Protein AF-A0A9P1GKX5-F1 (afdb_monomer)

Radius of gyration: 41.15 Å; Cα contacts (8 Å, |Δi|>4): 455; chains: 1; bounding box: 92×108×105 Å

Mean predicted aligned error: 22.77 Å

pLDDT: mean 74.12, std 19.4, range [24.59, 93.12]

Sequence (530 aa):
MPPTDFCISKERLRVFRACLKATTTTPEVLPEGDDRWKDGWRIVVELLDQAEGMAHSQGQLDCAKCIERCNRMLEKVMSEEMAVLPDVCRLWTRNTDWDGHWPRFVERVGAYHLRQVEEAIPALEQLRLRWQEETENSLPEASWLYQAECQLESMREALVACGMADRRVCRLCGLEHASAAGRMHGRSFFCTGCWSAKAMLQRNLGDRTELKDFSPAETHSFFRAIAKEKEKQGGRIQWVTVRATLVRSLTDRRISTFRATCTQKELPLSVWVNQGWDKTLVEACPNRFSDELGTQVYAVPVRELSWGEEYAKIEEQVLRHEREGQKSKGGKKKKDNVANAEASSDGELDLPAAEGSVSDKKGKPEVDRKKLLAKNVALADKAAKALGPLQGTATGVSKLLEKVEKSGCEIPEGIKQSKDDCMGKLETWATAARECINVHESTRELWKDAGGDLLPLTALPFEGNDVKLLLKQATEVQSALRSLLPKKEAKAKAAPKANAAAKASPKKRAARSHDSEGGDKRRKTGKSPP

Foldseek 3Di:
DPWLKDKDFLVLLVLLLVLLLVLQPDPDPDPVPDLVSLVLVVLLLVLLVLLLLVCVVVVVPVLSSLSQVLSQSSCVSSPDDSVPDDRMDMGGGDPDPSVPVNVVCLVPDAQPSLVSLVVNLVSLVSSLVSCCVVDVCSPPNSVSSVSSSVSSVVVNVVCVVVLRHAWFQAQQQRDIDRQVQWDDDPPGTHGPQLVVLVVLCCLQQNPNQPCVVDDSVLRNVLSVQSVVVCVVVPNDDDSVSSLVSSLVSVLVVCVVPDDDDFFWDKDALVVCVVVVHDSVLQVPADWDQDPVVRGIIGGDGDDDDDSVVSSVVSSVVSVVSRVVSVVVVVVVVVPVPPPDDDDDDDDDDDDDDDDDDDDDDPPPDPVVLVVLVVQLVVQLVLLVVLQVLLVVLLVLLVVLVVQLVVQVFDDDPVLVVLSVVLNVCSVLQNVLSVQSNVVCVVCVVLSPDPPHDDDHGDHGPDDPVRSVVSSVSSVVSSVSSVVRHPDDPDDDDDDDDDDDDDDDDDDDDDDDDDDDDDDDDDDDDDDDDD

Structure (mmCIF, N/CA/C/O backbone):
data_AF-A0A9P1GKX5-F1
#
_entry.id   AF-A0A9P1GKX5-F1
#
loop_
_atom_site.group_PDB
_atom_site.id
_atom_site.type_symbol
_atom_site.label_atom_id
_atom_site.label_alt_id
_atom_site.label_comp_id
_atom_site.label_asym_id
_atom_site.label_entity_id
_atom_site.label_seq_id
_atom_site.pdbx_PDB_ins_code
_atom_site.Cartn_x
_atom_site.Cartn_y
_atom_site.Cartn_z
_atom_site.occupancy
_atom_site.B_iso_or_equiv
_atom_site.auth_seq_id
_atom_site.auth_comp_id
_atom_site.auth_asym_id
_atom_site.auth_atom_id
_atom_site.pdbx_PDB_model_num
ATOM 1 N N . MET A 1 1 ? -0.787 -16.873 -35.453 1.00 54.38 1 MET A N 1
ATOM 2 C CA . MET A 1 1 ? -0.275 -15.838 -36.386 1.00 54.38 1 MET A CA 1
ATOM 3 C C . MET A 1 1 ? 0.058 -16.467 -37.738 1.00 54.38 1 MET A C 1
ATOM 5 O O . MET A 1 1 ? 0.324 -17.663 -37.753 1.00 54.38 1 MET A O 1
ATOM 9 N N . PRO A 1 2 ? 0.042 -15.720 -38.863 1.00 51.09 2 PRO A N 1
ATOM 10 C CA . PRO A 1 2 ? 0.666 -16.189 -40.104 1.00 51.09 2 PRO A CA 1
ATOM 11 C C . PRO A 1 2 ? 2.185 -16.385 -39.905 1.00 51.09 2 PRO A C 1
ATOM 13 O O . PRO A 1 2 ? 2.744 -15.705 -39.044 1.00 51.09 2 PRO A O 1
ATOM 16 N N . PRO A 1 3 ? 2.856 -17.257 -40.685 1.00 58.44 3 PRO A N 1
ATOM 17 C CA . PRO A 1 3 ? 4.290 -17.507 -40.547 1.00 58.44 3 PRO A CA 1
ATOM 18 C C . PRO A 1 3 ? 5.089 -16.215 -40.748 1.00 58.44 3 PRO A C 1
ATOM 20 O O . PRO A 1 3 ? 4.973 -15.552 -41.779 1.00 58.44 3 PRO A O 1
ATOM 23 N N . THR A 1 4 ? 5.895 -15.852 -39.760 1.00 66.06 4 THR A N 1
ATOM 24 C CA . THR A 1 4 ? 6.772 -14.666 -39.740 1.00 66.06 4 THR A CA 1
ATOM 25 C C . THR A 1 4 ? 8.155 -14.918 -40.354 1.00 66.06 4 THR A C 1
ATOM 27 O O . THR A 1 4 ? 8.995 -14.013 -40.314 1.00 66.06 4 THR A O 1
ATOM 30 N N . ASP A 1 5 ? 8.371 -16.116 -40.917 1.00 82.25 5 ASP A N 1
ATOM 31 C CA . ASP A 1 5 ? 9.634 -16.583 -41.487 1.00 82.25 5 ASP A CA 1
ATOM 32 C C . ASP A 1 5 ? 10.249 -15.531 -42.408 1.00 82.25 5 ASP A C 1
ATOM 34 O O . ASP A 1 5 ? 9.566 -14.904 -43.225 1.00 82.25 5 ASP A O 1
ATOM 38 N N . PHE A 1 6 ? 11.561 -15.361 -42.303 1.00 87.69 6 PHE A N 1
ATOM 39 C CA . PHE A 1 6 ? 12.288 -14.434 -43.155 1.00 87.69 6 PHE A CA 1
ATOM 40 C C . PHE A 1 6 ? 13.682 -14.957 -43.477 1.00 87.69 6 PHE A C 1
ATOM 42 O O . PHE A 1 6 ? 14.236 -15.814 -42.783 1.00 87.69 6 PHE A O 1
ATOM 49 N N . CYS A 1 7 ? 14.234 -14.442 -44.569 1.00 88.88 7 CYS A N 1
ATOM 50 C CA . CYS A 1 7 ? 15.590 -14.731 -44.997 1.00 88.88 7 CYS A CA 1
ATOM 51 C C . CYS A 1 7 ? 16.470 -13.512 -44.739 1.00 88.88 7 CYS A C 1
ATOM 53 O O . CYS A 1 7 ? 16.057 -12.382 -44.993 1.00 88.88 7 CYS A O 1
ATOM 55 N N . ILE A 1 8 ? 17.691 -13.751 -44.276 1.00 89.75 8 ILE A N 1
ATOM 56 C CA . ILE A 1 8 ? 18.707 -12.721 -44.070 1.00 89.75 8 ILE A CA 1
ATOM 57 C C . ILE A 1 8 ? 20.058 -13.245 -44.554 1.00 89.75 8 ILE A C 1
ATOM 59 O O . ILE A 1 8 ? 20.353 -14.436 -44.428 1.00 89.75 8 ILE A O 1
ATOM 63 N N . SER A 1 9 ? 20.869 -12.381 -45.164 1.00 90.94 9 SER A N 1
ATOM 64 C CA . SER A 1 9 ? 22.181 -12.798 -45.656 1.00 90.94 9 SER A CA 1
ATOM 65 C C . SER A 1 9 ? 23.163 -13.018 -44.506 1.00 90.94 9 SER A C 1
ATOM 67 O O . SER A 1 9 ? 23.103 -12.352 -43.468 1.00 90.94 9 SER A O 1
ATOM 69 N N . LYS A 1 10 ? 24.114 -13.931 -44.715 1.00 90.12 10 LYS A N 1
ATOM 70 C CA . LYS A 1 10 ? 25.233 -14.176 -43.796 1.00 90.12 10 LYS A CA 1
ATOM 71 C C . LYS A 1 10 ? 25.990 -12.893 -43.467 1.00 90.12 10 LYS A C 1
ATOM 73 O O . LYS A 1 10 ? 26.354 -12.676 -42.316 1.00 90.12 10 LYS A O 1
ATOM 78 N N . GLU A 1 11 ? 26.189 -12.038 -44.467 1.00 89.25 11 GLU A N 1
ATOM 79 C CA . GLU A 1 11 ? 26.903 -10.773 -44.306 1.00 89.25 11 GLU A CA 1
ATOM 80 C C . GLU A 1 11 ? 26.143 -9.792 -43.408 1.00 89.25 11 GLU A C 1
ATOM 82 O O . GLU A 1 11 ? 26.718 -9.250 -42.469 1.00 89.25 11 GLU A O 1
ATOM 87 N N . ARG A 1 12 ? 24.821 -9.663 -43.583 1.00 89.88 12 ARG A N 1
ATOM 88 C CA . ARG A 1 12 ? 23.983 -8.857 -42.679 1.00 89.88 12 ARG A CA 1
ATOM 89 C C . ARG A 1 12 ? 24.032 -9.384 -41.244 1.00 89.88 12 ARG A C 1
ATOM 91 O O . ARG A 1 12 ? 24.154 -8.596 -40.313 1.00 89.88 12 ARG A O 1
ATOM 98 N N . LEU A 1 13 ? 24.009 -10.706 -41.046 1.00 90.06 13 LEU A N 1
ATOM 99 C CA . LEU A 1 13 ? 24.162 -11.299 -39.711 1.00 90.06 13 LEU A CA 1
ATOM 100 C C . LEU A 1 13 ? 25.554 -11.048 -39.103 1.00 90.06 13 LEU A C 1
ATOM 102 O O . LEU A 1 13 ? 25.662 -10.915 -37.884 1.00 90.06 13 LEU A O 1
ATOM 106 N N . ARG A 1 14 ? 26.620 -10.963 -39.916 1.00 89.56 14 ARG A N 1
ATOM 107 C CA . ARG A 1 14 ? 27.973 -10.612 -39.440 1.00 89.56 14 ARG A CA 1
ATOM 108 C C . ARG A 1 14 ? 28.042 -9.170 -38.968 1.00 89.56 14 ARG A C 1
ATOM 110 O O . ARG A 1 14 ? 28.526 -8.940 -37.862 1.00 89.56 14 ARG A O 1
ATOM 117 N N . VAL A 1 15 ? 27.513 -8.240 -39.760 1.00 90.38 15 VAL A N 1
ATOM 118 C CA . VAL A 1 15 ? 27.408 -6.828 -39.373 1.00 90.38 15 VAL A CA 1
ATOM 119 C C . VAL A 1 15 ? 26.591 -6.708 -38.085 1.00 90.38 15 VAL A C 1
ATOM 121 O O . VAL A 1 15 ? 27.040 -6.092 -37.125 1.00 90.38 15 VAL A O 1
ATOM 124 N N . PHE A 1 16 ? 25.464 -7.420 -37.987 1.00 90.81 16 PHE A N 1
ATOM 125 C CA . PHE A 1 16 ? 24.614 -7.396 -36.795 1.00 90.81 16 PHE A CA 1
ATOM 126 C C . PHE A 1 16 ? 25.360 -7.917 -35.559 1.00 90.81 16 PHE A C 1
ATOM 128 O O . PHE A 1 16 ? 25.293 -7.319 -34.487 1.00 90.81 16 PHE A O 1
ATOM 135 N N . ARG A 1 17 ? 26.149 -8.992 -35.713 1.00 90.31 17 ARG A N 1
ATOM 136 C CA . ARG A 1 17 ? 27.029 -9.519 -34.656 1.00 90.31 17 ARG A CA 1
ATOM 137 C C . ARG A 1 17 ? 28.081 -8.517 -34.212 1.00 90.31 17 ARG A C 1
ATOM 139 O O . ARG A 1 17 ? 28.367 -8.442 -33.018 1.00 90.31 17 ARG A O 1
ATOM 146 N N . ALA A 1 18 ? 28.676 -7.788 -35.151 1.00 88.62 18 ALA A N 1
ATOM 147 C CA . ALA A 1 18 ? 29.659 -6.760 -34.844 1.00 88.62 18 ALA A CA 1
ATOM 148 C C . ALA A 1 18 ? 29.015 -5.628 -34.030 1.00 88.62 18 ALA A C 1
ATOM 150 O O . ALA A 1 18 ? 29.532 -5.286 -32.967 1.00 88.62 18 ALA A O 1
ATOM 151 N N . CYS A 1 19 ? 27.838 -5.146 -34.446 1.00 89.62 19 CYS A N 1
ATOM 152 C CA . CYS A 1 19 ? 27.079 -4.150 -33.691 1.00 89.62 19 CYS A CA 1
ATOM 153 C C . CYS A 1 19 ? 26.744 -4.646 -32.271 1.00 89.62 19 CYS A C 1
ATOM 155 O O . CYS A 1 19 ? 26.972 -3.920 -31.309 1.00 89.62 19 CYS A O 1
ATOM 157 N N . LEU A 1 20 ? 26.290 -5.898 -32.109 1.00 89.19 20 LEU A N 1
ATOM 158 C CA . LEU A 1 20 ? 25.973 -6.482 -30.794 1.00 89.19 20 LEU A CA 1
ATOM 159 C C . LEU A 1 20 ? 27.164 -6.511 -29.836 1.00 89.19 20 LEU A C 1
ATOM 161 O O . LEU A 1 20 ? 27.031 -6.111 -28.677 1.00 89.19 20 LEU A O 1
ATOM 165 N N . LYS A 1 21 ? 28.320 -6.981 -30.316 1.00 87.12 21 LYS A N 1
ATOM 166 C CA . LYS A 1 21 ? 29.562 -7.022 -29.530 1.00 87.12 21 LYS A CA 1
ATOM 167 C C . LYS A 1 21 ? 30.018 -5.628 -29.120 1.00 87.12 21 LYS A C 1
ATOM 169 O O . LYS A 1 21 ? 30.550 -5.440 -28.034 1.00 87.12 21 LYS A O 1
ATOM 174 N N . ALA A 1 22 ? 29.821 -4.652 -29.996 1.00 84.56 22 ALA A N 1
ATOM 175 C CA . ALA A 1 22 ? 30.283 -3.297 -29.766 1.00 84.56 22 ALA A CA 1
ATOM 176 C C . ALA A 1 22 ? 29.371 -2.521 -28.788 1.00 84.56 22 ALA A C 1
ATOM 178 O O . ALA A 1 22 ? 29.818 -1.549 -28.178 1.00 84.56 22 ALA A O 1
ATOM 179 N N . THR A 1 23 ? 28.120 -2.963 -28.615 1.00 83.44 23 THR A N 1
ATOM 180 C CA . THR A 1 23 ? 27.111 -2.358 -27.730 1.00 83.44 23 THR A CA 1
ATOM 181 C C . THR A 1 23 ? 27.094 -2.936 -26.306 1.00 83.44 23 THR A C 1
ATOM 183 O O . THR A 1 23 ? 26.476 -2.356 -25.417 1.00 83.44 23 THR A O 1
ATOM 186 N N . THR A 1 24 ? 27.761 -4.062 -26.032 1.00 69.69 24 THR A N 1
ATOM 187 C CA . THR A 1 24 ? 27.725 -4.646 -24.681 1.00 69.69 24 THR A CA 1
ATOM 188 C C . THR A 1 24 ? 28.386 -3.775 -23.613 1.00 69.69 24 THR A C 1
ATOM 190 O O . THR A 1 24 ? 29.495 -3.281 -23.781 1.00 69.69 24 THR A O 1
ATOM 193 N N . THR A 1 25 ? 27.695 -3.647 -22.478 1.00 53.19 25 THR A N 1
ATOM 194 C CA . THR A 1 25 ? 27.964 -2.763 -21.329 1.00 53.19 25 THR A CA 1
ATOM 195 C C . THR A 1 25 ? 29.202 -3.102 -20.492 1.00 53.19 25 THR A C 1
ATOM 197 O O . THR A 1 25 ? 29.456 -2.433 -19.491 1.00 53.19 25 THR A O 1
ATOM 200 N N . THR A 1 26 ? 30.003 -4.100 -20.869 1.00 51.06 26 THR A N 1
ATOM 201 C CA . THR A 1 26 ? 31.318 -4.327 -20.257 1.00 51.06 26 THR A CA 1
ATOM 202 C C . THR A 1 26 ? 32.362 -3.449 -20.953 1.00 51.06 26 THR A C 1
ATOM 204 O O . THR A 1 26 ? 32.649 -3.692 -22.122 1.00 51.06 26 THR A O 1
ATOM 207 N N . PRO A 1 27 ? 32.966 -2.458 -20.266 1.00 41.91 27 PRO A N 1
ATOM 208 C CA . PRO A 1 27 ? 33.927 -1.515 -20.854 1.00 41.91 27 PRO A CA 1
ATOM 209 C C . PRO A 1 27 ? 35.289 -2.136 -21.217 1.00 41.91 27 PRO A C 1
ATOM 211 O O . PRO A 1 27 ? 36.213 -1.421 -21.597 1.00 41.91 27 PRO A O 1
ATOM 214 N N . GLU A 1 28 ? 35.439 -3.454 -21.093 1.00 49.25 28 GLU A N 1
ATOM 215 C CA . GLU A 1 28 ? 36.655 -4.162 -21.471 1.00 49.25 28 GLU A CA 1
ATOM 216 C C . GLU A 1 28 ? 36.560 -4.596 -22.933 1.00 49.25 28 GLU A C 1
ATOM 218 O O . GLU A 1 28 ? 35.600 -5.250 -23.339 1.00 49.25 28 GLU A O 1
ATOM 223 N N . VAL A 1 29 ? 37.584 -4.255 -23.720 1.00 51.97 29 VAL A N 1
ATOM 224 C CA . VAL A 1 29 ? 37.825 -4.875 -25.026 1.00 51.97 29 VAL A CA 1
ATOM 225 C C . VAL A 1 29 ? 38.002 -6.370 -24.776 1.00 51.97 29 VAL A C 1
ATOM 227 O O . VAL A 1 29 ? 39.051 -6.816 -24.312 1.00 51.97 29 VAL A O 1
ATOM 230 N N . LEU A 1 30 ? 36.937 -7.133 -25.003 1.00 55.19 30 LEU A N 1
ATOM 231 C CA . LEU A 1 30 ? 36.937 -8.569 -24.784 1.00 55.19 30 LEU A CA 1
ATOM 232 C C . LEU A 1 30 ? 37.886 -9.237 -25.800 1.00 55.19 30 LEU A C 1
ATOM 234 O O . LEU A 1 30 ? 37.808 -8.915 -26.990 1.00 55.19 30 LEU A O 1
ATOM 238 N N . PRO A 1 31 ? 38.774 -10.155 -25.370 1.00 55.88 31 PRO A N 1
ATOM 239 C CA . PRO A 1 31 ? 39.612 -10.929 -26.281 1.00 55.88 31 PRO A CA 1
ATOM 240 C C . PRO A 1 31 ? 38.775 -11.662 -27.339 1.00 55.88 31 PRO A C 1
ATOM 242 O O . PRO A 1 31 ? 37.639 -12.070 -27.076 1.00 55.88 31 PRO A O 1
ATOM 245 N N . GLU A 1 32 ? 39.334 -11.876 -28.534 1.00 56.09 32 GLU A N 1
ATOM 246 C CA . GLU A 1 32 ? 38.689 -12.721 -29.544 1.00 56.09 32 GLU A CA 1
ATOM 247 C C . GLU A 1 32 ? 38.406 -14.118 -28.963 1.00 56.09 32 GLU A C 1
ATOM 249 O O . GLU A 1 32 ? 39.319 -14.830 -28.556 1.00 56.09 32 GLU A O 1
ATOM 254 N N . GLY A 1 33 ? 37.124 -14.495 -28.904 1.00 62.31 33 GLY A N 1
ATOM 255 C CA . GLY A 1 33 ? 36.662 -15.773 -28.345 1.00 62.31 33 GLY A CA 1
ATOM 256 C C . GLY A 1 33 ? 35.969 -15.676 -26.982 1.00 62.31 33 GLY A C 1
ATOM 257 O O . GLY A 1 33 ? 35.421 -16.673 -26.521 1.00 62.31 33 GLY A O 1
ATOM 258 N N . ASP A 1 34 ? 35.936 -14.500 -26.353 1.00 66.81 34 ASP A N 1
ATOM 259 C CA . ASP A 1 34 ? 35.182 -14.295 -25.116 1.00 66.81 34 ASP A CA 1
ATOM 260 C C . ASP A 1 34 ? 33.686 -14.082 -25.411 1.00 66.81 34 ASP A C 1
ATOM 262 O O . ASP A 1 34 ? 33.294 -13.200 -26.179 1.00 66.81 34 ASP A O 1
ATOM 266 N N . ASP A 1 35 ? 32.847 -14.922 -24.808 1.00 74.56 35 ASP A N 1
ATOM 267 C CA . ASP A 1 35 ? 31.401 -14.973 -25.019 1.00 74.56 35 ASP A CA 1
ATOM 268 C C . ASP A 1 35 ? 30.597 -14.254 -23.921 1.00 74.56 35 ASP A C 1
ATOM 270 O O . ASP A 1 35 ? 29.367 -14.257 -23.978 1.00 74.56 35 ASP A O 1
ATOM 274 N N . ARG A 1 36 ? 31.251 -13.569 -22.967 1.00 76.38 36 ARG A N 1
ATOM 275 C CA . ARG A 1 36 ? 30.578 -12.811 -21.887 1.00 76.38 36 ARG A CA 1
ATOM 276 C C . ARG A 1 36 ? 29.601 -11.746 -22.394 1.00 76.38 36 ARG A C 1
ATOM 278 O O . ARG A 1 36 ? 28.615 -11.442 -21.726 1.00 76.38 36 ARG A O 1
ATOM 285 N N . TRP A 1 37 ? 29.814 -11.217 -23.601 1.00 80.94 37 TRP A N 1
ATOM 286 C CA . TRP A 1 37 ? 28.869 -10.297 -24.242 1.00 80.94 37 TRP A CA 1
ATOM 287 C C . TRP A 1 37 ? 27.488 -10.947 -24.479 1.00 80.94 37 TRP A C 1
ATOM 289 O O . TRP A 1 37 ? 26.466 -10.266 -24.429 1.00 80.94 37 TRP A O 1
ATOM 299 N N . LYS A 1 38 ? 27.421 -12.272 -24.675 1.00 86.12 38 LYS A N 1
ATOM 300 C CA . LYS A 1 38 ? 26.157 -13.000 -24.873 1.00 86.12 38 LYS A CA 1
ATOM 301 C C . LYS A 1 38 ? 25.294 -13.031 -23.613 1.00 86.12 38 LYS A C 1
ATOM 303 O O . LYS A 1 38 ? 24.076 -13.106 -23.735 1.00 86.12 38 LYS A O 1
ATOM 308 N N . ASP A 1 39 ? 25.884 -12.964 -22.420 1.00 83.00 39 ASP A N 1
ATOM 309 C CA . ASP A 1 39 ? 25.129 -13.044 -21.162 1.00 83.00 39 ASP A CA 1
ATOM 310 C C . ASP A 1 39 ? 24.231 -11.818 -20.964 1.00 83.00 39 ASP A C 1
ATOM 312 O O . ASP A 1 39 ? 23.067 -11.959 -20.589 1.00 83.00 39 ASP A O 1
ATOM 316 N N . GLY A 1 40 ? 24.729 -10.625 -21.309 1.00 80.88 40 GLY A N 1
ATOM 317 C CA . GLY A 1 40 ? 23.924 -9.400 -21.304 1.00 80.88 40 GLY A CA 1
ATOM 318 C C . GLY A 1 40 ? 22.774 -9.459 -22.312 1.00 80.88 40 GLY A C 1
ATOM 319 O O . GLY A 1 40 ? 21.635 -9.134 -21.984 1.00 80.88 40 GLY A O 1
ATOM 320 N N . TRP A 1 41 ? 23.041 -9.955 -23.523 1.00 89.56 41 TRP A N 1
ATOM 321 C CA . TRP A 1 41 ? 22.022 -10.080 -24.569 1.00 89.56 41 TRP A CA 1
ATOM 322 C C . TRP A 1 41 ? 21.021 -11.215 -24.327 1.00 89.56 41 TRP A C 1
ATOM 324 O O . TRP A 1 41 ? 19.888 -11.118 -24.791 1.00 89.56 41 TRP A O 1
ATOM 334 N N . ARG A 1 42 ? 21.371 -12.252 -23.555 1.00 88.31 42 ARG A N 1
ATOM 335 C CA . ARG A 1 42 ? 20.426 -13.301 -23.140 1.00 88.31 42 ARG A CA 1
ATOM 336 C C . ARG A 1 42 ? 19.287 -12.725 -22.300 1.00 88.31 42 ARG A C 1
ATOM 338 O O . ARG A 1 42 ? 18.136 -13.081 -22.523 1.00 88.31 42 ARG A O 1
ATOM 345 N N . ILE A 1 43 ? 19.601 -11.782 -21.409 1.00 86.00 43 ILE A N 1
ATOM 346 C CA . ILE A 1 43 ? 18.594 -11.048 -20.629 1.00 86.00 43 ILE A CA 1
ATOM 347 C C . ILE A 1 43 ? 17.691 -10.245 -21.571 1.00 86.00 43 ILE A C 1
ATOM 349 O O . ILE A 1 43 ? 16.473 -10.288 -21.436 1.00 86.00 43 ILE A O 1
ATOM 353 N N . VAL A 1 44 ? 18.263 -9.555 -22.563 1.00 89.12 44 VAL A N 1
ATOM 354 C CA . VAL A 1 44 ? 17.476 -8.805 -23.556 1.00 89.12 44 VAL A CA 1
ATOM 355 C C . VAL A 1 44 ? 16.539 -9.732 -24.339 1.00 89.12 44 VAL A C 1
ATOM 357 O O . VAL A 1 44 ? 15.373 -9.396 -24.506 1.00 89.12 44 VAL A O 1
ATOM 360 N N . VAL A 1 45 ? 17.002 -10.913 -24.758 1.00 90.00 45 VAL A N 1
ATOM 361 C CA . VAL A 1 45 ? 16.170 -11.914 -25.454 1.00 90.00 45 VAL A CA 1
ATOM 362 C C . VAL A 1 45 ? 14.987 -12.374 -24.601 1.00 90.00 45 VAL A C 1
ATOM 364 O O . VAL A 1 45 ? 13.861 -12.431 -25.096 1.00 90.00 45 VAL A O 1
ATOM 367 N N . GLU A 1 46 ? 15.210 -12.645 -23.314 1.00 87.44 46 GLU A N 1
ATOM 368 C CA . GLU A 1 46 ? 14.138 -13.016 -22.381 1.00 87.44 46 GLU A CA 1
ATOM 369 C C . GLU A 1 46 ? 13.117 -11.882 -22.195 1.00 87.44 46 GLU A C 1
ATOM 371 O O . GLU A 1 46 ? 11.911 -12.131 -22.144 1.00 87.44 46 GLU A O 1
ATOM 376 N N . LEU A 1 47 ? 13.578 -10.629 -22.124 1.00 88.25 47 LEU A N 1
ATOM 377 C CA . LEU A 1 47 ? 12.702 -9.457 -22.033 1.00 88.25 47 LEU A CA 1
ATOM 378 C C . LEU A 1 47 ? 11.915 -9.221 -23.329 1.00 88.25 47 LEU A C 1
ATOM 380 O O . LEU A 1 47 ? 10.762 -8.797 -23.272 1.00 88.25 47 LEU A O 1
ATOM 384 N N . LEU A 1 48 ? 12.504 -9.506 -24.491 1.00 90.12 48 LEU A N 1
ATOM 385 C CA . LEU A 1 48 ? 11.812 -9.410 -25.775 1.00 90.12 48 LEU A CA 1
ATOM 386 C C . LEU A 1 48 ? 10.752 -10.500 -25.941 1.00 90.12 48 LEU A C 1
ATOM 388 O O . LEU A 1 48 ? 9.667 -10.184 -26.417 1.00 90.12 48 LEU A O 1
ATOM 392 N N . ASP A 1 49 ? 10.993 -11.727 -25.472 1.00 87.44 49 ASP A N 1
ATOM 393 C CA . ASP A 1 49 ? 9.954 -12.769 -25.410 1.00 87.44 49 ASP A CA 1
ATOM 394 C C . ASP A 1 49 ? 8.759 -12.293 -24.553 1.00 87.44 49 ASP A C 1
ATOM 396 O O . ASP A 1 49 ? 7.591 -12.487 -24.894 1.00 87.44 49 ASP A O 1
ATOM 400 N N . GLN A 1 50 ? 9.025 -11.599 -23.446 1.00 86.31 50 GLN A N 1
ATOM 401 C CA . GLN A 1 50 ? 7.975 -11.039 -22.588 1.00 86.31 50 GLN A CA 1
ATOM 402 C C . GLN A 1 50 ? 7.225 -9.886 -23.270 1.00 86.31 50 GLN A C 1
ATOM 404 O O . GLN A 1 50 ? 5.992 -9.841 -23.229 1.00 86.31 50 GLN A O 1
ATOM 409 N N . ALA A 1 51 ? 7.952 -8.983 -23.931 1.00 88.44 51 ALA A N 1
ATOM 410 C CA . ALA A 1 51 ? 7.381 -7.878 -24.694 1.00 88.44 51 ALA A CA 1
ATOM 411 C C . ALA A 1 51 ? 6.542 -8.368 -25.890 1.00 88.44 51 ALA A C 1
ATOM 413 O O . ALA A 1 51 ? 5.497 -7.788 -26.187 1.00 88.44 51 ALA A O 1
ATOM 414 N N . GLU A 1 52 ? 6.943 -9.470 -26.531 1.00 88.19 52 GLU A N 1
ATOM 415 C CA . GLU A 1 52 ? 6.168 -10.154 -27.570 1.00 88.19 52 GLU A CA 1
ATOM 416 C C . GLU A 1 52 ? 4.823 -10.640 -27.017 1.00 88.19 52 GLU A C 1
ATOM 418 O O . GLU A 1 52 ? 3.768 -10.310 -27.568 1.00 88.19 52 GLU A O 1
ATOM 423 N N . GLY A 1 53 ? 4.841 -11.344 -25.880 1.00 85.12 53 GLY A N 1
ATOM 424 C CA . GLY A 1 53 ? 3.625 -11.789 -25.198 1.00 85.12 53 GLY A CA 1
ATOM 425 C C . GLY A 1 53 ? 2.712 -10.630 -24.778 1.00 85.12 53 GLY A C 1
ATOM 426 O O . GLY A 1 53 ? 1.486 -10.724 -24.902 1.00 85.12 53 GLY A O 1
ATOM 427 N N . MET A 1 54 ? 3.290 -9.510 -24.332 1.00 85.44 54 MET A N 1
ATOM 428 C CA . MET A 1 54 ? 2.543 -8.290 -24.021 1.00 85.44 54 MET A CA 1
ATOM 429 C C . MET A 1 54 ? 1.847 -7.729 -25.263 1.00 85.44 54 MET A C 1
ATOM 431 O O . MET A 1 54 ? 0.629 -7.530 -25.233 1.00 85.44 54 MET A O 1
ATOM 435 N N . ALA A 1 55 ? 2.582 -7.525 -26.358 1.00 86.75 55 ALA A N 1
ATOM 436 C CA . ALA A 1 55 ? 2.036 -7.01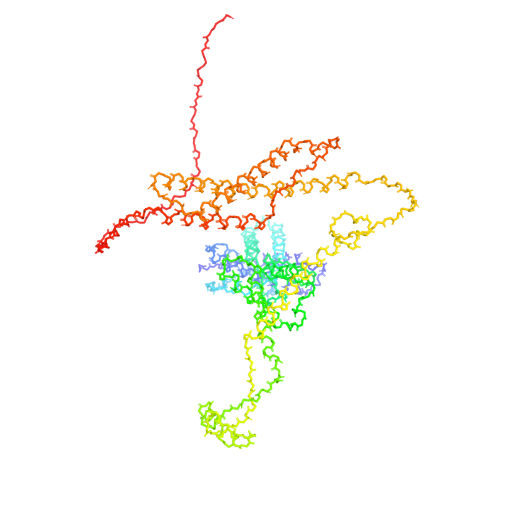7 -27.614 1.00 86.75 55 ALA A CA 1
ATOM 437 C C . ALA A 1 55 ? 0.932 -7.940 -28.164 1.00 86.75 55 ALA A C 1
ATOM 439 O O . ALA A 1 55 ? -0.118 -7.458 -28.598 1.00 86.75 55 ALA A O 1
ATOM 440 N N . HIS A 1 56 ? 1.106 -9.263 -28.056 1.00 85.75 56 HIS A N 1
ATOM 441 C CA . HIS A 1 56 ? 0.076 -10.241 -28.413 1.00 85.75 56 HIS A CA 1
ATOM 442 C C . HIS A 1 56 ? -1.198 -10.060 -27.574 1.00 85.75 56 HIS A C 1
ATOM 444 O O . HIS A 1 56 ? -2.295 -9.962 -28.125 1.00 85.75 56 HIS A O 1
ATOM 450 N N . SER A 1 57 ? -1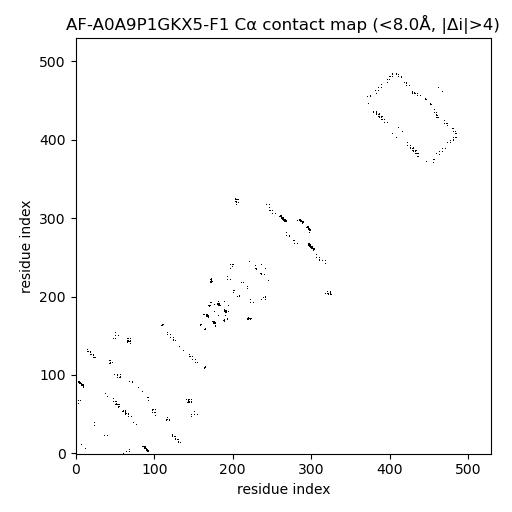.065 -9.930 -26.249 1.00 83.19 57 SER A N 1
ATOM 451 C CA . SER A 1 57 ? -2.208 -9.730 -25.342 1.00 83.19 57 SER A CA 1
ATOM 452 C C .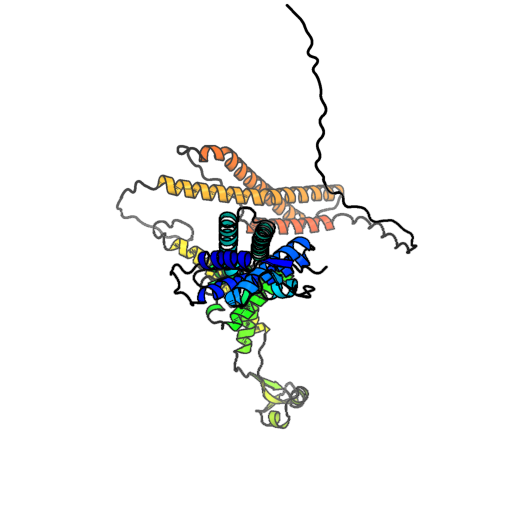 SER A 1 57 ? -2.970 -8.420 -25.588 1.00 83.19 57 SER A C 1
ATOM 454 O O . SER A 1 57 ? -4.168 -8.338 -25.320 1.00 83.19 57 SER A O 1
ATOM 456 N N . GLN A 1 58 ? -2.289 -7.406 -26.126 1.00 85.69 58 GLN A N 1
ATOM 457 C CA . GLN A 1 58 ? -2.869 -6.112 -26.489 1.00 85.69 58 GLN A CA 1
ATOM 458 C C . GLN A 1 58 ? -3.468 -6.100 -27.908 1.00 85.69 58 GLN A C 1
ATOM 460 O O . GLN A 1 58 ? -3.988 -5.074 -28.345 1.00 85.69 58 GLN A O 1
ATOM 465 N N . GLY A 1 59 ? -3.395 -7.213 -28.646 1.00 86.88 59 GLY A N 1
ATOM 466 C CA . GLY A 1 59 ? -3.846 -7.301 -30.037 1.00 86.88 59 GLY A CA 1
ATOM 467 C C . GLY A 1 59 ? -2.923 -6.597 -31.040 1.00 86.88 59 GLY A C 1
ATOM 468 O O . GLY A 1 59 ? -3.291 -6.430 -32.202 1.00 86.88 59 GLY A O 1
ATOM 469 N N . GLN A 1 60 ? -1.716 -6.200 -30.628 1.00 89.50 60 GLN A N 1
ATOM 470 C CA . GLN A 1 60 ? -0.720 -5.525 -31.464 1.00 89.50 60 GLN A CA 1
ATOM 471 C C . GLN A 1 60 ? 0.116 -6.551 -32.238 1.00 89.50 60 GLN A C 1
ATOM 473 O O . GLN A 1 60 ? 1.327 -6.687 -32.053 1.00 89.50 60 GLN A O 1
ATOM 478 N N . LEU A 1 61 ? -0.555 -7.305 -33.110 1.00 87.25 61 LEU A N 1
ATOM 479 C CA . LEU A 1 61 ? 0.036 -8.456 -33.793 1.00 87.25 61 LEU A CA 1
ATOM 480 C C . LEU A 1 61 ? 1.246 -8.082 -34.654 1.00 87.25 61 LEU A C 1
ATOM 482 O O . LEU A 1 61 ? 2.213 -8.830 -34.682 1.00 87.25 61 LEU A O 1
ATOM 486 N N . ASP A 1 62 ? 1.239 -6.936 -35.332 1.00 86.94 62 ASP A N 1
ATOM 487 C CA . ASP A 1 62 ? 2.376 -6.537 -36.170 1.00 86.94 62 ASP A CA 1
ATOM 488 C C . ASP A 1 62 ? 3.602 -6.121 -35.345 1.00 86.94 62 ASP A C 1
ATOM 490 O O . ASP A 1 62 ? 4.728 -6.432 -35.733 1.00 86.94 62 ASP A O 1
ATOM 494 N N . CYS A 1 63 ? 3.400 -5.523 -34.166 1.00 88.25 63 CYS A N 1
ATOM 495 C CA . CYS A 1 63 ? 4.485 -5.244 -33.223 1.00 88.25 63 CYS A CA 1
ATOM 496 C C . CYS A 1 63 ? 5.102 -6.545 -32.701 1.00 88.25 63 CYS A C 1
ATOM 498 O O . CYS A 1 63 ? 6.320 -6.699 -32.743 1.00 88.25 63 CYS A O 1
ATOM 500 N N . ALA A 1 64 ? 4.270 -7.507 -32.287 1.00 88.25 64 ALA A N 1
ATOM 501 C CA . ALA A 1 64 ? 4.734 -8.818 -31.836 1.00 88.25 64 ALA A CA 1
ATOM 502 C C . ALA A 1 64 ? 5.549 -9.547 -32.925 1.00 88.25 64 ALA A C 1
ATOM 504 O O . ALA A 1 64 ? 6.619 -10.070 -32.633 1.00 88.25 64 ALA A O 1
ATOM 505 N N . LYS A 1 65 ? 5.137 -9.476 -34.200 1.00 88.31 65 LYS A N 1
ATOM 506 C CA . LYS A 1 65 ? 5.929 -10.020 -35.323 1.00 88.31 65 LYS A CA 1
ATOM 507 C C . LYS A 1 65 ? 7.302 -9.356 -35.461 1.00 88.31 65 LYS A C 1
ATOM 509 O O . LYS A 1 65 ? 8.285 -10.032 -35.753 1.00 88.31 65 LYS A O 1
ATOM 514 N N . CYS A 1 66 ? 7.380 -8.034 -35.313 1.00 89.94 66 CYS A N 1
ATOM 515 C CA . CYS A 1 66 ? 8.649 -7.306 -35.376 1.00 89.94 66 CYS A CA 1
ATOM 516 C C . CYS A 1 66 ? 9.579 -7.696 -34.219 1.00 89.94 66 CYS A C 1
ATOM 518 O O . CYS A 1 66 ? 10.763 -7.937 -34.450 1.00 89.94 66 CYS A O 1
ATOM 520 N N . ILE A 1 67 ? 9.034 -7.816 -33.005 1.00 89.94 67 ILE A N 1
ATOM 521 C CA . ILE A 1 67 ? 9.779 -8.264 -31.822 1.00 89.94 67 ILE A CA 1
ATOM 522 C C . ILE A 1 67 ? 10.303 -9.685 -32.026 1.00 89.94 67 ILE A C 1
ATOM 524 O O . ILE A 1 67 ? 11.492 -9.924 -31.826 1.00 89.94 67 ILE A O 1
ATOM 528 N N . GLU A 1 68 ? 9.460 -10.602 -32.504 1.00 89.12 68 GLU A N 1
ATOM 529 C CA . GLU A 1 68 ? 9.860 -11.984 -32.766 1.00 89.12 68 GLU A CA 1
ATOM 530 C C . GLU A 1 68 ? 11.025 -12.038 -33.768 1.00 89.12 68 GLU A C 1
ATOM 532 O O . GLU A 1 68 ? 12.022 -12.725 -33.542 1.00 89.12 68 GLU A O 1
ATOM 537 N N . ARG A 1 69 ? 10.951 -11.269 -34.864 1.00 90.19 69 ARG A N 1
ATOM 538 C CA . ARG A 1 69 ? 12.024 -11.201 -35.871 1.00 90.19 69 ARG A CA 1
ATOM 539 C C . ARG A 1 69 ? 13.335 -10.674 -35.293 1.00 90.19 69 ARG A C 1
ATOM 541 O O . ARG A 1 69 ? 14.384 -11.263 -35.562 1.00 90.19 69 ARG A O 1
ATOM 548 N N . CYS A 1 70 ? 13.280 -9.628 -34.467 1.00 90.50 70 CYS A N 1
ATOM 549 C CA . CYS A 1 70 ? 14.435 -9.156 -33.701 1.00 90.50 70 CYS A CA 1
ATOM 550 C C . CYS A 1 70 ? 15.013 -10.258 -32.818 1.00 90.50 70 CYS A C 1
ATOM 552 O O . CYS A 1 70 ? 16.221 -10.500 -32.846 1.00 90.50 70 CYS A O 1
ATOM 554 N N . ASN A 1 71 ? 14.152 -10.962 -32.083 1.00 90.38 71 ASN A N 1
ATOM 555 C CA . ASN A 1 71 ? 14.587 -12.001 -31.164 1.00 90.38 71 ASN A CA 1
ATOM 556 C C . ASN A 1 71 ? 15.277 -13.154 -31.905 1.00 90.38 71 ASN A C 1
ATOM 558 O O . ASN A 1 71 ? 16.337 -13.622 -31.497 1.00 90.38 71 ASN A O 1
ATOM 562 N N . ARG A 1 72 ? 14.756 -13.540 -33.077 1.00 89.94 72 ARG A N 1
ATOM 563 C CA . ARG A 1 72 ? 15.379 -14.551 -33.947 1.00 89.94 72 ARG A CA 1
ATOM 564 C C . ARG A 1 72 ? 16.757 -14.142 -34.443 1.00 89.94 72 ARG A C 1
ATOM 566 O O . ARG A 1 72 ? 17.643 -14.992 -34.506 1.00 89.94 72 ARG A O 1
ATOM 573 N N . MET A 1 73 ? 16.950 -12.872 -34.796 1.00 90.75 73 MET A N 1
ATOM 574 C CA . MET A 1 73 ? 18.266 -12.373 -35.203 1.00 90.75 73 MET A CA 1
ATOM 575 C C . MET A 1 73 ? 19.262 -12.425 -34.043 1.00 90.75 73 MET A C 1
ATOM 577 O O . MET A 1 73 ? 20.367 -12.937 -34.223 1.00 90.75 73 MET A O 1
ATOM 581 N N . LEU A 1 74 ? 18.860 -11.952 -32.858 1.00 90.69 74 LEU A N 1
ATOM 582 C CA . LEU A 1 74 ? 19.680 -11.999 -31.643 1.00 90.69 74 LEU A CA 1
ATOM 583 C C . LEU A 1 74 ? 20.089 -13.436 -31.310 1.00 90.69 74 LEU A C 1
ATOM 585 O O . LEU A 1 74 ? 21.277 -13.736 -31.200 1.00 90.69 74 LEU A O 1
ATOM 589 N N . GLU A 1 75 ? 19.120 -14.345 -31.224 1.00 89.81 75 GLU A N 1
ATOM 590 C CA . GLU A 1 75 ? 19.366 -15.752 -30.910 1.00 89.81 75 GLU A CA 1
ATOM 591 C C . GLU A 1 75 ? 20.286 -16.419 -31.928 1.00 89.81 75 GLU A C 1
ATOM 593 O O . GLU A 1 75 ? 21.235 -17.093 -31.530 1.00 89.81 75 GLU A O 1
ATOM 598 N N . LYS A 1 76 ? 20.050 -16.211 -33.231 1.00 90.31 76 LYS A N 1
ATOM 599 C CA . LYS A 1 76 ? 20.865 -16.815 -34.293 1.00 90.31 76 LYS A CA 1
ATOM 600 C C . LYS A 1 76 ? 22.322 -16.377 -34.207 1.00 90.31 76 LYS A C 1
ATOM 602 O O . LYS A 1 76 ? 23.233 -17.190 -34.344 1.00 90.31 76 LYS A O 1
ATOM 607 N N . VAL A 1 77 ? 22.543 -15.086 -33.988 1.00 89.62 77 VAL A N 1
ATOM 608 C CA . VAL A 1 77 ? 23.885 -14.506 -33.939 1.00 89.62 77 VAL A CA 1
ATOM 609 C C . VAL A 1 77 ? 24.635 -14.883 -32.658 1.00 89.62 77 VAL A C 1
ATOM 611 O O . VAL A 1 77 ? 25.869 -14.959 -32.665 1.00 89.62 77 VAL A O 1
ATOM 614 N N . MET A 1 78 ? 23.910 -15.172 -31.575 1.00 88.50 78 MET A N 1
ATOM 615 C CA . MET A 1 78 ? 24.482 -15.674 -30.326 1.00 88.50 78 MET A CA 1
ATOM 616 C C . MET A 1 78 ? 24.744 -17.189 -30.328 1.00 88.50 78 MET A C 1
ATOM 618 O O . MET A 1 78 ? 25.690 -17.625 -29.665 1.00 88.50 78 MET A O 1
ATOM 622 N N . SER A 1 79 ? 23.937 -17.986 -31.039 1.00 81.69 79 SER A N 1
ATOM 623 C CA . SER A 1 79 ? 23.966 -19.454 -30.971 1.00 81.69 79 SER A CA 1
ATOM 624 C C . SER A 1 79 ? 24.934 -20.123 -31.945 1.00 81.69 79 SER A C 1
ATOM 626 O O . SER A 1 79 ? 25.491 -21.164 -31.606 1.00 81.69 79 SER A O 1
ATOM 628 N N . GLU A 1 80 ? 25.159 -19.550 -33.131 1.00 73.62 80 GLU A N 1
ATOM 629 C CA . GLU A 1 80 ? 25.910 -20.224 -34.195 1.00 73.62 80 GLU A CA 1
ATOM 630 C C . GLU A 1 80 ? 27.286 -19.604 -34.465 1.00 73.62 80 GLU A C 1
ATOM 632 O O . GLU A 1 80 ? 27.522 -18.392 -34.356 1.00 73.62 80 GLU A O 1
ATOM 637 N N . GLU A 1 81 ? 28.231 -20.459 -34.850 1.00 76.00 81 GLU A N 1
ATOM 638 C CA . GLU A 1 81 ? 29.495 -20.016 -35.420 1.00 76.00 81 GLU A CA 1
ATOM 639 C C . GLU A 1 81 ? 29.237 -19.421 -36.805 1.00 76.00 81 GLU A C 1
ATOM 641 O O . GLU A 1 81 ? 28.806 -20.115 -37.729 1.00 76.00 81 GLU A O 1
ATOM 646 N N . MET A 1 82 ? 29.549 -18.130 -36.978 1.00 78.50 82 MET A N 1
ATOM 647 C CA . MET A 1 82 ? 29.327 -17.430 -38.251 1.00 78.50 82 MET A CA 1
ATOM 648 C C . MET A 1 82 ? 30.004 -18.119 -39.440 1.00 78.50 82 MET A C 1
ATOM 650 O O . MET A 1 82 ? 29.603 -17.887 -40.576 1.00 78.50 82 MET A O 1
ATOM 654 N N . ALA A 1 83 ? 31.041 -18.929 -39.210 1.00 78.06 83 ALA A N 1
ATOM 655 C CA . ALA A 1 83 ? 31.755 -19.646 -40.257 1.00 78.06 83 ALA A CA 1
ATOM 656 C C . ALA A 1 83 ? 30.854 -20.652 -40.996 1.00 78.06 83 ALA A C 1
ATOM 658 O O . ALA A 1 83 ? 30.902 -20.705 -42.226 1.00 78.06 83 ALA A O 1
ATOM 659 N N . VAL A 1 84 ? 29.980 -21.359 -40.272 1.00 85.38 84 VAL A N 1
ATOM 660 C CA . VAL A 1 84 ? 29.209 -22.518 -40.768 1.00 85.38 84 VAL A CA 1
ATOM 661 C C . VAL A 1 84 ? 27.868 -22.115 -41.405 1.00 85.38 84 VAL A C 1
ATOM 663 O O . VAL A 1 84 ? 27.216 -22.919 -42.066 1.00 85.38 84 VAL A O 1
ATOM 666 N N . LEU A 1 85 ? 27.460 -20.850 -41.261 1.00 85.94 85 LEU A N 1
ATOM 667 C CA . LEU A 1 85 ? 26.199 -20.351 -41.812 1.00 85.94 85 LEU A CA 1
ATOM 668 C C . LEU A 1 85 ? 26.176 -20.356 -43.353 1.00 85.94 85 LEU A C 1
ATOM 670 O O . LEU A 1 85 ? 27.174 -19.955 -43.966 1.00 85.94 85 LEU A O 1
ATOM 674 N N . PRO A 1 86 ? 25.042 -20.724 -43.984 1.00 87.81 86 PRO A N 1
ATOM 675 C CA . PRO A 1 86 ? 24.841 -20.547 -45.420 1.00 87.81 86 PRO A CA 1
ATOM 676 C C . PRO A 1 86 ? 24.754 -19.059 -45.786 1.00 87.81 86 PRO A C 1
ATOM 678 O O . PRO A 1 86 ? 24.385 -18.230 -44.953 1.00 87.81 86 PRO A O 1
ATOM 681 N N . ASP A 1 87 ? 25.037 -18.720 -47.048 1.00 87.75 87 ASP A N 1
ATOM 682 C CA . ASP A 1 87 ? 25.024 -17.328 -47.536 1.00 87.75 87 ASP A CA 1
ATOM 683 C C . ASP A 1 87 ? 23.663 -16.643 -47.360 1.00 87.75 87 ASP A C 1
ATOM 685 O O . ASP A 1 87 ? 23.596 -15.441 -47.092 1.00 87.75 87 ASP A O 1
ATOM 689 N N . VAL A 1 88 ? 22.580 -17.421 -47.437 1.00 89.75 88 VAL A N 1
ATOM 690 C CA . VAL A 1 88 ? 21.219 -16.998 -47.099 1.00 89.75 88 VAL A CA 1
ATOM 691 C C . VAL A 1 88 ? 20.700 -17.874 -45.966 1.00 89.75 88 VAL A C 1
ATOM 693 O O . VAL A 1 88 ? 20.525 -19.082 -46.119 1.00 89.75 88 VAL A O 1
ATOM 696 N N . CYS A 1 89 ? 20.434 -17.253 -44.822 1.00 87.31 89 CYS A N 1
ATOM 697 C CA . CYS A 1 89 ? 19.904 -17.905 -43.636 1.00 87.31 89 CYS A CA 1
ATOM 698 C C . CYS A 1 89 ? 18.391 -17.705 -43.563 1.00 87.31 89 CYS A C 1
ATOM 700 O O . CYS A 1 89 ? 17.919 -16.570 -43.499 1.00 87.31 89 CYS A O 1
ATOM 702 N N . ARG A 1 90 ? 17.629 -18.801 -43.519 1.00 88.00 90 ARG A N 1
ATOM 703 C CA . ARG A 1 90 ? 16.197 -18.765 -43.203 1.00 88.00 90 ARG A CA 1
ATOM 704 C C . ARG A 1 90 ? 16.006 -18.859 -41.691 1.00 88.00 90 ARG A C 1
ATOM 706 O O . ARG A 1 90 ? 16.486 -19.806 -41.068 1.00 88.00 90 ARG A O 1
ATOM 713 N N . LEU A 1 91 ? 15.315 -17.881 -41.116 1.00 85.88 91 LEU A N 1
ATOM 714 C CA . LEU A 1 91 ? 14.982 -17.826 -39.697 1.00 85.88 91 LEU A CA 1
ATOM 715 C C . LEU A 1 91 ? 13.519 -18.220 -39.508 1.00 85.88 91 LEU A C 1
ATOM 717 O O . LEU A 1 91 ? 12.618 -17.577 -40.047 1.00 85.88 91 LEU A O 1
ATOM 721 N N . TRP A 1 92 ? 13.324 -19.317 -38.778 1.00 80.69 92 TRP A N 1
ATOM 722 C CA . TRP A 1 92 ? 12.020 -19.911 -38.505 1.00 80.69 92 TRP A CA 1
ATOM 723 C C . TRP A 1 92 ? 11.374 -19.275 -37.293 1.00 80.69 92 TRP A C 1
ATOM 725 O O . TRP A 1 92 ? 12.046 -18.890 -36.338 1.00 80.69 92 TRP A O 1
ATOM 735 N N . THR A 1 93 ? 10.059 -19.233 -37.325 1.00 71.31 93 THR A N 1
ATOM 736 C CA . THR A 1 93 ? 9.252 -18.623 -36.275 1.00 71.31 93 THR A CA 1
ATOM 737 C C . THR A 1 93 ? 8.926 -19.609 -35.173 1.00 71.31 93 THR A C 1
ATOM 739 O O . THR A 1 93 ? 8.837 -20.818 -35.410 1.00 71.31 93 THR A O 1
ATOM 742 N N . ARG A 1 94 ? 8.793 -19.112 -33.940 1.00 70.56 94 ARG A N 1
ATOM 743 C CA . ARG A 1 94 ? 8.296 -19.949 -32.847 1.00 70.56 94 ARG A CA 1
ATOM 744 C C . ARG A 1 94 ? 6.781 -19.942 -32.923 1.00 70.56 94 ARG A C 1
ATOM 746 O O . ARG A 1 94 ? 6.145 -18.897 -32.930 1.00 70.56 94 ARG A O 1
ATOM 753 N N . ASN A 1 95 ? 6.191 -21.131 -32.903 1.00 63.62 95 ASN A N 1
ATOM 754 C CA . ASN A 1 95 ? 4.772 -21.261 -32.617 1.00 63.62 95 ASN A CA 1
ATOM 755 C C . ASN A 1 95 ? 4.570 -21.134 -31.099 1.00 63.62 95 ASN A C 1
ATOM 757 O O . ASN A 1 95 ? 4.340 -22.132 -30.415 1.00 63.62 95 ASN A O 1
ATOM 761 N N . THR A 1 96 ? 4.783 -19.931 -30.559 1.00 67.56 96 THR A N 1
ATOM 762 C CA . THR A 1 96 ? 4.575 -19.671 -29.134 1.00 67.56 96 THR A CA 1
ATOM 763 C C . THR A 1 96 ? 3.099 -19.382 -28.903 1.00 67.56 96 THR A C 1
ATOM 765 O O . THR A 1 96 ? 2.546 -18.431 -29.456 1.00 67.56 96 THR A O 1
ATOM 768 N N . ASP A 1 97 ? 2.456 -20.211 -28.084 1.00 69.31 97 ASP A N 1
ATOM 769 C CA . ASP A 1 97 ? 1.112 -19.929 -27.595 1.00 69.31 97 ASP A CA 1
ATOM 770 C C . ASP A 1 97 ? 1.195 -18.866 -26.493 1.00 69.31 97 ASP A C 1
ATOM 772 O O . ASP A 1 97 ? 1.518 -19.145 -25.336 1.00 69.31 97 ASP A O 1
ATOM 776 N N . TRP A 1 98 ? 0.967 -17.614 -26.882 1.00 70.50 98 TRP A N 1
ATOM 777 C CA . TRP A 1 98 ? 0.992 -16.484 -25.961 1.00 70.50 98 TRP A CA 1
ATOM 778 C C . TRP A 1 98 ? -0.292 -16.360 -25.128 1.00 70.50 98 TRP A C 1
ATOM 780 O O . TRP A 1 98 ? -0.330 -15.540 -24.198 1.00 70.50 98 TRP A O 1
ATOM 790 N N . ASP A 1 99 ? -1.326 -17.169 -25.395 1.00 66.38 99 ASP A N 1
ATOM 791 C CA . ASP A 1 99 ? -2.597 -17.089 -24.682 1.00 66.38 99 ASP A CA 1
ATOM 792 C C . ASP A 1 99 ? -2.408 -17.461 -23.200 1.00 66.38 99 ASP A C 1
ATOM 794 O O . ASP A 1 99 ? -2.104 -18.584 -22.801 1.00 66.38 99 ASP A O 1
ATOM 798 N N . GLY A 1 100 ? -2.553 -16.455 -22.333 1.00 61.53 100 GLY A N 1
ATOM 799 C CA . GLY A 1 100 ? -2.402 -16.602 -20.883 1.00 61.53 100 GLY A CA 1
ATOM 800 C C . GLY A 1 100 ? -0.960 -16.568 -20.355 1.00 61.53 100 GLY A C 1
ATOM 801 O O . GLY A 1 100 ? -0.784 -16.548 -19.135 1.00 61.53 100 GLY A O 1
ATOM 802 N N . HIS A 1 101 ? 0.065 -16.491 -21.211 1.00 66.25 101 HIS A N 1
ATOM 803 C CA . HIS A 1 101 ? 1.464 -16.367 -20.777 1.00 66.25 101 HIS A CA 1
ATOM 804 C C . HIS A 1 101 ? 1.764 -14.989 -20.170 1.00 66.25 101 HIS A C 1
ATOM 806 O O . HIS A 1 101 ? 2.302 -14.915 -19.065 1.00 66.25 101 HIS A O 1
ATOM 812 N N . TRP A 1 102 ? 1.341 -13.905 -20.830 1.00 68.62 102 TRP A N 1
ATOM 813 C CA . TRP A 1 102 ? 1.568 -12.539 -20.342 1.00 68.62 102 TRP A CA 1
ATOM 814 C C . TRP A 1 102 ? 0.866 -12.231 -19.000 1.00 68.62 102 TRP A C 1
ATOM 816 O O . TRP A 1 102 ? 1.540 -11.785 -18.072 1.00 68.62 102 TRP A O 1
ATOM 826 N N . PRO A 1 103 ? -0.432 -12.543 -18.788 1.00 67.75 103 PRO A N 1
ATOM 827 C CA . PRO A 1 103 ? -1.072 -12.342 -17.482 1.00 67.75 103 PRO A CA 1
ATOM 828 C C . PRO A 1 103 ? -0.398 -13.116 -16.338 1.00 67.75 103 PRO A C 1
ATOM 830 O O . PRO A 1 103 ? -0.210 -12.580 -15.247 1.00 67.75 103 PRO A O 1
ATOM 833 N N . ARG A 1 104 ? 0.020 -14.365 -16.593 1.00 65.69 104 ARG A N 1
ATOM 834 C CA . ARG A 1 104 ? 0.749 -15.202 -15.622 1.00 65.69 104 ARG A CA 1
ATOM 835 C C . ARG A 1 104 ? 2.166 -14.707 -15.346 1.00 65.69 104 ARG A C 1
ATOM 837 O O . ARG A 1 104 ? 2.721 -15.023 -14.292 1.00 65.69 104 ARG A O 1
ATOM 844 N N . PHE A 1 105 ? 2.770 -14.032 -16.317 1.00 64.12 105 PHE A N 1
ATOM 845 C CA . PHE A 1 105 ? 4.060 -13.379 -16.181 1.00 64.12 105 PHE A CA 1
ATOM 846 C C . PHE A 1 105 ? 3.919 -12.148 -15.280 1.00 64.12 105 PHE A C 1
ATOM 848 O O . PHE A 1 105 ? 4.561 -12.097 -14.236 1.00 64.12 105 PHE A O 1
ATOM 855 N N . VAL A 1 106 ? 2.981 -11.244 -15.581 1.00 62.47 106 VAL A N 1
ATOM 856 C CA . VAL A 1 106 ? 2.695 -10.061 -14.749 1.00 62.47 106 VAL A CA 1
ATOM 857 C C . VAL A 1 106 ? 2.422 -10.448 -13.291 1.00 62.47 106 VAL A C 1
ATOM 859 O O . VAL A 1 106 ? 2.938 -9.808 -12.383 1.00 62.47 106 VAL A O 1
ATOM 862 N N . GLU A 1 107 ? 1.680 -11.531 -13.042 1.00 61.75 107 GLU A N 1
ATOM 863 C CA . GLU A 1 107 ? 1.381 -12.004 -11.683 1.00 61.75 107 GLU A CA 1
ATOM 864 C C . GLU A 1 107 ? 2.626 -12.440 -10.884 1.00 61.75 107 GLU A C 1
ATOM 866 O O . GLU A 1 107 ? 2.659 -12.297 -9.659 1.00 61.75 107 GLU A O 1
ATOM 871 N N . ARG A 1 108 ? 3.662 -12.955 -11.559 1.00 58.66 108 ARG A N 1
ATOM 872 C CA . ARG A 1 108 ? 4.843 -13.571 -10.930 1.00 58.66 108 ARG A CA 1
ATOM 873 C C . ARG A 1 108 ? 6.056 -12.648 -10.816 1.00 58.66 108 ARG A C 1
ATOM 875 O O . ARG A 1 1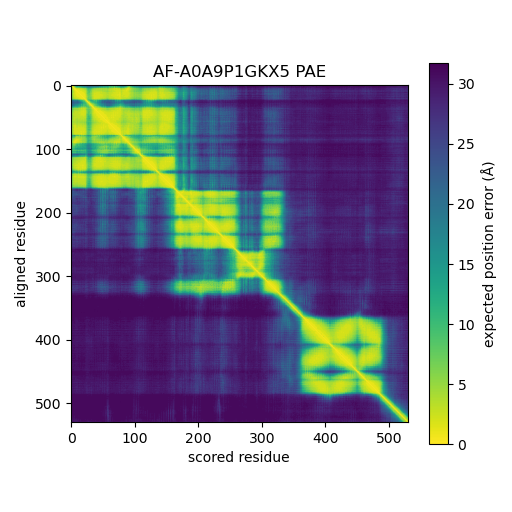08 ? 7.029 -13.017 -10.158 1.00 58.66 108 ARG A O 1
ATOM 882 N N . VAL A 1 109 ? 6.026 -11.470 -11.431 1.00 55.03 109 VAL A N 1
ATOM 883 C CA . VAL A 1 109 ? 7.239 -10.681 -11.681 1.00 55.03 109 VAL A CA 1
ATOM 884 C C . VAL A 1 109 ? 7.359 -9.492 -10.724 1.00 55.03 109 VAL A C 1
ATOM 886 O O . VAL A 1 109 ? 6.454 -8.673 -10.584 1.00 55.03 109 VAL A O 1
ATOM 889 N N . GLY A 1 110 ? 8.498 -9.421 -10.026 1.00 53.16 110 GLY A N 1
ATOM 890 C CA . GLY A 1 110 ? 8.844 -8.368 -9.063 1.00 53.16 110 GLY A CA 1
ATOM 891 C C . GLY A 1 110 ? 9.843 -7.327 -9.595 1.00 53.16 110 GLY A C 1
ATOM 892 O O . GLY A 1 110 ? 10.147 -7.271 -10.782 1.00 53.16 110 GLY A O 1
ATOM 893 N N . ALA A 1 111 ? 10.418 -6.531 -8.686 1.00 48.66 111 ALA A N 1
ATOM 894 C CA . ALA A 1 111 ? 11.344 -5.421 -8.969 1.00 48.66 111 ALA A CA 1
ATOM 895 C C . ALA A 1 111 ? 12.613 -5.782 -9.775 1.00 48.66 111 ALA A C 1
ATOM 897 O O . ALA A 1 111 ? 13.210 -4.907 -10.396 1.00 48.66 111 ALA A O 1
ATOM 898 N N . TYR A 1 112 ? 13.018 -7.057 -9.778 1.00 49.62 112 TYR A N 1
ATOM 899 C CA . TYR A 1 112 ? 14.205 -7.553 -10.487 1.00 49.62 112 TYR A CA 1
ATOM 900 C C . TYR A 1 112 ? 14.146 -7.294 -12.002 1.00 49.62 112 TYR A C 1
ATOM 902 O O . TYR A 1 112 ? 15.165 -6.962 -12.596 1.00 49.62 112 TYR A O 1
ATOM 910 N N . HIS A 1 113 ? 12.953 -7.342 -12.604 1.00 71.75 113 HIS A N 1
ATOM 911 C CA . HIS A 1 113 ? 12.802 -7.190 -14.053 1.00 71.75 113 HIS A CA 1
ATOM 912 C C . HIS A 1 113 ? 12.754 -5.722 -14.494 1.00 71.75 113 HIS A C 1
ATOM 914 O O . HIS A 1 113 ? 13.198 -5.416 -15.591 1.00 71.75 113 HIS A O 1
ATOM 920 N N . LEU A 1 114 ? 12.300 -4.785 -13.646 1.00 77.44 114 LEU A N 1
ATOM 921 C CA . LEU A 1 114 ? 12.264 -3.362 -14.018 1.00 77.44 114 LEU A CA 1
ATOM 922 C C . LEU A 1 114 ? 13.670 -2.826 -14.303 1.00 77.44 114 LEU A C 1
ATOM 924 O O . LEU A 1 114 ? 13.881 -2.174 -15.318 1.00 77.44 114 LEU A O 1
ATOM 928 N N . ARG A 1 115 ? 14.638 -3.149 -13.439 1.00 80.44 115 ARG A N 1
ATOM 929 C CA . ARG A 1 115 ? 16.032 -2.744 -13.641 1.00 80.44 115 ARG A CA 1
ATOM 930 C C . ARG A 1 115 ? 16.616 -3.345 -14.923 1.00 80.44 115 ARG A C 1
ATOM 932 O O . ARG A 1 115 ? 17.294 -2.644 -15.659 1.00 80.44 115 ARG A O 1
ATOM 939 N N . GLN A 1 116 ? 16.329 -4.617 -15.199 1.00 84.94 116 GLN A N 1
ATOM 940 C CA . GLN A 1 116 ? 16.781 -5.276 -16.426 1.00 84.94 116 GLN A CA 1
ATOM 941 C C . GLN A 1 116 ? 16.165 -4.631 -17.674 1.00 84.94 116 GLN A C 1
ATOM 943 O O . GLN A 1 116 ? 16.864 -4.440 -18.661 1.00 84.94 116 GLN A O 1
ATOM 948 N N . VAL A 1 117 ? 14.890 -4.233 -17.620 1.00 86.38 117 VAL A N 1
ATOM 949 C CA . VAL A 1 117 ? 14.232 -3.479 -18.700 1.00 86.38 117 VAL A CA 1
ATOM 950 C C . VAL A 1 117 ? 14.873 -2.104 -18.887 1.00 86.38 117 VAL A C 1
ATOM 952 O O . VAL A 1 117 ? 15.159 -1.718 -20.016 1.00 86.38 117 VAL A O 1
ATOM 955 N N . GLU A 1 118 ? 15.154 -1.382 -17.800 1.00 86.25 118 GLU A N 1
ATOM 956 C CA . GLU A 1 118 ? 15.826 -0.076 -17.852 1.00 86.25 118 GLU A CA 1
ATOM 957 C C . GLU A 1 118 ? 17.259 -0.157 -18.397 1.00 86.25 118 GLU A C 1
ATOM 959 O O . GLU A 1 118 ? 17.714 0.787 -19.035 1.00 86.25 118 GLU A O 1
ATOM 964 N N . GLU A 1 119 ? 17.955 -1.275 -18.187 1.00 87.00 119 GLU A N 1
ATOM 965 C CA . GLU A 1 119 ? 19.278 -1.538 -18.767 1.00 87.00 119 GLU A CA 1
ATOM 966 C C . GLU A 1 119 ? 19.187 -2.020 -20.234 1.00 87.00 119 GLU A C 1
ATOM 968 O O . GLU A 1 119 ? 20.064 -1.707 -21.039 1.00 87.00 119 GLU A O 1
ATOM 973 N N . ALA A 1 120 ? 18.120 -2.733 -20.615 1.00 89.12 120 ALA A N 1
ATOM 974 C CA . ALA A 1 120 ? 17.934 -3.289 -21.959 1.00 89.12 120 ALA A CA 1
ATOM 975 C C . ALA A 1 120 ? 17.501 -2.258 -23.014 1.00 89.12 120 ALA A C 1
ATOM 977 O O . ALA A 1 120 ? 17.937 -2.352 -24.161 1.00 89.12 120 ALA A O 1
ATOM 978 N N . ILE A 1 121 ? 16.673 -1.272 -22.643 1.00 90.56 121 ILE A N 1
ATOM 979 C CA . ILE A 1 121 ? 16.223 -0.197 -23.549 1.00 90.56 121 ILE A CA 1
ATOM 980 C C . ILE A 1 121 ? 17.413 0.545 -24.194 1.00 90.56 121 ILE A C 1
ATOM 982 O O . ILE A 1 121 ? 17.516 0.518 -25.422 1.00 90.56 121 ILE A O 1
ATOM 986 N N . PRO A 1 122 ? 18.360 1.135 -23.432 1.00 90.25 122 PRO A N 1
ATOM 987 C CA . PRO A 1 122 ? 19.484 1.855 -24.031 1.00 90.25 122 PRO A CA 1
ATOM 988 C C . PRO A 1 122 ? 20.430 0.932 -24.812 1.00 90.25 122 PRO A C 1
ATOM 990 O O . PRO A 1 122 ? 21.059 1.369 -25.773 1.00 90.25 122 PRO A O 1
ATOM 993 N N . ALA A 1 123 ? 20.528 -0.352 -24.446 1.00 89.44 123 ALA A N 1
ATOM 994 C CA . ALA A 1 123 ? 21.312 -1.322 -25.210 1.00 89.44 123 ALA A CA 1
ATOM 995 C C . ALA A 1 123 ? 20.697 -1.584 -26.597 1.00 89.44 123 ALA A C 1
ATOM 997 O O . ALA A 1 123 ? 21.415 -1.634 -27.596 1.00 89.44 123 ALA A O 1
ATOM 998 N N . LEU A 1 124 ? 19.370 -1.710 -26.692 1.00 90.44 124 LEU A N 1
ATOM 999 C CA . LEU A 1 124 ? 18.681 -1.866 -27.976 1.00 90.44 124 LEU A CA 1
ATOM 1000 C C . LEU A 1 124 ? 18.715 -0.590 -28.819 1.00 90.44 124 LEU A C 1
ATOM 1002 O O . LEU A 1 124 ? 18.930 -0.681 -30.029 1.00 90.44 124 LEU A O 1
ATOM 1006 N N . GLU A 1 125 ? 18.587 0.581 -28.195 1.00 91.50 125 GLU A N 1
ATOM 1007 C CA . GLU A 1 125 ? 18.734 1.870 -28.875 1.00 91.50 125 GLU A CA 1
ATOM 1008 C C . GLU A 1 125 ? 20.135 2.003 -29.497 1.00 91.50 125 GLU A C 1
ATOM 1010 O O . GLU A 1 125 ? 20.274 2.275 -30.691 1.00 91.50 125 GLU A O 1
ATOM 1015 N N . GLN A 1 126 ? 21.191 1.721 -28.727 1.00 90.75 126 GLN A N 1
ATOM 1016 C CA . GLN A 1 126 ? 22.565 1.755 -29.235 1.00 90.75 126 GLN A CA 1
ATOM 1017 C C . GLN A 1 126 ? 22.810 0.726 -30.342 1.00 90.75 126 GLN A C 1
ATOM 1019 O O . GLN A 1 126 ? 23.505 1.025 -31.314 1.00 90.75 126 GLN A O 1
ATOM 1024 N N . LEU A 1 127 ? 22.237 -0.477 -30.231 1.00 91.06 127 LEU A N 1
ATOM 1025 C CA . LEU A 1 127 ? 22.302 -1.480 -31.293 1.00 91.06 127 LEU A CA 1
ATOM 1026 C C . LEU A 1 127 ? 21.640 -0.969 -32.577 1.00 91.06 127 LEU A C 1
ATOM 1028 O O . LEU A 1 127 ? 22.213 -1.125 -33.655 1.00 91.06 127 LEU A O 1
ATOM 1032 N N . ARG A 1 128 ? 20.465 -0.339 -32.469 1.00 91.81 128 ARG A N 1
ATOM 1033 C CA . ARG A 1 128 ? 19.747 0.248 -33.604 1.00 91.81 128 ARG A CA 1
ATOM 1034 C C . ARG A 1 128 ? 20.560 1.348 -34.276 1.00 91.81 128 ARG A C 1
ATOM 1036 O O . ARG A 1 128 ? 20.665 1.333 -35.499 1.00 91.81 128 ARG A O 1
ATOM 1043 N N . LEU A 1 129 ? 21.130 2.269 -33.501 1.00 90.06 129 LEU A N 1
ATOM 1044 C CA . LEU A 1 129 ? 21.932 3.375 -34.031 1.00 90.06 129 LEU A CA 1
ATOM 1045 C C . LEU A 1 129 ? 23.161 2.857 -34.789 1.00 90.06 129 LEU A C 1
ATOM 1047 O O . LEU A 1 129 ? 23.348 3.205 -35.950 1.00 90.06 129 LEU A O 1
ATOM 1051 N N . ARG A 1 130 ? 23.926 1.934 -34.193 1.00 89.56 130 ARG A N 1
ATOM 1052 C CA . ARG A 1 130 ? 25.095 1.333 -34.858 1.00 89.56 130 ARG A CA 1
ATOM 1053 C C . ARG A 1 130 ? 24.718 0.542 -36.105 1.00 89.56 130 ARG A C 1
ATOM 1055 O O . ARG A 1 130 ? 25.415 0.595 -37.107 1.00 89.56 130 ARG A O 1
ATOM 1062 N N . TRP A 1 131 ? 23.601 -0.182 -36.065 1.00 89.19 131 TRP A N 1
ATOM 1063 C CA . TRP A 1 131 ? 23.101 -0.894 -37.239 1.00 89.19 131 TRP A CA 1
ATOM 1064 C C . TRP A 1 131 ? 22.753 0.066 -38.385 1.00 89.19 131 TRP A C 1
ATOM 1066 O O . TRP A 1 131 ? 23.049 -0.226 -39.542 1.00 89.19 131 TRP A O 1
ATOM 1076 N N . GLN A 1 132 ? 22.142 1.212 -38.074 1.00 88.81 132 GLN A N 1
ATOM 1077 C CA . GLN A 1 132 ? 21.812 2.245 -39.059 1.00 88.81 132 GLN A CA 1
ATOM 1078 C C . GLN A 1 132 ? 23.059 2.909 -39.657 1.00 88.81 132 GLN A C 1
ATOM 1080 O O . GLN A 1 132 ? 23.048 3.215 -40.844 1.00 88.81 132 GLN A O 1
ATOM 1085 N N . GLU A 1 133 ? 24.119 3.098 -38.868 1.00 86.81 133 GLU A N 1
ATOM 1086 C CA . GLU A 1 133 ? 25.405 3.631 -39.341 1.00 86.81 133 GLU A CA 1
ATOM 1087 C C . GLU A 1 133 ? 26.122 2.659 -40.289 1.00 86.81 133 GLU A C 1
ATOM 1089 O O . GLU A 1 133 ? 26.620 3.066 -41.334 1.00 86.81 133 GLU A O 1
ATOM 1094 N N . GLU A 1 134 ? 26.131 1.367 -39.956 1.00 84.88 134 GLU A N 1
ATOM 1095 C CA . GLU A 1 134 ? 26.845 0.331 -40.719 1.00 84.88 134 GLU A CA 1
ATOM 1096 C C . GLU A 1 134 ? 26.092 -0.132 -41.979 1.00 84.88 134 GLU A C 1
ATOM 1098 O O . GLU A 1 134 ? 26.656 -0.812 -42.838 1.00 84.88 134 GLU A O 1
ATOM 1103 N N . THR A 1 135 ? 24.802 0.197 -42.114 1.00 80.81 135 THR A N 1
ATOM 1104 C CA . THR A 1 135 ? 23.989 -0.243 -43.256 1.00 80.81 135 THR A CA 1
ATOM 1105 C C . THR A 1 135 ? 23.189 0.906 -43.879 1.00 80.81 135 THR A C 1
ATOM 1107 O O . THR A 1 135 ? 22.101 1.253 -43.425 1.00 80.81 135 THR A O 1
ATOM 1110 N N . GLU A 1 136 ? 23.680 1.442 -45.007 1.00 63.94 136 GLU A N 1
ATOM 1111 C CA . GLU A 1 136 ? 23.052 2.548 -45.767 1.00 63.94 136 GLU A CA 1
ATOM 1112 C C . GLU A 1 136 ? 21.591 2.275 -46.198 1.00 63.94 136 GLU A C 1
ATOM 1114 O O . GLU A 1 136 ? 20.851 3.206 -46.497 1.00 63.94 136 GLU A O 1
ATOM 1119 N N . ASN A 1 137 ? 21.140 1.012 -46.189 1.00 65.12 137 ASN A N 1
ATOM 1120 C CA . ASN A 1 137 ? 19.755 0.593 -46.447 1.00 65.12 137 ASN A CA 1
ATOM 1121 C C . ASN A 1 137 ? 19.295 -0.459 -45.413 1.00 65.12 137 ASN A C 1
ATOM 1123 O O . ASN A 1 137 ? 19.041 -1.628 -45.726 1.00 65.12 137 ASN A O 1
ATOM 1127 N N . SER A 1 138 ? 19.243 -0.038 -44.149 1.00 69.88 138 SER A N 1
ATOM 1128 C CA . SER A 1 138 ? 19.003 -0.870 -42.956 1.00 69.88 138 SER A CA 1
ATOM 1129 C C . SER A 1 138 ? 17.556 -1.344 -42.740 1.00 69.88 138 SER A C 1
ATOM 1131 O O . SER A 1 138 ? 17.280 -2.058 -41.771 1.00 69.88 138 SER A O 1
ATOM 1133 N N . LEU A 1 139 ? 16.619 -0.948 -43.610 1.00 73.25 139 LEU A N 1
ATOM 1134 C CA . LEU A 1 139 ? 15.223 -1.385 -43.554 1.00 73.25 139 LEU A CA 1
ATOM 1135 C C . LEU A 1 139 ? 15.057 -2.744 -44.256 1.00 73.25 139 LEU A C 1
ATOM 1137 O O . LEU A 1 139 ? 15.601 -2.927 -45.348 1.00 73.25 139 LEU A O 1
ATOM 1141 N N . PRO A 1 140 ? 14.271 -3.679 -43.689 1.00 83.06 140 PRO A N 1
ATOM 1142 C CA . PRO A 1 140 ? 13.339 -3.501 -42.566 1.00 83.06 140 PRO A CA 1
ATOM 1143 C C . PRO A 1 140 ? 13.915 -3.686 -41.142 1.00 83.06 140 PRO A C 1
ATOM 1145 O O . PRO A 1 140 ? 13.234 -3.342 -40.181 1.00 83.06 140 PRO A O 1
ATOM 1148 N N . GLU A 1 141 ? 15.131 -4.187 -40.957 1.00 86.31 141 GLU A N 1
ATOM 1149 C CA . GLU A 1 141 ? 15.678 -4.627 -39.660 1.00 86.31 141 GLU A CA 1
ATOM 1150 C C . GLU A 1 141 ? 15.786 -3.497 -38.628 1.00 86.31 141 GLU A C 1
ATOM 1152 O O . GLU A 1 141 ? 15.430 -3.685 -37.464 1.00 86.31 141 GLU A O 1
ATOM 1157 N N . ALA A 1 142 ? 16.175 -2.292 -39.051 1.00 85.94 142 ALA A N 1
ATOM 1158 C CA . ALA A 1 142 ? 16.188 -1.126 -38.166 1.00 85.94 142 ALA A CA 1
ATOM 1159 C C . ALA A 1 142 ? 14.789 -0.781 -37.624 1.00 85.94 142 ALA A C 1
ATOM 1161 O O . ALA A 1 142 ? 14.658 -0.323 -36.489 1.00 85.94 142 ALA A O 1
ATOM 1162 N N . SER A 1 143 ? 13.735 -1.034 -38.411 1.00 87.12 143 SER A N 1
ATOM 1163 C CA . SER A 1 143 ? 12.353 -0.833 -37.961 1.00 87.12 143 SER A CA 1
ATOM 1164 C C . SER A 1 143 ? 11.924 -1.888 -36.946 1.00 87.12 143 SER A C 1
ATOM 1166 O O . SER A 1 143 ? 11.174 -1.575 -36.027 1.00 87.12 143 SER A O 1
ATOM 1168 N N . TRP A 1 144 ? 12.427 -3.121 -37.061 1.00 91.38 144 TRP A N 1
ATOM 1169 C CA . TRP A 1 144 ? 12.144 -4.164 -36.079 1.00 91.38 144 TRP A CA 1
ATOM 1170 C C . TRP A 1 144 ? 12.794 -3.831 -34.736 1.00 91.38 144 TRP A C 1
ATOM 1172 O O . TRP A 1 144 ? 12.134 -3.943 -33.704 1.00 91.38 144 TRP A O 1
ATOM 1182 N N . LEU A 1 145 ? 14.053 -3.370 -34.747 1.00 90.25 145 LEU A N 1
ATOM 1183 C CA . LEU A 1 145 ? 14.765 -2.947 -33.534 1.00 90.25 145 LEU A CA 1
ATOM 1184 C C . LEU A 1 145 ? 14.052 -1.782 -32.848 1.00 90.25 145 LEU A C 1
ATOM 1186 O O . LEU A 1 145 ? 13.869 -1.807 -31.636 1.00 90.25 145 LEU A O 1
ATOM 1190 N N . TYR A 1 146 ? 13.582 -0.808 -33.630 1.00 91.31 146 TYR A N 1
ATOM 1191 C CA . TYR A 1 146 ? 12.800 0.311 -33.109 1.00 91.31 146 TYR A CA 1
ATOM 1192 C C . TYR A 1 146 ? 11.488 -0.148 -32.457 1.00 91.31 146 TYR A C 1
ATOM 1194 O O . TYR A 1 146 ? 11.140 0.304 -31.373 1.00 91.31 146 TYR A O 1
ATOM 1202 N N . GLN A 1 147 ? 10.765 -1.091 -33.069 1.00 91.31 147 GLN A N 1
ATOM 1203 C CA . GLN A 1 147 ? 9.534 -1.604 -32.459 1.00 91.31 147 GLN A CA 1
ATOM 1204 C C . GLN A 1 147 ? 9.790 -2.429 -31.194 1.00 91.31 147 GLN A C 1
ATOM 1206 O O . GLN A 1 147 ? 8.983 -2.394 -30.266 1.00 91.31 147 GLN A O 1
ATOM 1211 N N . ALA A 1 148 ? 10.913 -3.144 -31.134 1.00 90.69 148 ALA A N 1
ATOM 1212 C CA . ALA A 1 148 ? 11.352 -3.835 -29.928 1.00 90.69 148 ALA A CA 1
ATOM 1213 C C . ALA A 1 148 ? 11.680 -2.850 -28.789 1.00 90.69 148 ALA A C 1
ATOM 1215 O O . ALA A 1 148 ? 11.237 -3.054 -27.660 1.00 90.69 148 ALA A O 1
ATOM 1216 N N . GLU A 1 149 ? 12.379 -1.756 -29.102 1.00 93.12 149 GLU A N 1
ATOM 1217 C CA . GLU A 1 149 ? 12.674 -0.644 -28.186 1.00 93.12 149 GLU A CA 1
ATOM 1218 C C . GLU A 1 149 ? 11.382 -0.034 -27.615 1.00 93.12 149 GLU A C 1
ATOM 1220 O O . GLU A 1 149 ? 11.169 -0.070 -26.400 1.00 93.12 149 GLU A O 1
ATOM 1225 N N . CYS A 1 150 ? 10.463 0.409 -28.482 1.00 92.38 150 CYS A N 1
ATOM 1226 C CA . CYS A 1 150 ? 9.191 1.003 -28.061 1.00 92.38 150 CYS A CA 1
ATOM 1227 C C . CYS A 1 150 ? 8.348 0.060 -27.189 1.00 92.38 150 CYS A C 1
ATOM 1229 O O . CYS A 1 150 ? 7.635 0.509 -26.289 1.00 92.38 150 CYS A O 1
ATOM 1231 N N . GLN A 1 151 ? 8.411 -1.254 -27.427 1.00 90.81 151 GLN A N 1
ATOM 1232 C CA . GLN A 1 151 ? 7.660 -2.199 -26.602 1.00 90.81 151 GLN A CA 1
ATOM 1233 C C . GLN A 1 151 ? 8.282 -2.478 -25.246 1.00 90.81 151 GLN A C 1
ATOM 1235 O O . GLN A 1 151 ? 7.545 -2.663 -24.276 1.00 90.81 151 GLN A O 1
ATOM 1240 N N . LEU A 1 152 ? 9.608 -2.457 -25.127 1.00 90.12 152 LEU A N 1
ATOM 1241 C CA . LEU A 1 152 ? 10.237 -2.495 -23.810 1.00 90.12 152 LEU A CA 1
ATOM 1242 C C . LEU A 1 152 ? 9.941 -1.228 -23.005 1.00 90.12 152 LEU A C 1
ATOM 1244 O O . LEU A 1 152 ? 9.736 -1.321 -21.795 1.00 90.12 152 LEU A O 1
ATOM 1248 N N . GLU A 1 153 ? 9.835 -0.066 -23.654 1.00 91.25 153 GLU A N 1
ATOM 1249 C CA . GLU A 1 153 ? 9.364 1.159 -22.999 1.00 91.25 153 GLU A CA 1
ATOM 1250 C C . GLU A 1 153 ? 7.919 1.022 -22.509 1.00 91.25 153 GLU A C 1
ATOM 1252 O O . GLU A 1 153 ? 7.640 1.290 -21.339 1.00 91.25 153 GLU A O 1
ATOM 1257 N N . SER A 1 154 ? 7.009 0.513 -23.346 1.00 89.56 154 SER A N 1
ATOM 1258 C CA . SER A 1 154 ? 5.627 0.246 -22.927 1.00 89.56 154 SER A CA 1
ATOM 1259 C C . SER A 1 154 ? 5.562 -0.761 -21.769 1.00 89.56 154 SER A C 1
ATOM 1261 O O . SER A 1 154 ? 4.797 -0.588 -20.815 1.00 89.56 154 SER A O 1
ATOM 1263 N N . MET A 1 155 ? 6.425 -1.781 -21.788 1.00 86.50 155 MET A N 1
ATOM 1264 C CA . MET A 1 155 ? 6.539 -2.764 -20.712 1.00 86.50 155 MET A CA 1
ATOM 1265 C C . MET A 1 155 ? 7.045 -2.125 -19.416 1.00 86.50 155 MET A C 1
ATOM 1267 O O . MET A 1 155 ? 6.507 -2.397 -18.340 1.00 86.50 155 MET A O 1
ATOM 1271 N N . ARG A 1 156 ? 8.041 -1.237 -19.499 1.00 87.62 156 ARG A N 1
ATOM 1272 C CA . ARG A 1 156 ? 8.531 -0.446 -18.364 1.00 87.62 156 ARG A CA 1
ATOM 1273 C C . ARG A 1 156 ? 7.408 0.385 -17.753 1.00 87.62 156 ARG A C 1
ATOM 1275 O O . ARG A 1 156 ? 7.218 0.347 -16.537 1.00 87.62 156 ARG A O 1
ATOM 1282 N N . GLU A 1 157 ? 6.645 1.100 -18.574 1.00 86.75 157 GLU A N 1
ATOM 1283 C CA . GLU A 1 157 ? 5.504 1.896 -18.115 1.00 86.75 157 GLU A CA 1
ATOM 1284 C C . GLU A 1 157 ? 4.449 1.029 -17.422 1.00 86.75 157 GLU A C 1
ATOM 1286 O O . GLU A 1 157 ? 3.976 1.385 -16.340 1.00 86.75 157 GLU A O 1
ATOM 1291 N N . ALA A 1 158 ? 4.130 -0.141 -17.982 1.00 80.06 158 ALA A N 1
ATOM 1292 C CA . ALA A 1 158 ? 3.193 -1.087 -17.383 1.00 80.06 158 ALA A CA 1
ATOM 1293 C C . ALA A 1 158 ? 3.681 -1.606 -16.015 1.00 80.06 158 ALA A C 1
ATOM 1295 O O . ALA A 1 158 ? 2.905 -1.650 -15.053 1.00 80.06 158 ALA A O 1
ATOM 1296 N N . LEU A 1 159 ? 4.970 -1.944 -15.894 1.00 76.88 159 LEU A N 1
ATOM 1297 C CA . LEU A 1 159 ? 5.589 -2.391 -14.640 1.00 76.88 159 LEU A CA 1
ATOM 1298 C C . LEU A 1 159 ? 5.589 -1.288 -13.567 1.00 76.88 159 LEU A C 1
ATOM 1300 O O . LEU A 1 159 ? 5.323 -1.565 -12.390 1.00 76.88 159 LEU A O 1
ATOM 1304 N N . VAL A 1 160 ? 5.832 -0.036 -13.965 1.00 76.19 160 VAL A N 1
ATOM 1305 C CA . VAL A 1 160 ? 5.756 1.140 -13.082 1.00 76.19 160 VAL A CA 1
ATOM 1306 C C . VAL A 1 160 ? 4.311 1.401 -12.645 1.00 76.19 160 VAL A C 1
ATOM 1308 O O . VAL A 1 160 ? 4.048 1.561 -11.450 1.00 76.19 160 VAL A O 1
ATOM 1311 N N . ALA A 1 161 ? 3.359 1.386 -13.582 1.00 72.44 161 ALA A N 1
ATOM 1312 C CA . ALA A 1 161 ? 1.943 1.646 -13.324 1.00 72.44 161 ALA A CA 1
ATOM 1313 C C . ALA A 1 161 ? 1.309 0.613 -12.379 1.00 72.44 161 ALA A C 1
ATOM 1315 O O . ALA A 1 161 ? 0.482 0.967 -11.536 1.00 72.44 161 ALA A O 1
ATOM 1316 N N . CYS A 1 162 ? 1.729 -0.653 -12.453 1.00 62.88 162 CYS A N 1
ATOM 1317 C CA . CYS A 1 162 ? 1.228 -1.707 -11.568 1.00 62.88 162 CYS A CA 1
ATOM 1318 C C . CYS A 1 162 ? 1.777 -1.618 -10.126 1.00 62.88 162 CYS A C 1
ATOM 1320 O O . CYS A 1 162 ? 1.390 -2.417 -9.269 1.00 62.88 162 CYS A O 1
ATOM 1322 N N . GLY A 1 163 ? 2.675 -0.669 -9.819 1.00 55.25 163 GLY A N 1
ATOM 1323 C CA . GLY A 1 163 ? 3.240 -0.486 -8.476 1.00 55.25 163 GLY A CA 1
ATOM 1324 C C . GLY A 1 163 ? 4.010 -1.709 -7.958 1.00 55.25 163 GLY A C 1
ATOM 1325 O O . GLY A 1 163 ? 4.174 -1.874 -6.747 1.00 55.25 163 GLY A O 1
ATOM 1326 N N . MET A 1 164 ? 4.446 -2.595 -8.862 1.00 54.22 164 MET A N 1
ATOM 1327 C CA . MET A 1 164 ? 5.017 -3.908 -8.526 1.00 54.22 164 MET A CA 1
ATOM 1328 C C . MET A 1 164 ? 6.505 -3.837 -8.162 1.00 54.22 164 MET A C 1
ATOM 1330 O O . MET A 1 164 ? 7.030 -4.764 -7.549 1.00 54.22 164 MET A O 1
ATOM 1334 N N . ALA A 1 165 ? 7.167 -2.716 -8.457 1.00 51.97 165 ALA A N 1
ATOM 1335 C CA . ALA A 1 165 ? 8.593 -2.520 -8.205 1.00 51.97 165 ALA A CA 1
ATOM 1336 C C . ALA A 1 165 ? 8.954 -2.227 -6.735 1.00 51.97 165 ALA A C 1
ATOM 1338 O O . ALA A 1 165 ? 10.129 -2.248 -6.381 1.00 51.97 165 ALA A O 1
ATOM 1339 N N . ASP A 1 166 ? 7.985 -1.973 -5.851 1.00 64.56 166 ASP A N 1
ATOM 1340 C CA . ASP A 1 166 ? 8.301 -1.614 -4.467 1.00 64.56 166 ASP A CA 1
ATOM 1341 C C . ASP A 1 166 ? 7.227 -2.160 -3.515 1.00 64.56 166 ASP A C 1
ATOM 1343 O O . ASP A 1 166 ? 6.404 -1.418 -2.991 1.00 64.56 166 ASP A O 1
ATOM 1347 N N . ARG A 1 167 ? 7.169 -3.486 -3.329 1.00 71.69 167 ARG A N 1
ATOM 1348 C CA . ARG A 1 167 ? 6.372 -4.107 -2.255 1.00 71.69 167 ARG A CA 1
ATOM 1349 C C . ARG A 1 167 ? 7.238 -4.281 -1.011 1.00 71.69 167 ARG A C 1
ATOM 1351 O O . ARG A 1 167 ? 8.360 -4.771 -1.086 1.00 71.69 167 ARG A O 1
ATOM 1358 N N . ARG A 1 168 ? 6.719 -3.884 0.150 1.00 80.25 168 ARG A N 1
ATOM 1359 C CA . ARG A 1 168 ? 7.415 -3.959 1.440 1.00 80.25 168 ARG A CA 1
ATOM 1360 C C . ARG A 1 168 ? 6.541 -4.595 2.507 1.00 80.25 168 ARG A C 1
ATOM 1362 O O . ARG A 1 168 ? 5.339 -4.341 2.595 1.00 80.25 168 ARG A O 1
ATOM 1369 N N . VAL A 1 169 ? 7.178 -5.377 3.374 1.00 88.06 169 VAL A N 1
ATOM 1370 C CA . VAL A 1 169 ? 6.530 -5.987 4.538 1.00 88.06 169 VAL A CA 1
ATOM 1371 C C . VAL A 1 169 ? 6.429 -4.959 5.659 1.00 88.06 169 VAL A C 1
ATOM 1373 O O . VAL A 1 169 ? 7.420 -4.358 6.079 1.00 88.06 169 VAL A O 1
ATOM 1376 N N . CYS A 1 170 ? 5.220 -4.740 6.170 1.00 92.19 170 CYS A N 1
ATOM 1377 C CA . CYS A 1 170 ? 5.024 -3.853 7.308 1.00 92.19 170 CYS A CA 1
ATOM 1378 C C . CYS A 1 170 ? 5.475 -4.520 8.611 1.00 92.19 170 CYS A C 1
ATOM 1380 O O . CYS A 1 170 ? 4.971 -5.576 8.977 1.00 92.19 170 CYS A O 1
ATOM 1382 N N . ARG A 1 171 ? 6.327 -3.839 9.386 1.00 91.12 171 ARG A N 1
ATOM 1383 C CA . ARG A 1 171 ? 6.830 -4.330 10.683 1.00 91.12 171 ARG A CA 1
ATOM 1384 C C . ARG A 1 171 ? 5.748 -4.554 11.753 1.00 91.12 171 ARG A C 1
ATOM 1386 O O . ARG A 1 171 ? 6.014 -5.220 12.742 1.00 91.12 171 ARG A O 1
ATOM 1393 N N . LEU A 1 172 ? 4.564 -3.951 11.611 1.00 90.81 172 LEU A N 1
ATOM 1394 C CA . LEU A 1 172 ? 3.510 -4.009 12.633 1.00 90.81 172 LEU A CA 1
ATOM 1395 C C . LEU A 1 172 ? 2.445 -5.058 12.351 1.00 90.81 172 LEU A C 1
ATOM 1397 O O . LEU A 1 172 ? 2.058 -5.747 13.278 1.00 90.81 172 LEU A O 1
ATOM 1401 N N . CYS A 1 173 ? 1.950 -5.179 11.117 1.00 91.50 173 CYS A N 1
ATOM 1402 C CA . CYS A 1 173 ? 0.973 -6.216 10.763 1.00 91.50 173 CYS A CA 1
ATOM 1403 C C . CYS A 1 173 ? 1.609 -7.442 10.097 1.00 91.50 173 CYS A C 1
ATOM 1405 O O . CYS A 1 173 ? 0.924 -8.447 9.910 1.00 91.50 173 CYS A O 1
ATOM 1407 N N . GLY A 1 174 ? 2.881 -7.374 9.699 1.00 88.50 174 GLY A N 1
ATOM 1408 C CA . GLY A 1 174 ? 3.568 -8.451 8.988 1.00 88.50 174 GLY A CA 1
ATOM 1409 C C . GLY A 1 174 ? 2.939 -8.799 7.637 1.00 88.50 174 GLY A C 1
ATOM 1410 O O . GLY A 1 174 ? 3.049 -9.942 7.216 1.00 88.50 174 GLY A O 1
ATOM 1411 N N . LEU A 1 175 ? 2.204 -7.871 7.013 1.00 88.56 175 LEU A N 1
ATOM 1412 C CA . LEU A 1 175 ? 1.620 -8.041 5.679 1.00 88.56 175 LEU A CA 1
ATOM 1413 C C . LEU A 1 175 ? 2.433 -7.260 4.644 1.00 88.56 175 LEU A C 1
ATOM 1415 O O . LEU A 1 175 ? 3.032 -6.227 4.967 1.00 88.56 175 LEU A O 1
ATOM 1419 N N . GLU A 1 176 ? 2.427 -7.746 3.406 1.00 87.12 176 GLU A N 1
ATOM 1420 C CA . GLU A 1 176 ? 3.003 -7.048 2.261 1.00 87.12 176 GLU A CA 1
ATOM 1421 C C . GLU A 1 176 ? 2.077 -5.942 1.762 1.00 87.12 176 GLU A C 1
ATOM 1423 O O . GLU A 1 176 ? 0.865 -6.117 1.627 1.00 87.12 176 GLU A O 1
ATOM 1428 N N . HIS A 1 177 ? 2.663 -4.784 1.477 1.00 83.62 177 HIS A N 1
ATOM 1429 C CA . HIS A 1 177 ? 1.965 -3.646 0.901 1.00 83.62 177 HIS A CA 1
ATOM 1430 C C . HIS A 1 177 ? 2.825 -2.995 -0.179 1.00 83.62 177 HIS A C 1
ATOM 1432 O O . HIS A 1 177 ? 4.050 -3.052 -0.114 1.00 83.62 177 HIS A O 1
ATOM 1438 N N . ALA A 1 178 ? 2.193 -2.303 -1.126 1.00 79.25 178 ALA A N 1
ATOM 1439 C CA . ALA A 1 178 ? 2.909 -1.370 -1.988 1.00 79.25 178 ALA A CA 1
ATOM 1440 C C . ALA 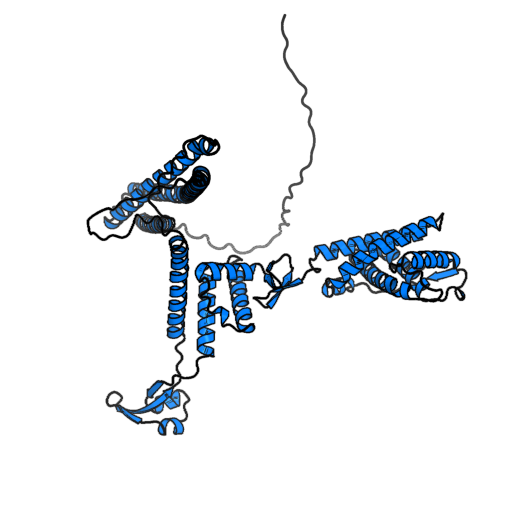A 1 178 ? 3.588 -0.282 -1.134 1.00 79.25 178 ALA A C 1
ATOM 1442 O O . ALA A 1 178 ? 3.010 0.198 -0.154 1.00 79.25 178 ALA A O 1
ATOM 1443 N N . SER A 1 179 ? 4.785 0.152 -1.510 1.00 73.81 179 SER A N 1
ATOM 1444 C CA . SER A 1 179 ? 5.557 1.167 -0.788 1.00 73.81 179 SER A CA 1
ATOM 1445 C C . SER A 1 179 ? 4.841 2.507 -0.742 1.00 73.81 179 SER A C 1
ATOM 1447 O O . SER A 1 179 ? 4.888 3.187 0.282 1.00 73.81 179 SER A O 1
ATOM 1449 N N . ALA A 1 180 ? 4.062 2.828 -1.779 1.00 76.00 180 ALA A N 1
ATOM 1450 C CA . ALA A 1 180 ? 3.163 3.981 -1.795 1.00 76.00 180 ALA A CA 1
ATOM 1451 C C . ALA A 1 180 ? 2.057 3.908 -0.720 1.00 76.00 180 ALA A C 1
ATOM 1453 O O . ALA A 1 180 ? 1.556 4.933 -0.264 1.00 76.00 180 ALA A O 1
ATOM 1454 N N . ALA A 1 181 ? 1.683 2.706 -0.267 1.00 80.50 181 ALA A N 1
ATOM 1455 C CA . ALA A 1 181 ? 0.653 2.500 0.752 1.00 80.50 181 ALA A CA 1
ATOM 1456 C C . ALA A 1 181 ? 1.185 2.636 2.193 1.00 80.50 181 ALA A C 1
ATOM 1458 O O . ALA A 1 181 ? 0.456 2.373 3.162 1.00 80.50 181 ALA A O 1
ATOM 1459 N N . GLY A 1 182 ? 2.436 3.064 2.377 1.00 84.75 182 GLY A N 1
ATOM 1460 C CA . GLY A 1 182 ? 3.050 3.232 3.688 1.00 84.75 182 GLY A CA 1
ATOM 1461 C C . GLY A 1 182 ? 4.169 4.260 3.722 1.00 84.75 182 GLY A C 1
ATOM 1462 O O . GLY A 1 182 ? 4.309 5.105 2.845 1.00 84.75 182 GLY A O 1
ATOM 1463 N N . ARG A 1 183 ? 4.938 4.231 4.809 1.00 84.50 183 ARG A N 1
ATOM 1464 C CA . ARG A 1 183 ? 6.088 5.107 5.030 1.00 84.50 183 ARG A CA 1
ATOM 1465 C C . ARG A 1 183 ? 7.244 4.315 5.621 1.00 84.50 183 ARG A C 1
ATOM 1467 O O . ARG A 1 183 ? 7.049 3.449 6.476 1.00 84.50 183 ARG A O 1
ATOM 1474 N N . MET A 1 184 ? 8.451 4.653 5.186 1.00 82.44 184 MET A N 1
ATOM 1475 C CA . MET A 1 184 ? 9.688 4.188 5.803 1.00 82.44 184 MET A CA 1
ATOM 1476 C C . MET A 1 184 ? 9.996 5.036 7.037 1.00 82.44 184 MET A C 1
ATOM 1478 O O . MET A 1 184 ? 9.921 6.262 6.994 1.00 82.44 184 MET A O 1
ATOM 1482 N N . HIS A 1 185 ? 10.344 4.385 8.144 1.00 80.19 185 HIS A N 1
ATOM 1483 C CA . HIS A 1 185 ? 10.842 5.051 9.343 1.00 80.19 185 HIS A CA 1
ATOM 1484 C C . HIS A 1 185 ? 12.090 4.313 9.834 1.00 80.19 185 HIS A C 1
ATOM 1486 O O . HIS A 1 185 ? 12.010 3.207 10.381 1.00 80.19 185 HIS A O 1
ATOM 1492 N N . GLY A 1 186 ? 13.258 4.919 9.612 1.00 82.75 186 GLY A N 1
ATOM 1493 C CA . GLY A 1 186 ? 14.543 4.234 9.738 1.00 82.75 186 GLY A CA 1
ATOM 1494 C C . GLY A 1 186 ? 14.643 3.078 8.737 1.00 82.75 186 GLY A C 1
ATOM 1495 O O . GLY A 1 186 ? 14.310 3.238 7.567 1.00 82.75 186 GLY A O 1
ATOM 1496 N N . ARG A 1 187 ? 15.044 1.891 9.207 1.00 81.50 187 ARG A N 1
ATOM 1497 C CA . ARG A 1 187 ? 15.153 0.667 8.384 1.00 81.50 187 ARG A CA 1
ATOM 1498 C C . ARG A 1 187 ? 13.854 -0.144 8.280 1.00 81.50 187 ARG A C 1
ATOM 1500 O O . ARG A 1 187 ? 13.867 -1.248 7.752 1.00 81.50 187 ARG A O 1
ATOM 1507 N N . SER A 1 188 ? 12.740 0.341 8.830 1.00 85.62 188 SER A N 1
ATOM 1508 C CA . SER A 1 188 ? 11.487 -0.421 8.900 1.00 85.62 188 SER A CA 1
ATOM 1509 C C . SER A 1 188 ? 10.358 0.267 8.136 1.00 85.62 188 SER A C 1
ATOM 1511 O O . SER A 1 188 ? 10.150 1.473 8.277 1.00 85.62 188 SER A O 1
ATOM 1513 N N . PHE A 1 189 ? 9.596 -0.519 7.374 1.00 88.56 189 PHE A N 1
ATOM 1514 C CA . PHE A 1 189 ? 8.405 -0.059 6.666 1.00 88.56 189 PHE A CA 1
ATOM 1515 C C . PHE A 1 189 ? 7.147 -0.183 7.537 1.00 88.56 189 PHE A C 1
ATOM 1517 O O . PHE A 1 189 ? 6.933 -1.180 8.238 1.00 88.56 189 PHE A O 1
ATOM 1524 N N . PHE A 1 190 ? 6.283 0.829 7.468 1.00 90.50 190 PHE A N 1
ATOM 1525 C CA . PHE A 1 190 ? 5.004 0.878 8.166 1.00 90.50 190 PHE A CA 1
ATOM 1526 C C . PHE A 1 190 ? 3.887 1.226 7.183 1.00 90.50 190 PHE A C 1
ATOM 1528 O O . PHE A 1 190 ? 3.902 2.304 6.593 1.00 90.50 190 PHE A O 1
ATOM 1535 N N . CYS A 1 191 ? 2.883 0.357 7.030 1.00 91.94 191 CYS A N 1
ATOM 1536 C CA . CYS A 1 191 ? 1.722 0.689 6.208 1.00 91.94 191 CYS A CA 1
ATOM 1537 C C . CYS A 1 191 ? 0.906 1.820 6.852 1.00 91.94 191 CYS A C 1
ATOM 1539 O O . CYS A 1 191 ? 0.903 1.992 8.076 1.00 91.94 191 CYS A O 1
ATOM 1541 N N . THR A 1 192 ? 0.184 2.588 6.037 1.00 89.06 192 THR A N 1
ATOM 1542 C CA . THR A 1 192 ? -0.544 3.787 6.489 1.00 89.06 192 THR A CA 1
ATOM 1543 C C . THR A 1 192 ? -1.548 3.471 7.602 1.00 89.06 192 THR A C 1
ATOM 1545 O O . THR A 1 192 ? -1.682 4.233 8.562 1.00 89.06 192 THR A O 1
ATOM 1548 N N . GLY A 1 193 ? -2.211 2.312 7.520 1.00 89.31 193 GLY A N 1
ATOM 1549 C CA . GLY A 1 193 ? -3.127 1.830 8.555 1.00 89.31 193 GLY A CA 1
ATOM 1550 C C . GLY A 1 193 ? -2.429 1.637 9.900 1.00 89.31 193 GLY A C 1
ATOM 1551 O O . GLY A 1 193 ? -2.793 2.290 10.880 1.00 89.31 193 GLY A O 1
ATOM 1552 N N . CYS A 1 194 ? -1.383 0.813 9.939 1.00 91.19 194 CYS A N 1
ATOM 1553 C CA . CYS A 1 194 ? -0.667 0.523 11.179 1.00 91.19 194 CYS A CA 1
ATOM 1554 C C . CYS A 1 194 ? 0.068 1.749 11.730 1.00 91.19 194 CYS A C 1
ATOM 1556 O O . CYS A 1 194 ? 0.093 1.953 12.942 1.00 91.19 194 CYS A O 1
ATOM 1558 N N . TRP A 1 195 ? 0.610 2.606 10.860 1.00 90.06 195 TRP A N 1
ATOM 1559 C CA . TRP A 1 195 ? 1.223 3.867 11.275 1.00 90.06 195 TRP A CA 1
ATOM 1560 C C . TRP A 1 195 ? 0.215 4.788 11.970 1.00 90.06 195 TRP A C 1
ATOM 1562 O O . TRP A 1 195 ? 0.496 5.314 13.046 1.00 90.06 195 TRP A O 1
ATOM 1572 N N . SER A 1 196 ? -0.984 4.942 11.397 1.00 89.00 196 SER A N 1
ATOM 1573 C CA . SER A 1 196 ? -2.039 5.766 11.996 1.00 89.00 196 SER A CA 1
ATOM 1574 C C . SER A 1 196 ? -2.483 5.238 13.365 1.00 89.00 196 SER A C 1
ATOM 1576 O O . SER A 1 196 ? -2.590 6.018 14.313 1.00 89.00 196 SER A O 1
ATOM 1578 N N . ALA A 1 197 ? -2.646 3.919 13.502 1.00 89.44 197 ALA A N 1
ATOM 1579 C CA . ALA A 1 197 ? -2.989 3.277 14.767 1.00 89.44 197 ALA A CA 1
ATOM 1580 C C . ALA A 1 197 ? -1.871 3.434 15.811 1.00 89.44 197 ALA A C 1
ATOM 1582 O O . ALA A 1 197 ? -2.140 3.828 16.945 1.00 89.44 197 ALA A O 1
ATOM 1583 N N . LYS A 1 198 ? -0.604 3.231 15.419 1.00 88.88 198 LYS A N 1
ATOM 1584 C CA . LYS A 1 198 ? 0.564 3.463 16.283 1.00 88.88 198 LYS A CA 1
ATOM 1585 C C . LYS A 1 198 ? 0.623 4.911 16.773 1.00 88.88 198 LYS A C 1
ATOM 1587 O O . LYS A 1 198 ? 0.829 5.147 17.959 1.00 88.88 198 LYS A O 1
ATOM 1592 N N . ALA A 1 199 ? 0.397 5.878 15.885 1.00 87.94 199 ALA A N 1
ATOM 1593 C CA . ALA A 1 199 ? 0.361 7.288 16.254 1.00 87.94 199 ALA A CA 1
ATOM 1594 C C . ALA A 1 199 ? -0.789 7.596 17.230 1.00 87.94 199 ALA A C 1
ATOM 1596 O O . ALA A 1 199 ? -0.610 8.398 18.143 1.00 87.94 199 ALA A O 1
ATOM 1597 N N . MET A 1 200 ? -1.960 6.963 17.082 1.00 88.50 200 MET A N 1
ATOM 1598 C CA . MET A 1 200 ? -3.060 7.100 18.047 1.00 88.50 200 MET A CA 1
ATOM 1599 C C . MET A 1 200 ? -2.706 6.517 19.418 1.00 88.50 200 MET A C 1
ATOM 1601 O O . MET A 1 200 ? -2.968 7.169 20.426 1.00 88.50 200 MET A O 1
ATOM 1605 N N . LEU A 1 201 ? -2.069 5.346 19.461 1.00 88.75 201 LEU A N 1
ATOM 1606 C CA . LEU A 1 201 ? -1.600 4.729 20.705 1.00 88.75 201 LEU A CA 1
ATOM 1607 C C . LEU A 1 201 ? -0.588 5.628 21.419 1.00 88.75 201 LEU A C 1
ATOM 1609 O O . LEU A 1 201 ? -0.789 5.974 22.577 1.00 88.75 201 LEU A O 1
ATOM 1613 N N . GLN A 1 202 ? 0.433 6.108 20.706 1.00 86.81 202 GLN A N 1
ATOM 1614 C CA . GLN A 1 202 ? 1.427 7.029 21.267 1.00 86.81 202 GLN A CA 1
ATOM 1615 C C . GLN A 1 202 ? 0.804 8.352 21.725 1.00 86.81 202 GLN A C 1
ATOM 1617 O O . GLN A 1 202 ? 1.196 8.910 22.746 1.00 86.81 202 GLN A O 1
ATOM 1622 N N . ARG A 1 203 ? -0.192 8.876 20.999 1.00 85.69 203 ARG A N 1
ATOM 1623 C CA . ARG A 1 203 ? -0.875 10.113 21.395 1.00 85.69 203 ARG A CA 1
ATOM 1624 C C . ARG A 1 203 ? -1.697 9.940 22.668 1.00 85.69 203 ARG A C 1
ATOM 1626 O O . ARG A 1 203 ? -1.767 10.907 23.414 1.00 85.69 203 ARG A O 1
ATOM 1633 N N . ASN A 1 204 ? -2.328 8.798 22.910 1.00 84.81 204 ASN A N 1
ATOM 1634 C CA . ASN A 1 204 ? -3.213 8.639 24.068 1.00 84.81 204 ASN A CA 1
ATOM 1635 C C . ASN A 1 204 ? -2.508 8.017 25.280 1.00 84.81 204 ASN A C 1
ATOM 1637 O O . ASN A 1 204 ? -2.754 8.451 26.398 1.00 84.81 204 ASN A O 1
ATOM 1641 N N . LEU A 1 205 ? -1.596 7.069 25.057 1.00 83.62 205 LEU A N 1
ATOM 1642 C CA . LEU A 1 205 ? -0.925 6.294 26.109 1.00 83.62 205 LEU A CA 1
ATOM 1643 C C . LEU A 1 205 ? 0.553 6.682 26.303 1.00 83.62 205 LEU A C 1
ATOM 1645 O O . LEU A 1 205 ? 1.171 6.307 27.298 1.00 83.62 205 LEU A O 1
ATOM 1649 N N . GLY A 1 206 ? 1.147 7.435 25.369 1.00 80.44 206 GLY A N 1
ATOM 1650 C CA . GLY A 1 206 ? 2.564 7.803 25.426 1.00 80.44 206 GLY A CA 1
ATOM 1651 C C . GLY A 1 206 ? 3.483 6.580 25.368 1.00 80.44 206 GLY A C 1
ATOM 1652 O O . GLY A 1 206 ? 3.288 5.689 24.544 1.00 80.44 206 GLY A O 1
ATOM 1653 N N . ASP A 1 207 ? 4.475 6.542 26.261 1.00 72.25 207 ASP A N 1
ATOM 1654 C CA . ASP A 1 207 ? 5.427 5.430 26.391 1.00 72.25 207 ASP A CA 1
ATOM 1655 C C . ASP A 1 207 ? 4.904 4.254 27.230 1.00 72.25 207 ASP A C 1
ATOM 1657 O O . ASP A 1 207 ? 5.583 3.227 27.319 1.00 72.25 207 ASP A O 1
ATOM 1661 N N . ARG A 1 208 ? 3.706 4.382 27.821 1.00 65.69 208 ARG A N 1
ATOM 1662 C CA . ARG A 1 208 ? 3.067 3.383 28.702 1.00 65.69 208 ARG A CA 1
ATOM 1663 C C . ARG A 1 208 ? 2.262 2.337 27.927 1.00 65.69 208 ARG A C 1
ATOM 1665 O O . ARG A 1 208 ? 1.302 1.767 28.430 1.00 65.69 208 ARG A O 1
ATOM 1672 N N . THR A 1 209 ? 2.618 2.106 26.668 1.00 69.12 209 THR A N 1
ATOM 1673 C CA . THR A 1 209 ? 1.992 1.060 25.863 1.00 69.12 209 THR A CA 1
ATOM 1674 C C . THR A 1 209 ? 2.563 -0.302 26.256 1.00 69.12 209 THR A C 1
ATOM 1676 O O . THR A 1 209 ? 3.717 -0.592 25.938 1.00 69.12 209 THR A O 1
ATOM 1679 N N . GLU A 1 210 ? 1.732 -1.159 26.846 1.00 71.56 210 GLU A N 1
ATOM 1680 C CA . GLU A 1 210 ? 2.029 -2.574 27.167 1.00 71.56 210 GLU A CA 1
ATOM 1681 C C . GLU A 1 210 ? 2.307 -3.439 25.922 1.00 71.56 210 GLU A C 1
ATOM 1683 O O . GLU A 1 210 ? 2.738 -4.585 26.010 1.00 71.56 210 GLU A O 1
ATOM 1688 N N . LEU A 1 211 ? 2.142 -2.858 24.729 1.00 77.69 211 LEU A N 1
ATOM 1689 C CA . LEU A 1 211 ? 2.573 -3.423 23.450 1.00 77.69 211 LEU A CA 1
ATOM 1690 C C . LEU A 1 211 ? 4.087 -3.670 23.366 1.00 77.69 211 LEU A C 1
ATOM 1692 O O . LEU A 1 211 ? 4.518 -4.415 22.494 1.00 77.69 211 LEU A O 1
ATOM 1696 N N . LYS A 1 212 ? 4.904 -3.049 24.229 1.00 77.81 212 LYS A N 1
ATOM 1697 C CA . LYS A 1 212 ? 6.351 -3.325 24.293 1.00 77.81 212 LYS A CA 1
ATOM 1698 C C . LYS A 1 212 ? 6.643 -4.765 24.709 1.00 77.81 212 LYS A C 1
ATOM 1700 O O . LYS A 1 212 ? 7.635 -5.326 24.260 1.00 77.81 212 LYS A O 1
ATOM 1705 N N . ASP A 1 213 ? 5.752 -5.350 25.502 1.00 81.38 213 ASP A N 1
ATOM 1706 C CA . ASP A 1 213 ? 5.906 -6.702 26.030 1.00 81.38 213 ASP A CA 1
ATOM 1707 C C . ASP A 1 213 ? 5.284 -7.756 25.107 1.00 81.38 213 ASP A C 1
ATOM 1709 O O . ASP A 1 213 ? 5.278 -8.935 25.452 1.00 81.38 213 ASP A O 1
ATOM 1713 N N . PHE A 1 214 ? 4.695 -7.347 23.977 1.00 84.31 214 PHE A N 1
ATOM 1714 C CA . PHE A 1 214 ? 4.094 -8.262 23.010 1.00 84.31 214 PHE A CA 1
ATOM 1715 C C . PHE A 1 214 ? 5.200 -8.942 22.209 1.00 84.31 214 PHE A C 1
ATOM 1717 O O . PHE A 1 214 ? 6.134 -8.301 21.721 1.00 84.31 214 PHE A O 1
ATOM 1724 N N . SER A 1 215 ? 5.046 -10.240 21.981 1.00 86.00 215 SER A N 1
ATOM 1725 C CA . SER A 1 215 ? 5.811 -10.940 20.957 1.00 86.00 215 SER A CA 1
ATOM 1726 C C . SER A 1 215 ? 5.530 -10.346 19.562 1.00 86.00 215 SER A C 1
ATOM 1728 O O . SER A 1 215 ? 4.498 -9.693 19.336 1.00 86.00 215 SER A O 1
ATOM 1730 N N . PRO A 1 216 ? 6.407 -10.586 18.570 1.00 84.81 216 PRO A N 1
ATOM 1731 C CA . PRO A 1 216 ? 6.157 -10.160 17.193 1.00 84.81 216 PRO A CA 1
ATOM 1732 C C . PRO A 1 216 ? 4.830 -10.698 16.635 1.00 84.81 216 PRO A C 1
ATOM 1734 O O . PRO A 1 216 ? 4.104 -9.973 15.956 1.00 84.81 216 PRO A O 1
ATOM 1737 N N . ALA A 1 217 ? 4.470 -11.941 16.971 1.00 85.50 217 ALA A N 1
ATOM 1738 C CA . ALA A 1 217 ? 3.223 -12.565 16.534 1.00 85.50 217 ALA A CA 1
ATOM 1739 C C . ALA A 1 217 ? 1.984 -11.897 17.157 1.00 85.50 217 ALA A C 1
ATOM 1741 O O . ALA A 1 217 ? 1.023 -11.600 16.444 1.00 85.50 217 ALA A O 1
ATOM 1742 N N . GLU A 1 218 ? 2.019 -11.593 18.457 1.00 86.00 218 GLU A N 1
ATOM 1743 C CA . GLU A 1 218 ? 0.940 -10.865 19.141 1.00 86.00 218 GLU A CA 1
ATOM 1744 C C . GLU A 1 218 ? 0.799 -9.443 18.595 1.00 86.00 218 GLU A C 1
ATOM 1746 O O . GLU A 1 218 ? -0.314 -8.976 18.351 1.00 86.00 218 GLU A O 1
ATOM 1751 N N . THR A 1 219 ? 1.924 -8.775 18.320 1.00 89.56 219 THR A N 1
ATOM 1752 C CA . THR A 1 219 ? 1.937 -7.453 17.682 1.00 89.56 219 THR A CA 1
ATOM 1753 C C . THR A 1 219 ? 1.255 -7.511 16.315 1.00 89.56 219 THR A C 1
ATOM 1755 O O . THR A 1 219 ? 0.344 -6.726 16.043 1.00 89.56 219 THR A O 1
ATOM 1758 N N . HIS A 1 220 ? 1.626 -8.482 15.474 1.00 92.62 220 HIS A N 1
ATOM 1759 C CA . HIS A 1 220 ? 0.996 -8.688 14.170 1.00 92.62 220 HIS A CA 1
ATOM 1760 C C . HIS A 1 220 ? -0.507 -8.948 14.294 1.00 92.62 220 HIS A C 1
ATOM 1762 O O . HIS A 1 220 ? -1.292 -8.336 13.567 1.00 92.62 220 HIS A O 1
ATOM 1768 N N . SER A 1 221 ? -0.917 -9.812 15.224 1.00 90.69 221 SER A N 1
ATOM 1769 C CA . SER A 1 221 ? -2.325 -10.134 15.472 1.00 90.69 221 SER A CA 1
ATOM 1770 C C . SER A 1 221 ? -3.135 -8.896 15.874 1.00 90.69 221 SER A C 1
ATOM 1772 O O . SER A 1 221 ? -4.167 -8.605 15.265 1.00 90.69 221 SER A O 1
ATOM 1774 N N . PHE A 1 222 ? -2.618 -8.100 16.812 1.00 92.62 222 PHE A N 1
ATOM 1775 C CA . PHE A 1 222 ? -3.250 -6.867 17.277 1.00 92.62 222 PHE A CA 1
ATOM 1776 C C . PHE A 1 222 ? -3.457 -5.851 16.141 1.00 92.62 222 PHE A C 1
ATOM 1778 O O . PHE A 1 222 ? -4.572 -5.375 15.914 1.00 92.62 222 PHE A O 1
ATOM 1785 N N . PHE A 1 223 ? -2.414 -5.553 15.358 1.00 92.62 223 PHE A N 1
ATOM 1786 C CA . PHE A 1 223 ? -2.535 -4.598 14.250 1.00 92.62 223 PHE A CA 1
ATOM 1787 C C . PHE A 1 223 ? -3.407 -5.123 13.096 1.00 92.62 223 PHE A C 1
ATOM 1789 O O . PHE A 1 223 ? -4.069 -4.329 12.421 1.00 92.62 223 PHE A O 1
ATOM 1796 N N . ARG A 1 224 ? -3.477 -6.445 12.890 1.00 93.00 224 ARG A N 1
ATOM 1797 C CA . ARG A 1 224 ? -4.429 -7.068 11.953 1.00 93.00 224 ARG A CA 1
ATOM 1798 C C . ARG A 1 224 ? -5.872 -6.958 12.448 1.00 93.00 224 ARG A C 1
ATOM 1800 O O . ARG A 1 224 ? -6.756 -6.686 11.641 1.00 93.00 224 ARG A O 1
ATOM 1807 N N . ALA A 1 225 ? -6.125 -7.115 13.747 1.00 90.31 225 ALA A N 1
ATOM 1808 C CA . ALA A 1 225 ? -7.457 -6.935 14.328 1.00 90.31 225 ALA A CA 1
ATOM 1809 C C . ALA A 1 225 ? -7.958 -5.491 14.151 1.00 90.31 225 ALA A C 1
ATOM 1811 O O . ALA A 1 225 ? -9.079 -5.272 13.695 1.00 90.31 225 ALA A O 1
ATOM 1812 N N . ILE A 1 226 ? -7.085 -4.508 14.385 1.00 90.69 226 ILE A N 1
ATOM 1813 C CA . ILE A 1 226 ? -7.352 -3.088 14.111 1.00 90.69 226 ILE A CA 1
ATOM 1814 C C . ILE A 1 226 ? -7.706 -2.857 12.635 1.00 90.69 226 ILE A C 1
ATOM 1816 O O . ILE A 1 226 ? -8.636 -2.109 12.331 1.00 90.69 226 ILE A O 1
ATOM 1820 N N . ALA A 1 227 ? -6.976 -3.485 11.708 1.00 88.62 227 ALA A N 1
ATOM 1821 C CA . ALA A 1 227 ? -7.253 -3.366 10.279 1.00 88.62 227 ALA A CA 1
ATOM 1822 C C . ALA A 1 227 ? -8.634 -3.936 9.908 1.00 88.62 227 ALA A C 1
ATOM 1824 O O . ALA A 1 227 ? -9.377 -3.277 9.182 1.00 88.62 227 ALA A O 1
ATOM 1825 N N . LYS A 1 228 ? -9.010 -5.093 10.470 1.00 89.25 228 LYS A N 1
ATOM 1826 C CA . LYS A 1 228 ? -10.342 -5.691 10.279 1.00 89.25 228 LYS A CA 1
ATOM 1827 C C . LYS A 1 228 ? -11.460 -4.784 10.794 1.00 89.25 228 LYS A C 1
ATOM 1829 O O . LYS A 1 228 ? -12.464 -4.597 10.115 1.00 89.25 228 LYS A O 1
ATOM 1834 N N . GLU A 1 229 ? -11.291 -4.178 11.968 1.00 87.31 229 GLU A N 1
ATOM 1835 C CA . GLU A 1 229 ? -12.302 -3.254 12.501 1.00 87.31 229 GLU A CA 1
ATOM 1836 C C . GLU A 1 229 ? -12.389 -1.948 11.706 1.00 87.31 229 GLU A C 1
ATOM 1838 O O . GLU A 1 229 ? -13.473 -1.397 11.515 1.00 87.31 229 GLU A O 1
ATOM 1843 N N . LYS A 1 230 ? -11.265 -1.475 11.162 1.00 85.69 230 LYS A N 1
ATOM 1844 C CA . LYS A 1 230 ? -11.248 -0.328 10.248 1.00 85.69 230 LYS A CA 1
ATOM 1845 C C . LYS A 1 230 ? -12.048 -0.602 8.971 1.00 85.69 230 LYS A C 1
ATOM 1847 O O . LYS A 1 230 ? -12.734 0.298 8.491 1.00 85.69 230 LYS A O 1
ATOM 1852 N N . GLU A 1 231 ? -11.952 -1.808 8.422 1.00 85.38 231 GLU A N 1
ATOM 1853 C CA . GLU A 1 231 ? -12.687 -2.217 7.222 1.00 85.38 231 GLU A CA 1
ATOM 1854 C C . GLU A 1 231 ? -14.198 -2.257 7.480 1.00 85.38 231 GLU A C 1
ATOM 1856 O O . GLU A 1 231 ? -14.964 -1.637 6.742 1.00 85.38 231 GLU A O 1
ATOM 1861 N N . LYS A 1 232 ? -14.620 -2.848 8.606 1.00 84.62 232 LYS A N 1
ATOM 1862 C CA . LYS A 1 232 ? -16.030 -2.863 9.032 1.00 84.62 232 LYS A CA 1
ATOM 1863 C C . LYS A 1 232 ? -16.623 -1.463 9.221 1.00 84.62 232 LYS A C 1
ATOM 1865 O O . LYS A 1 232 ? -17.801 -1.255 8.954 1.00 84.62 232 LYS A O 1
ATOM 1870 N N . GLN A 1 233 ? -15.822 -0.500 9.680 1.00 79.38 233 GLN A N 1
ATOM 1871 C CA . GLN A 1 233 ? -16.256 0.878 9.955 1.00 79.38 233 GLN A CA 1
ATOM 1872 C C . GLN A 1 233 ? -16.120 1.827 8.746 1.00 79.38 233 GLN A C 1
ATOM 1874 O O . GLN A 1 233 ? -16.220 3.045 8.905 1.00 79.38 233 GLN A O 1
ATOM 1879 N N . GLY A 1 234 ? -15.879 1.312 7.533 1.00 75.25 234 GLY A N 1
ATOM 1880 C CA . GLY A 1 234 ? -15.814 2.135 6.319 1.00 75.25 234 GLY A CA 1
ATOM 1881 C C . GLY A 1 234 ? -14.534 2.971 6.195 1.00 75.25 234 GLY A C 1
ATOM 1882 O O . GLY A 1 234 ? -14.542 4.059 5.624 1.00 75.25 234 GLY A O 1
ATOM 1883 N N . GLY A 1 235 ? -13.416 2.491 6.749 1.00 72.69 235 GLY A N 1
ATOM 1884 C CA . GLY A 1 235 ? -12.081 3.036 6.488 1.00 72.69 235 GLY A CA 1
ATOM 1885 C C . GLY A 1 235 ? -11.589 4.106 7.466 1.00 72.69 235 GLY A C 1
ATOM 1886 O O . GLY A 1 235 ? -10.398 4.432 7.447 1.00 72.69 235 GLY A O 1
ATOM 1887 N N . ARG A 1 236 ? -12.431 4.624 8.368 1.00 77.62 236 ARG A N 1
ATOM 1888 C CA . ARG A 1 236 ? -11.995 5.549 9.428 1.00 77.62 236 ARG A CA 1
ATOM 1889 C C . ARG A 1 236 ? -11.952 4.837 10.771 1.00 77.62 236 ARG A C 1
ATOM 1891 O O . ARG A 1 236 ? -12.970 4.364 11.253 1.00 77.62 236 ARG A O 1
ATOM 1898 N N . ILE A 1 237 ? -10.782 4.836 11.404 1.00 82.19 237 ILE A N 1
ATOM 1899 C CA . ILE A 1 237 ? -10.622 4.271 12.742 1.00 82.19 237 ILE A CA 1
ATOM 1900 C C . ILE A 1 237 ? -10.688 5.366 13.809 1.00 82.19 237 ILE A C 1
ATOM 1902 O O . ILE A 1 237 ? -10.057 6.415 13.676 1.00 82.19 237 ILE A O 1
ATOM 1906 N N . GLN A 1 238 ? -11.481 5.133 14.852 1.00 86.50 238 GLN A N 1
ATOM 1907 C CA . GLN A 1 238 ? -11.598 6.014 16.014 1.00 86.50 238 GLN A CA 1
ATOM 1908 C C . GLN A 1 238 ? -10.753 5.480 17.172 1.00 86.50 238 GLN A C 1
ATOM 1910 O O . GLN A 1 238 ? -10.518 4.275 17.268 1.00 86.50 238 GLN A O 1
ATOM 1915 N N . TRP A 1 239 ? -10.344 6.364 18.090 1.00 89.12 239 TRP A N 1
ATOM 1916 C CA . TRP A 1 239 ? -9.601 5.952 19.287 1.00 89.12 239 TRP A CA 1
ATOM 1917 C C . TRP A 1 239 ? -10.356 4.897 20.100 1.00 89.12 239 TRP A C 1
ATOM 1919 O O . TRP A 1 239 ? -9.751 3.930 20.538 1.00 89.12 239 TRP A O 1
ATOM 1929 N N . VAL A 1 240 ? -11.679 5.036 20.221 1.00 88.19 240 VAL A N 1
ATOM 1930 C CA . VAL A 1 240 ? -12.537 4.080 20.937 1.00 88.19 240 VAL A CA 1
ATOM 1931 C C . VAL A 1 240 ? -12.374 2.659 20.387 1.00 88.19 240 VAL A C 1
ATOM 1933 O O . VAL A 1 240 ? -12.238 1.719 21.163 1.00 88.19 240 VAL A O 1
ATOM 1936 N N . THR A 1 241 ? -12.297 2.504 19.063 1.00 88.19 241 THR A N 1
ATOM 1937 C CA . THR A 1 241 ? -12.083 1.208 18.402 1.00 88.19 241 THR A CA 1
ATOM 1938 C C . THR A 1 241 ? -10.684 0.655 18.689 1.00 88.19 241 THR A C 1
ATOM 1940 O O . THR A 1 241 ? -10.532 -0.523 19.010 1.00 88.19 241 THR A O 1
ATOM 1943 N N . VAL A 1 242 ? -9.652 1.506 18.617 1.00 88.62 242 VAL A N 1
ATOM 1944 C CA . VAL A 1 242 ? -8.266 1.111 18.930 1.00 88.62 242 VAL A CA 1
ATOM 1945 C C . VAL A 1 242 ? -8.141 0.686 20.395 1.00 88.62 242 VAL A C 1
ATOM 1947 O O . VAL A 1 242 ? -7.537 -0.344 20.676 1.00 88.62 242 VAL A O 1
ATOM 1950 N N . ARG A 1 243 ? -8.760 1.435 21.314 1.00 89.75 243 ARG A N 1
ATOM 1951 C CA . ARG A 1 243 ? -8.797 1.142 22.748 1.00 89.75 243 ARG A CA 1
ATOM 1952 C C . ARG A 1 243 ? -9.510 -0.170 23.041 1.00 89.75 243 ARG A C 1
ATOM 1954 O O . ARG A 1 243 ? -8.941 -1.008 23.724 1.00 89.75 243 ARG A O 1
ATOM 1961 N N . ALA A 1 244 ? -10.707 -0.377 22.493 1.00 87.12 244 ALA A N 1
ATOM 1962 C CA . ALA A 1 244 ? -11.454 -1.622 22.676 1.00 87.12 244 ALA A CA 1
ATOM 1963 C C . ALA A 1 244 ? -10.660 -2.838 22.170 1.00 87.12 244 ALA A C 1
ATOM 1965 O O . ALA A 1 244 ? -10.600 -3.869 22.834 1.00 87.12 244 ALA A O 1
ATOM 1966 N N . THR A 1 245 ? -9.984 -2.692 21.025 1.00 88.94 245 THR A N 1
ATOM 1967 C CA . THR A 1 245 ? -9.116 -3.747 20.481 1.00 88.94 245 THR A CA 1
ATOM 1968 C C . THR A 1 245 ? -7.910 -4.003 21.389 1.00 88.94 245 THR A C 1
ATOM 1970 O O . THR A 1 245 ? -7.542 -5.154 21.595 1.00 88.94 245 THR A O 1
ATOM 1973 N N . LEU A 1 246 ? -7.317 -2.950 21.965 1.00 89.44 246 LEU A N 1
ATOM 1974 C CA . LEU A 1 246 ? -6.190 -3.063 22.894 1.00 89.44 246 LEU A CA 1
ATOM 1975 C C . LEU A 1 246 ? -6.587 -3.770 24.191 1.00 89.44 246 LEU A C 1
ATOM 1977 O O . LEU A 1 246 ? -5.903 -4.711 24.576 1.00 89.44 246 LEU A O 1
ATOM 1981 N N . VAL A 1 247 ? -7.690 -3.351 24.822 1.00 88.50 247 VAL A N 1
ATOM 1982 C CA . VAL A 1 247 ? -8.217 -3.987 26.040 1.00 88.50 247 VAL A CA 1
ATOM 1983 C C . VAL A 1 247 ? -8.461 -5.464 25.770 1.00 88.50 247 VAL A C 1
ATOM 1985 O O . VAL A 1 247 ? -7.903 -6.301 26.464 1.00 88.50 247 VAL A O 1
ATOM 1988 N N . ARG A 1 248 ? -9.168 -5.795 24.684 1.00 87.25 248 ARG A N 1
ATOM 1989 C CA . ARG A 1 248 ? -9.415 -7.187 24.302 1.00 87.25 248 ARG A CA 1
ATOM 1990 C C . ARG A 1 248 ? -8.125 -7.992 24.130 1.00 87.25 248 ARG A C 1
ATOM 1992 O O . ARG A 1 248 ? -8.018 -9.072 24.691 1.00 87.25 248 ARG A O 1
ATOM 1999 N N . SER A 1 249 ? -7.142 -7.479 23.387 1.00 86.19 249 SER A N 1
ATOM 2000 C CA . SER A 1 249 ? -5.871 -8.190 23.182 1.00 86.19 249 SER A CA 1
ATOM 2001 C C . SER A 1 249 ? -5.080 -8.383 24.478 1.00 86.19 249 SER A C 1
ATOM 2003 O O . SER A 1 249 ? -4.454 -9.424 24.655 1.00 86.19 249 SER A O 1
ATOM 2005 N N . LEU A 1 250 ? -5.114 -7.409 25.390 1.00 86.00 250 LEU A N 1
ATOM 2006 C CA . LEU A 1 250 ? -4.495 -7.531 26.708 1.00 86.00 250 LEU A CA 1
ATOM 2007 C C . LEU A 1 250 ? -5.236 -8.544 27.586 1.00 86.00 250 LEU A C 1
ATOM 2009 O O . LEU A 1 250 ? -4.583 -9.344 28.251 1.00 86.00 250 LEU A O 1
ATOM 2013 N N . THR A 1 251 ? -6.570 -8.561 27.554 1.00 82.88 251 THR A N 1
ATOM 2014 C CA . THR A 1 251 ? -7.397 -9.535 28.281 1.00 82.88 251 THR A CA 1
ATOM 2015 C C . THR A 1 251 ? -7.156 -10.946 27.772 1.00 82.88 251 THR A C 1
ATOM 2017 O O . THR A 1 251 ? -6.853 -11.829 28.568 1.00 82.88 251 THR A O 1
ATOM 2020 N N . ASP A 1 252 ? -7.185 -11.151 26.455 1.00 82.31 252 ASP A N 1
ATOM 2021 C CA . ASP A 1 252 ? -6.914 -12.450 25.837 1.00 82.31 252 ASP A CA 1
ATOM 2022 C C . ASP A 1 252 ? -5.502 -12.940 26.198 1.00 82.31 252 ASP A C 1
ATOM 2024 O O . ASP A 1 252 ? -5.315 -14.091 26.601 1.00 82.31 252 ASP A O 1
ATOM 2028 N N . ARG A 1 253 ? -4.506 -12.045 26.156 1.00 80.31 253 ARG A N 1
ATOM 2029 C CA . ARG A 1 253 ? -3.143 -12.357 26.594 1.00 80.31 253 ARG A CA 1
ATOM 2030 C C . ARG A 1 253 ? -3.099 -12.717 28.075 1.00 80.31 253 ARG A C 1
ATOM 2032 O O . ARG A 1 253 ? -2.491 -13.726 28.431 1.00 80.31 253 ARG A O 1
ATOM 2039 N N . ARG A 1 254 ? -3.729 -11.928 28.945 1.00 78.31 254 ARG A N 1
ATOM 2040 C CA . ARG A 1 254 ? -3.718 -12.173 30.389 1.00 78.31 254 ARG A CA 1
ATOM 2041 C C . ARG A 1 254 ? -4.344 -13.520 30.703 1.00 78.31 254 ARG A C 1
ATOM 2043 O O . ARG A 1 254 ? -3.707 -14.310 31.376 1.00 78.31 254 ARG A O 1
ATOM 2050 N N . ILE A 1 255 ? -5.492 -13.829 30.113 1.00 75.75 255 ILE A N 1
ATOM 2051 C CA . ILE A 1 255 ? -6.163 -15.124 30.260 1.00 75.75 255 ILE A CA 1
ATOM 2052 C C . ILE A 1 255 ? -5.281 -16.266 29.742 1.00 75.75 255 ILE A C 1
ATOM 2054 O O . ILE A 1 255 ? -5.133 -17.274 30.424 1.00 75.75 255 ILE A O 1
ATOM 2058 N N . SER A 1 256 ? -4.639 -16.102 28.580 1.00 72.25 256 SER A N 1
ATOM 2059 C CA . SER A 1 256 ? -3.766 -17.141 28.008 1.00 72.25 256 SER A CA 1
ATOM 2060 C C . SER A 1 256 ? -2.475 -17.377 28.809 1.00 72.25 256 SER A C 1
ATOM 2062 O O . SER A 1 256 ? -1.957 -18.491 28.836 1.00 72.25 256 SER A O 1
ATOM 2064 N N . THR A 1 257 ? -1.959 -16.340 29.477 1.00 68.12 257 THR A N 1
ATOM 2065 C CA . THR A 1 257 ? -0.742 -16.395 30.308 1.00 68.12 257 THR A CA 1
ATOM 2066 C C . THR A 1 257 ? -1.031 -16.712 31.773 1.00 68.12 257 THR A C 1
ATOM 2068 O O . THR A 1 257 ? -0.106 -17.035 32.521 1.00 68.12 257 THR A O 1
ATOM 2071 N N . PHE A 1 258 ? -2.293 -16.639 32.204 1.00 59.72 258 PHE A N 1
ATOM 2072 C CA . PHE A 1 258 ? -2.664 -16.842 33.594 1.00 59.72 258 PHE A CA 1
ATOM 2073 C C . PHE A 1 258 ? -2.613 -18.325 33.952 1.00 59.72 258 PHE A C 1
ATOM 2075 O O . PHE A 1 258 ? -3.497 -19.123 33.638 1.00 59.72 258 PHE A O 1
ATOM 2082 N N . ARG A 1 259 ? -1.545 -18.689 34.659 1.00 51.62 259 ARG A N 1
ATOM 2083 C CA . ARG A 1 259 ? -1.392 -19.980 35.315 1.00 51.62 259 ARG A CA 1
ATOM 2084 C C . ARG A 1 259 ? -1.751 -19.803 36.793 1.00 51.62 259 ARG A C 1
ATOM 2086 O O . ARG A 1 259 ? -1.000 -19.187 37.535 1.00 51.62 259 ARG A O 1
ATOM 2093 N N . ALA A 1 260 ? -2.866 -20.417 37.181 1.00 50.44 260 ALA A N 1
ATOM 2094 C CA . ALA A 1 260 ? -3.215 -20.815 38.545 1.00 50.44 260 ALA A CA 1
ATOM 2095 C C . ALA A 1 260 ? -3.571 -19.712 39.568 1.00 50.44 260 ALA A C 1
ATOM 2097 O O . ALA A 1 260 ? -2.738 -19.245 40.335 1.00 50.44 260 ALA A O 1
ATOM 2098 N N . THR A 1 261 ? -4.876 -19.500 39.730 1.00 47.41 261 THR A N 1
ATOM 2099 C CA . THR A 1 261 ? -5.497 -19.455 41.063 1.00 47.41 261 THR A CA 1
ATOM 2100 C C . THR A 1 261 ? -6.609 -20.496 41.070 1.00 47.41 261 THR A C 1
ATOM 2102 O O . THR A 1 261 ? -7.579 -20.373 40.326 1.00 47.41 261 THR A O 1
ATOM 2105 N N . CYS A 1 262 ? -6.425 -21.572 41.835 1.00 52.66 262 CYS A N 1
ATOM 2106 C CA . CYS A 1 262 ? -7.488 -22.538 42.097 1.00 52.66 262 CYS A CA 1
ATOM 2107 C C . CYS A 1 262 ? -8.340 -21.984 43.241 1.00 52.66 262 CYS A C 1
ATOM 2109 O O . CYS A 1 262 ? -7.815 -21.763 44.331 1.00 52.66 262 CYS A O 1
ATOM 2111 N N . THR A 1 263 ? -9.626 -21.760 43.002 1.00 59.50 263 THR A N 1
ATOM 2112 C CA . THR A 1 263 ? -10.599 -21.458 44.054 1.00 59.50 263 THR A CA 1
ATOM 2113 C C . THR A 1 263 ? -11.294 -22.759 44.445 1.00 59.50 263 THR A C 1
ATOM 2115 O O . THR A 1 263 ? -11.670 -23.560 43.591 1.00 59.50 263 THR A O 1
ATOM 2118 N N . GLN A 1 264 ? -11.417 -23.031 45.744 1.00 70.44 264 GLN A N 1
ATOM 2119 C CA . GLN A 1 264 ? -12.172 -24.192 46.215 1.00 70.44 264 GLN A CA 1
ATOM 2120 C C . GLN A 1 264 ? -13.659 -23.851 46.166 1.00 70.44 264 GLN A C 1
ATOM 2122 O O . GLN A 1 264 ? -14.098 -22.894 46.802 1.00 70.44 264 GLN A O 1
ATOM 2127 N N . LYS A 1 265 ? -14.422 -24.611 45.377 1.00 76.50 265 LYS A N 1
ATOM 2128 C CA . LYS A 1 265 ? -15.883 -24.540 45.363 1.00 76.50 265 LYS A CA 1
ATOM 2129 C C . LYS A 1 265 ? -16.439 -25.725 46.119 1.00 76.50 265 LYS A C 1
ATOM 2131 O O . LYS A 1 265 ? -15.979 -26.848 45.941 1.00 76.50 265 LYS A O 1
ATOM 2136 N N . GLU A 1 266 ? -17.448 -25.472 46.934 1.00 82.94 266 GLU A N 1
ATOM 2137 C CA . GLU A 1 266 ? -18.122 -26.505 47.703 1.00 82.94 266 GLU A CA 1
ATOM 2138 C C . GLU A 1 266 ? -19.504 -26.752 47.123 1.00 82.94 266 GLU A C 1
ATOM 2140 O O . GLU A 1 266 ? -20.370 -25.880 47.161 1.00 82.94 266 GLU A O 1
ATOM 2145 N N . LEU A 1 267 ? -19.702 -27.938 46.557 1.00 85.06 267 LEU A N 1
ATOM 2146 C CA . LEU A 1 267 ? -20.988 -28.354 46.006 1.00 85.06 267 LEU A CA 1
ATOM 2147 C C . LEU A 1 267 ? -21.280 -29.808 46.405 1.00 85.06 267 LEU A C 1
ATOM 2149 O O . LEU A 1 267 ? -20.347 -30.567 46.693 1.00 85.06 267 LEU A O 1
ATOM 2153 N N . PRO A 1 268 ? -22.559 -30.223 46.426 1.00 88.19 268 PRO A N 1
ATOM 2154 C CA . PRO A 1 268 ? -22.927 -31.619 46.633 1.00 88.19 268 PRO A CA 1
ATOM 2155 C C . PRO A 1 268 ? -22.347 -32.532 45.547 1.00 88.19 268 PRO A C 1
ATOM 2157 O O . PRO A 1 268 ? -22.185 -32.120 44.395 1.00 88.19 268 PRO A O 1
ATOM 2160 N N . LEU A 1 269 ? -22.109 -33.802 45.886 1.00 86.19 269 LEU A N 1
ATOM 2161 C CA . LEU A 1 269 ? -21.542 -34.795 44.961 1.00 86.19 269 LEU A CA 1
ATOM 2162 C C . LEU A 1 269 ? -22.327 -34.900 43.646 1.00 86.19 269 LEU A C 1
ATOM 2164 O O . LEU A 1 269 ? -21.740 -34.958 42.568 1.00 86.19 269 LEU A O 1
ATOM 2168 N N . SER A 1 270 ? -23.659 -34.881 43.730 1.00 84.31 270 SER A N 1
ATOM 2169 C CA . SER A 1 270 ? -24.549 -34.962 42.567 1.00 84.31 270 SER A CA 1
ATOM 2170 C C . SER A 1 270 ? -24.338 -33.809 41.586 1.00 84.31 270 SER A C 1
ATOM 2172 O O . SER A 1 270 ? -24.406 -34.010 40.377 1.00 84.31 270 SER A O 1
ATOM 2174 N N . VAL A 1 271 ? -24.031 -32.610 42.086 1.00 85.69 271 VAL A N 1
ATOM 2175 C CA . VAL A 1 271 ? -23.794 -31.425 41.256 1.00 85.69 271 VAL A CA 1
ATOM 2176 C C . VAL A 1 271 ? -22.452 -31.535 40.534 1.00 85.69 271 VAL A C 1
ATOM 2178 O O . VAL A 1 271 ? -22.387 -31.242 39.343 1.00 85.69 271 VAL A O 1
ATOM 2181 N N . TRP A 1 272 ? -21.406 -32.024 41.206 1.00 85.88 272 TRP A N 1
ATOM 2182 C CA . TRP A 1 272 ? -20.098 -32.244 40.580 1.00 85.88 272 TRP A CA 1
ATOM 2183 C C . TRP A 1 272 ? -20.136 -33.316 39.490 1.00 85.88 272 TRP A C 1
ATOM 2185 O O . TRP A 1 272 ? -19.641 -33.092 38.386 1.00 85.88 272 TRP A O 1
ATOM 2195 N N . VAL A 1 273 ? -20.783 -34.450 39.765 1.00 86.31 273 VAL A N 1
ATOM 2196 C CA . VAL A 1 273 ? -20.927 -35.542 38.790 1.00 86.31 273 VAL A CA 1
ATOM 2197 C C . VAL A 1 273 ? -21.734 -35.083 37.570 1.00 86.31 273 VAL A C 1
ATOM 2199 O O . VAL A 1 273 ? -21.344 -35.355 36.437 1.00 86.31 273 VAL A O 1
ATOM 2202 N N . ASN A 1 274 ? -22.796 -34.295 37.773 1.00 85.00 274 ASN A N 1
ATOM 2203 C CA . ASN A 1 274 ? -23.576 -33.713 36.674 1.00 85.00 274 ASN A CA 1
ATOM 2204 C C . ASN A 1 274 ? -22.789 -32.680 35.849 1.00 85.00 274 ASN A C 1
ATOM 2206 O O . ASN A 1 274 ? -23.067 -32.499 34.667 1.00 85.00 274 ASN A O 1
ATOM 2210 N N . GLN A 1 275 ? -21.796 -32.015 36.446 1.00 78.44 275 GLN A N 1
ATOM 2211 C CA . GLN A 1 275 ? -20.859 -31.132 35.743 1.00 78.44 275 GLN A CA 1
ATOM 2212 C C . GLN A 1 275 ? -19.735 -31.899 35.016 1.00 78.44 275 GLN A C 1
ATOM 2214 O O . GLN A 1 275 ? -18.868 -31.272 34.410 1.00 78.44 275 GLN A O 1
ATOM 2219 N N . GLY A 1 276 ? -19.752 -33.238 35.048 1.00 79.75 276 GLY A N 1
ATOM 2220 C CA . GLY A 1 276 ? -18.794 -34.098 34.350 1.00 79.75 276 GLY A CA 1
ATOM 2221 C C . GLY A 1 276 ? -17.525 -34.420 35.142 1.00 79.75 276 GLY A C 1
ATOM 2222 O O . GLY A 1 276 ? -16.549 -34.879 34.551 1.00 79.75 276 GLY A O 1
ATOM 2223 N N . TRP A 1 277 ? -17.511 -34.180 36.457 1.00 81.81 277 TRP A N 1
ATOM 2224 C CA . TRP A 1 277 ? -16.380 -34.532 37.318 1.00 81.81 277 TRP A CA 1
ATOM 2225 C C . TRP A 1 277 ? -16.436 -35.999 37.746 1.00 81.81 277 TRP A C 1
ATOM 2227 O O . TRP A 1 277 ? -17.507 -36.539 38.026 1.00 81.81 277 TRP A O 1
ATOM 2237 N N . ASP A 1 278 ? -15.269 -36.640 37.828 1.00 87.50 278 ASP A N 1
ATOM 2238 C CA . ASP A 1 278 ? -15.175 -38.034 38.257 1.00 87.50 278 ASP A CA 1
ATOM 2239 C C . ASP A 1 278 ? -15.558 -38.183 39.736 1.00 87.50 278 ASP A C 1
ATOM 2241 O O . ASP A 1 278 ? -15.013 -37.504 40.611 1.00 87.50 278 ASP A O 1
ATOM 2245 N N . LYS A 1 279 ? -16.487 -39.102 40.014 1.00 86.00 279 LYS A N 1
ATOM 2246 C CA . LYS A 1 279 ? -17.028 -39.341 41.355 1.00 86.00 279 LYS A CA 1
ATOM 2247 C C . LYS A 1 279 ? -15.933 -39.686 42.372 1.00 86.00 279 LYS A C 1
ATOM 2249 O O . LYS A 1 279 ? -15.970 -39.182 43.490 1.00 86.00 279 LYS A O 1
ATOM 2254 N N . THR A 1 280 ? -14.940 -40.483 41.976 1.00 86.69 280 THR A N 1
ATOM 2255 C CA . THR A 1 280 ? -13.855 -40.923 42.866 1.00 86.69 280 THR A CA 1
ATOM 2256 C C . THR A 1 280 ? -12.905 -39.780 43.223 1.00 86.69 280 THR A C 1
ATOM 2258 O O . THR A 1 280 ? -12.426 -39.696 44.353 1.00 86.69 280 THR A O 1
ATOM 2261 N N . LEU A 1 281 ? -12.681 -38.846 42.291 1.00 83.12 281 LEU A N 1
ATOM 2262 C CA . LEU A 1 281 ? -11.854 -37.658 42.518 1.00 83.12 281 LEU A CA 1
ATOM 2263 C C . LEU A 1 281 ? -12.541 -36.642 43.435 1.00 83.12 281 LEU A C 1
ATOM 2265 O O . LEU A 1 281 ? -11.884 -36.022 44.270 1.00 83.12 281 LEU A O 1
ATOM 2269 N N . VAL A 1 282 ? -13.857 -36.475 43.297 1.00 83.31 282 VAL A N 1
ATOM 2270 C CA . VAL A 1 282 ? -14.640 -35.558 44.138 1.00 83.31 282 VAL A CA 1
ATOM 2271 C C . VAL A 1 282 ? -14.726 -36.082 45.572 1.00 83.31 282 VAL A C 1
ATOM 2273 O O . VAL A 1 282 ? -14.549 -35.309 46.510 1.00 83.31 282 VAL A O 1
ATOM 2276 N N . GLU A 1 283 ? -14.917 -37.391 45.756 1.00 86.12 283 GLU A N 1
ATOM 2277 C CA . GLU A 1 283 ? -14.967 -38.027 47.081 1.00 86.12 283 GLU A CA 1
ATOM 2278 C C . GLU A 1 283 ? -13.628 -37.976 47.836 1.00 86.12 283 GLU A C 1
ATOM 2280 O O . GLU A 1 283 ? -13.626 -37.960 49.066 1.00 86.12 283 GLU A O 1
ATOM 2285 N N . ALA A 1 284 ? -12.504 -37.889 47.117 1.00 84.56 284 ALA A N 1
ATOM 2286 C CA . ALA A 1 284 ? -11.167 -37.725 47.690 1.00 84.56 284 ALA A CA 1
ATOM 2287 C C . ALA A 1 284 ? -10.852 -36.282 48.144 1.00 84.56 284 ALA A C 1
ATOM 2289 O O . ALA A 1 284 ? -9.822 -36.045 48.780 1.00 84.56 284 ALA A O 1
ATOM 2290 N N . CYS A 1 285 ? -11.706 -35.308 47.813 1.00 83.88 285 CYS A N 1
ATOM 2291 C CA . CYS A 1 285 ? -11.538 -33.913 48.221 1.00 83.88 285 CYS A CA 1
ATOM 2292 C C . CYS A 1 285 ? -12.080 -33.667 49.648 1.00 83.88 285 CYS A C 1
ATOM 2294 O O . CYS A 1 285 ? -12.960 -34.402 50.105 1.00 83.88 285 CYS A O 1
ATOM 2296 N N . PRO A 1 286 ? -11.610 -32.617 50.359 1.00 84.62 286 PRO A N 1
ATOM 2297 C CA . PRO A 1 286 ? -12.141 -32.256 51.672 1.00 84.62 286 PRO A CA 1
ATOM 2298 C C . PRO A 1 286 ? -13.657 -32.073 51.613 1.00 84.62 286 PRO A C 1
ATOM 2300 O O . PRO A 1 286 ? -14.167 -31.397 50.720 1.00 84.62 286 PRO A O 1
ATOM 2303 N N . ASN A 1 287 ? -14.381 -32.673 52.553 1.00 86.88 287 ASN A N 1
ATOM 2304 C CA . ASN A 1 287 ? -15.833 -32.595 52.597 1.00 86.88 287 ASN A CA 1
ATOM 2305 C C . ASN A 1 287 ? -16.314 -32.061 53.949 1.00 86.88 287 ASN A C 1
ATOM 2307 O O . ASN A 1 287 ? -15.653 -32.220 54.975 1.00 86.88 287 ASN A O 1
ATOM 2311 N N . ARG A 1 288 ? -17.461 -31.382 53.931 1.00 85.44 288 ARG A N 1
ATOM 2312 C CA . ARG A 1 288 ? -18.162 -30.929 55.134 1.00 85.44 288 ARG A CA 1
ATO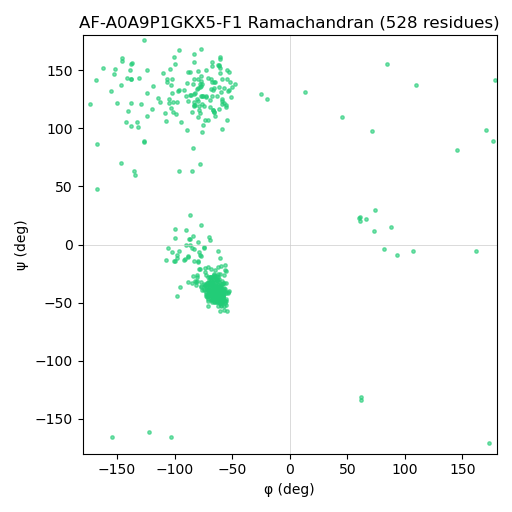M 2313 C C . ARG A 1 288 ? -19.655 -31.150 54.972 1.00 85.44 288 ARG A C 1
ATOM 2315 O O . ARG A 1 288 ? -20.176 -31.130 53.858 1.00 85.44 288 ARG A O 1
ATOM 2322 N N . PHE A 1 289 ? -20.347 -31.379 56.077 1.00 83.44 289 PHE A N 1
ATOM 2323 C CA . PHE A 1 289 ? -21.802 -31.381 56.065 1.00 83.44 289 PHE A CA 1
ATOM 2324 C C . PHE A 1 289 ? -22.292 -29.929 56.033 1.00 83.44 289 PHE A C 1
ATOM 2326 O O . PHE A 1 289 ? -21.812 -29.108 56.814 1.00 83.44 289 PHE A O 1
ATOM 2333 N N . SER A 1 290 ? -23.170 -29.592 55.086 1.00 78.62 290 SER A N 1
ATOM 2334 C CA . SER A 1 290 ? -23.770 -28.259 54.990 1.00 78.62 290 SER A CA 1
ATOM 2335 C C . SER A 1 290 ? -25.179 -28.303 55.567 1.00 78.62 290 SER A C 1
ATOM 2337 O O . SER A 1 290 ? -26.062 -28.942 54.992 1.00 78.62 290 SER A O 1
ATOM 2339 N N . ASP A 1 291 ? -25.390 -27.596 56.677 1.00 76.56 291 ASP A N 1
ATOM 2340 C CA . ASP A 1 291 ? -26.694 -27.517 57.347 1.00 76.56 291 ASP A CA 1
ATOM 2341 C C . ASP A 1 291 ? -27.754 -26.813 56.480 1.00 76.56 291 ASP A C 1
ATOM 2343 O O . ASP A 1 291 ? -28.938 -27.124 56.569 1.00 76.56 291 ASP A O 1
ATOM 2347 N N . GLU A 1 292 ? -27.334 -25.913 55.584 1.00 75.94 292 GLU A N 1
ATOM 2348 C CA . GLU A 1 292 ? -28.220 -25.170 54.674 1.00 75.94 292 GLU A CA 1
ATOM 2349 C C . GLU A 1 292 ? -28.778 -26.035 53.534 1.00 75.94 292 GLU A C 1
ATOM 2351 O O . GLU A 1 292 ? -29.912 -25.841 53.099 1.00 75.94 292 GLU A O 1
ATOM 2356 N N . LEU A 1 293 ? -27.985 -26.990 53.036 1.00 72.69 293 LEU A N 1
ATOM 2357 C CA . LEU A 1 293 ? -28.361 -27.861 51.916 1.00 72.69 293 LEU A CA 1
ATOM 2358 C C . LEU A 1 293 ? -28.788 -29.267 52.369 1.00 72.69 293 LEU A C 1
ATOM 2360 O O . LEU A 1 293 ? -29.211 -30.067 51.536 1.00 72.69 293 LEU A O 1
ATOM 2364 N N . GLY A 1 294 ? -28.652 -29.588 53.662 1.00 80.81 294 GLY A N 1
ATOM 2365 C CA . GLY A 1 294 ? -28.994 -30.896 54.232 1.00 80.81 294 GLY A CA 1
ATOM 2366 C C . GLY A 1 294 ? -28.201 -32.064 53.633 1.00 80.81 294 GLY A C 1
ATOM 2367 O O . GLY A 1 294 ? -28.673 -33.200 53.645 1.00 80.81 294 GLY A O 1
ATOM 2368 N N . THR A 1 295 ? -27.025 -31.797 53.057 1.00 85.25 295 THR A N 1
ATOM 2369 C CA . THR A 1 295 ? -26.214 -32.787 52.334 1.00 85.25 295 THR A CA 1
ATOM 2370 C C . THR A 1 295 ? -24.720 -32.529 52.513 1.00 85.25 295 THR A C 1
ATOM 2372 O O . THR A 1 295 ? -24.281 -31.422 52.831 1.00 85.25 295 THR A O 1
ATOM 2375 N N . GLN A 1 296 ? -23.917 -33.563 52.262 1.00 84.25 296 GLN A N 1
ATOM 2376 C CA . GLN A 1 296 ? -22.464 -33.460 52.252 1.00 84.25 296 GLN A CA 1
ATOM 2377 C C . GLN A 1 296 ? -21.987 -32.710 51.003 1.00 84.25 296 GLN A C 1
ATOM 2379 O O . GLN A 1 296 ? -22.358 -33.056 49.875 1.00 84.25 296 GLN A O 1
ATOM 2384 N N . VAL A 1 297 ? -21.183 -31.669 51.216 1.00 88.00 297 VAL A N 1
ATOM 2385 C CA . VAL A 1 297 ? -20.557 -30.866 50.163 1.00 88.00 297 VAL A CA 1
ATOM 2386 C C . VAL A 1 297 ? -19.068 -31.178 50.085 1.00 88.00 297 VAL A C 1
ATOM 2388 O O . VAL A 1 297 ? -18.411 -31.402 51.102 1.00 88.00 297 VAL A O 1
ATOM 2391 N N . TYR A 1 298 ? -18.542 -31.198 48.863 1.00 87.31 298 TYR A N 1
ATOM 2392 C CA . TYR A 1 298 ? -17.155 -31.537 48.557 1.00 87.31 298 TYR A CA 1
ATOM 2393 C C . TYR A 1 298 ? -16.451 -30.298 48.002 1.00 87.31 298 TYR A C 1
ATOM 2395 O O . TYR A 1 298 ? -16.939 -29.685 47.045 1.00 87.31 298 TYR A O 1
ATOM 2403 N N . ALA A 1 299 ? -15.327 -29.932 48.620 1.00 83.75 299 ALA A N 1
ATOM 2404 C CA . ALA A 1 299 ? -14.507 -28.773 48.288 1.00 83.75 299 ALA A CA 1
ATOM 2405 C C . ALA A 1 299 ? -13.536 -29.113 47.148 1.00 83.75 299 ALA A C 1
ATOM 2407 O O . ALA A 1 299 ? -12.373 -29.458 47.370 1.00 83.75 299 ALA A O 1
ATOM 2408 N N . VAL A 1 300 ? -14.020 -29.026 45.909 1.00 81.88 300 VAL A N 1
ATOM 2409 C CA . VAL A 1 300 ? -13.215 -29.313 44.718 1.00 81.88 300 VAL A CA 1
ATOM 2410 C C . VAL A 1 300 ? -12.465 -28.041 44.298 1.00 81.88 300 VAL A C 1
ATOM 2412 O O . VAL A 1 300 ? -13.081 -26.978 44.158 1.00 81.88 300 VAL A O 1
ATOM 2415 N N . PRO A 1 301 ? -11.136 -28.096 44.094 1.00 71.88 301 PRO A N 1
ATOM 2416 C CA . PRO A 1 301 ? -10.382 -26.971 43.556 1.00 71.88 301 PRO A CA 1
ATOM 2417 C C . PRO A 1 301 ? -10.723 -26.775 42.074 1.00 71.88 301 PRO A C 1
ATOM 2419 O O . PRO A 1 301 ? -10.283 -27.536 41.211 1.00 71.88 301 PRO A O 1
ATOM 2422 N N . VAL A 1 302 ? -11.484 -25.726 41.770 1.00 68.12 302 VAL A N 1
ATOM 2423 C CA . VAL A 1 302 ? -11.865 -25.352 40.406 1.00 68.12 302 VAL A CA 1
ATOM 2424 C C . VAL A 1 302 ? -11.012 -24.181 39.933 1.00 68.12 302 VAL A C 1
ATOM 2426 O O . VAL A 1 302 ? -10.656 -23.275 40.686 1.00 68.12 302 VAL A O 1
ATOM 2429 N N . ARG A 1 303 ? -10.643 -24.207 38.652 1.00 62.25 303 ARG A N 1
ATOM 2430 C CA . ARG A 1 303 ? -9.977 -23.087 37.987 1.00 62.25 303 ARG A CA 1
ATOM 2431 C C . ARG A 1 303 ? -11.033 -22.246 37.295 1.00 62.25 303 ARG A C 1
ATOM 2433 O O . ARG A 1 303 ? -11.534 -22.647 36.249 1.00 62.25 303 ARG A O 1
ATOM 2440 N N . GLU A 1 304 ? -11.346 -21.087 37.855 1.00 59.91 304 GLU A N 1
ATOM 2441 C CA . GLU A 1 304 ? -12.244 -20.132 37.211 1.00 59.91 304 GLU A CA 1
ATOM 2442 C C . GLU A 1 304 ? -11.483 -18.881 36.800 1.00 59.91 304 GLU A C 1
ATOM 2444 O O . GLU A 1 304 ? -10.845 -18.214 37.610 1.00 59.91 304 GLU A O 1
ATOM 2449 N N . LEU A 1 305 ? -11.543 -18.582 35.506 1.00 58.59 305 LEU A N 1
ATOM 2450 C CA . LEU A 1 305 ? -11.139 -17.304 34.943 1.00 58.59 305 LEU A CA 1
ATOM 2451 C C . LEU A 1 305 ? -12.422 -16.583 34.554 1.00 58.59 305 LEU A C 1
ATOM 2453 O O . LEU A 1 305 ? -13.062 -16.949 33.566 1.00 58.59 305 LEU A O 1
ATOM 2457 N N . SER A 1 306 ? -12.811 -15.567 35.321 1.00 65.06 306 SER A N 1
ATOM 2458 C CA . SER A 1 306 ? -13.898 -14.702 34.887 1.00 65.06 306 SER A CA 1
ATOM 2459 C C . SER A 1 306 ? -13.323 -13.701 33.875 1.00 65.06 306 SER A C 1
ATOM 2461 O O . SER A 1 306 ? -12.509 -12.828 34.182 1.00 65.06 306 SER A O 1
ATOM 2463 N N . TRP A 1 307 ? -13.706 -13.862 32.607 1.00 68.62 307 TRP A N 1
ATOM 2464 C CA . TRP A 1 307 ? -13.299 -12.938 31.542 1.00 68.62 307 TRP A CA 1
ATOM 2465 C C . TRP A 1 307 ? -13.720 -11.496 31.879 1.00 68.62 307 TRP A C 1
ATOM 2467 O O . TRP A 1 307 ? -12.996 -10.554 31.576 1.00 68.62 307 TRP A O 1
ATOM 2477 N N . GLY A 1 308 ? -14.858 -11.331 32.567 1.00 69.44 308 GLY A N 1
ATOM 2478 C CA . GLY A 1 308 ? -15.404 -10.036 32.970 1.00 69.44 308 GLY A CA 1
ATOM 2479 C C . GLY A 1 308 ? -14.558 -9.273 33.994 1.00 69.44 308 GLY A C 1
ATOM 2480 O O . GLY A 1 308 ? -14.347 -8.076 33.807 1.00 69.44 308 GLY A O 1
ATOM 2481 N N . GLU A 1 309 ? -14.037 -9.926 35.041 1.00 74.50 309 GLU A N 1
ATOM 2482 C CA . GLU A 1 309 ? -13.218 -9.231 36.050 1.00 74.50 309 GLU A CA 1
ATOM 2483 C C . GLU A 1 309 ? -11.860 -8.820 35.477 1.00 74.50 309 GLU A C 1
ATOM 2485 O O . GLU A 1 309 ? -11.403 -7.703 35.717 1.00 74.50 309 GLU A O 1
ATOM 2490 N N . GLU A 1 310 ? -11.223 -9.682 34.680 1.00 77.25 310 GLU A N 1
ATOM 2491 C CA . GLU A 1 310 ? -9.948 -9.344 34.037 1.00 77.25 310 GLU A CA 1
ATOM 2492 C C . GLU A 1 310 ? -10.111 -8.290 32.939 1.00 77.25 310 GLU A C 1
ATOM 2494 O O . GLU A 1 310 ? -9.275 -7.394 32.814 1.00 77.25 310 GLU A O 1
ATOM 2499 N N . TYR A 1 311 ? -11.211 -8.327 32.184 1.00 78.06 311 TYR A N 1
ATOM 2500 C CA . TYR A 1 311 ? -11.543 -7.263 31.240 1.00 78.06 311 TYR A CA 1
ATOM 2501 C C . TYR A 1 311 ? -11.703 -5.913 31.953 1.00 78.06 311 TYR A C 1
ATOM 2503 O O . TYR A 1 311 ? -11.098 -4.931 31.527 1.00 78.06 311 TYR A O 1
ATOM 2511 N N . ALA A 1 312 ? -12.445 -5.866 33.066 1.00 76.94 312 ALA A N 1
ATOM 2512 C CA . ALA A 1 312 ? -12.652 -4.640 33.838 1.00 76.94 312 ALA A CA 1
ATOM 2513 C C . ALA A 1 312 ? -11.341 -4.083 34.421 1.00 76.94 312 ALA A C 1
ATOM 2515 O O . ALA A 1 312 ? -11.085 -2.882 34.312 1.00 76.94 312 ALA A O 1
ATOM 2516 N N . LYS A 1 313 ? -10.473 -4.943 34.976 1.00 83.44 313 LYS A N 1
ATOM 2517 C CA . LYS A 1 313 ? -9.151 -4.538 35.492 1.00 83.44 313 LYS A CA 1
ATOM 2518 C C . LYS A 1 313 ? -8.270 -3.938 34.397 1.00 83.44 313 LYS A C 1
ATOM 2520 O O . LYS A 1 313 ? -7.651 -2.893 34.598 1.00 83.44 313 LYS A O 1
ATOM 2525 N N . ILE A 1 314 ? -8.221 -4.581 33.231 1.00 84.50 314 ILE A N 1
ATOM 2526 C CA . ILE A 1 314 ? -7.408 -4.126 32.097 1.00 84.50 314 ILE A CA 1
ATOM 2527 C C . ILE A 1 314 ? -7.979 -2.843 31.498 1.00 84.50 314 ILE A C 1
ATOM 2529 O O . ILE A 1 314 ? -7.224 -1.933 31.156 1.00 84.50 314 ILE A O 1
ATOM 2533 N N . GLU A 1 315 ? -9.302 -2.725 31.401 1.00 84.56 315 GLU A N 1
ATOM 2534 C CA . GLU A 1 315 ? -9.947 -1.488 30.973 1.00 84.56 315 GLU A CA 1
ATOM 2535 C C . GLU A 1 315 ? -9.617 -0.333 31.928 1.00 84.56 315 GLU A C 1
ATOM 2537 O O . GLU A 1 315 ? -9.218 0.742 31.473 1.00 84.56 315 GLU A O 1
ATOM 2542 N N . GLU A 1 316 ? -9.692 -0.555 33.243 1.00 84.31 316 GLU A N 1
ATOM 2543 C CA . GLU A 1 316 ? -9.322 0.449 34.242 1.00 84.31 316 GLU A CA 1
ATOM 2544 C C . GLU A 1 316 ? -7.844 0.857 34.124 1.00 84.31 316 GLU A C 1
ATOM 2546 O O . GLU A 1 316 ? -7.519 2.047 34.163 1.00 84.31 316 GLU A O 1
ATOM 2551 N N . GLN A 1 317 ? -6.947 -0.110 33.915 1.00 84.56 317 GLN A N 1
ATOM 2552 C CA . GLN A 1 317 ? -5.519 0.127 33.708 1.00 84.56 317 GLN A CA 1
ATOM 2553 C C . GLN A 1 317 ? -5.253 0.967 32.451 1.00 84.56 317 GLN A C 1
ATOM 2555 O O . GLN A 1 317 ? -4.547 1.977 32.518 1.00 84.56 317 GLN A O 1
ATOM 2560 N N . VAL A 1 318 ? -5.868 0.620 31.317 1.00 84.31 318 VAL A N 1
ATOM 2561 C CA . VAL A 1 318 ? -5.743 1.392 30.071 1.00 84.31 318 VAL A CA 1
ATOM 2562 C C . VAL A 1 318 ? -6.308 2.805 30.252 1.00 84.31 318 VAL A C 1
ATOM 2564 O O . VAL A 1 318 ? -5.663 3.773 29.846 1.00 84.31 318 VAL A O 1
ATOM 2567 N N . LEU A 1 319 ? -7.456 2.966 30.919 1.00 83.38 319 LEU A N 1
ATOM 2568 C CA . LEU A 1 319 ? -8.041 4.280 31.223 1.00 83.38 319 LEU A CA 1
ATOM 2569 C C . LEU A 1 319 ? -7.156 5.116 32.158 1.00 83.38 319 LEU A C 1
ATOM 2571 O O . LEU A 1 319 ? -7.057 6.336 31.997 1.00 83.38 319 LEU A O 1
ATOM 2575 N N . ARG A 1 320 ? -6.490 4.485 33.127 1.00 84.00 320 ARG A N 1
ATOM 2576 C CA . ARG A 1 320 ? -5.512 5.142 34.000 1.00 84.00 320 ARG A CA 1
ATOM 2577 C C . ARG A 1 320 ? -4.332 5.659 33.181 1.00 84.00 320 ARG A C 1
ATOM 2579 O O . ARG A 1 320 ? -4.023 6.849 33.262 1.00 84.00 320 ARG A O 1
ATOM 2586 N N . HIS A 1 321 ? -3.768 4.818 32.314 1.00 82.81 321 HIS A N 1
ATOM 2587 C CA . HIS A 1 321 ? -2.691 5.200 31.400 1.00 82.81 321 HIS A CA 1
ATOM 2588 C C . HIS A 1 321 ? -3.109 6.319 30.433 1.00 82.81 321 HIS A C 1
ATOM 2590 O O . HIS A 1 321 ? -2.303 7.205 30.154 1.00 82.81 321 HIS A O 1
ATOM 2596 N N . GLU A 1 322 ? -4.364 6.349 29.971 1.00 83.69 322 GLU A N 1
ATOM 2597 C CA . GLU A 1 322 ? -4.903 7.466 29.179 1.00 83.69 322 GLU A CA 1
ATOM 2598 C C . GLU A 1 322 ? -4.930 8.776 29.972 1.00 83.69 322 GLU A C 1
ATOM 2600 O O . GLU A 1 322 ? -4.445 9.806 29.492 1.00 83.69 322 GLU A O 1
ATOM 2605 N N . ARG A 1 323 ? -5.465 8.756 31.202 1.00 80.44 323 ARG A N 1
ATOM 2606 C CA . ARG A 1 323 ? -5.512 9.945 32.072 1.00 80.44 323 ARG A CA 1
ATOM 2607 C C . ARG A 1 323 ? -4.106 10.460 32.366 1.00 80.44 323 ARG A C 1
ATOM 2609 O O . ARG A 1 323 ? -3.868 11.664 32.349 1.00 80.44 323 ARG A O 1
ATOM 2616 N N . GLU A 1 324 ? -3.154 9.569 32.607 1.00 78.25 324 GLU A N 1
ATOM 2617 C CA . GLU A 1 324 ? -1.759 9.925 32.876 1.00 78.25 324 GLU A CA 1
ATOM 2618 C C . GLU A 1 324 ? -1.011 10.388 31.616 1.00 78.25 324 GLU A C 1
ATOM 2620 O O . GLU A 1 324 ? -0.208 11.323 31.674 1.00 78.25 324 GLU A O 1
ATOM 2625 N N . GLY A 1 325 ? -1.310 9.807 30.452 1.00 71.06 325 GLY A N 1
ATOM 2626 C CA . GLY A 1 325 ? -0.844 10.273 29.145 1.00 71.06 325 GLY A CA 1
ATOM 2627 C C . GLY A 1 325 ? -1.337 11.688 28.823 1.00 71.06 325 GLY A C 1
ATOM 2628 O O . GLY A 1 325 ? -0.593 12.510 28.284 1.00 71.06 325 GLY A O 1
ATOM 2629 N N . GLN A 1 326 ? -2.563 12.026 29.228 1.00 69.06 326 GLN A N 1
ATOM 2630 C CA . GLN A 1 326 ? -3.098 13.387 29.139 1.00 69.06 326 GLN A CA 1
ATOM 2631 C C . GLN A 1 326 ? -2.462 14.335 30.171 1.00 69.06 326 GLN A C 1
ATOM 2633 O O . GLN A 1 326 ? -2.064 15.446 29.814 1.00 69.06 326 GLN A O 1
ATOM 2638 N N . LYS A 1 327 ? -2.277 13.893 31.424 1.00 68.19 327 LYS A N 1
ATOM 2639 C CA . LYS A 1 327 ? -1.625 14.684 32.488 1.00 68.19 327 LYS A CA 1
ATOM 2640 C C . LYS A 1 327 ? -0.154 14.984 32.190 1.00 68.19 327 LYS A C 1
ATOM 2642 O O . LYS A 1 327 ? 0.289 16.111 32.387 1.00 68.19 327 LYS A O 1
ATOM 2647 N N . SER A 1 328 ? 0.606 14.024 31.665 1.00 60.69 328 SER A N 1
ATOM 2648 C CA . SER A 1 328 ? 2.024 14.208 31.310 1.00 60.69 328 SER A CA 1
ATOM 2649 C C . SER A 1 328 ? 2.230 15.196 30.156 1.00 60.69 328 SER A C 1
ATOM 2651 O O . SER A 1 328 ? 3.221 15.927 30.150 1.00 60.69 328 SER A O 1
ATOM 2653 N N . LYS A 1 329 ? 1.265 15.324 29.234 1.00 57.53 329 LYS A N 1
ATOM 2654 C CA . LYS A 1 329 ? 1.248 16.409 28.236 1.00 57.53 329 LYS A CA 1
ATOM 2655 C C . LYS A 1 329 ? 0.997 17.787 28.850 1.00 57.53 329 LYS A C 1
ATOM 2657 O O . LYS A 1 329 ? 1.531 18.771 28.343 1.00 57.53 329 LYS A O 1
ATOM 2662 N N . GLY A 1 330 ? 0.236 17.858 29.943 1.00 52.59 330 GLY A N 1
ATOM 2663 C CA . GLY A 1 330 ? 0.120 19.065 30.768 1.00 52.59 330 GLY A CA 1
ATOM 2664 C C . GLY A 1 330 ? 1.399 19.358 31.563 1.00 52.59 330 GLY A C 1
ATOM 2665 O O . GLY A 1 330 ? 1.842 20.500 31.626 1.00 52.59 330 GLY A O 1
ATOM 2666 N N . GLY A 1 331 ? 2.047 18.317 32.098 1.00 46.66 331 GLY A N 1
ATOM 2667 C CA . GLY A 1 331 ? 3.250 18.418 32.931 1.00 46.66 331 GLY A CA 1
ATOM 2668 C C . GLY A 1 331 ? 4.534 18.771 32.173 1.00 46.66 331 GLY A C 1
ATOM 2669 O O . GLY A 1 331 ? 5.346 19.538 32.683 1.00 46.66 331 GLY A O 1
ATOM 2670 N N . LYS A 1 332 ? 4.710 18.303 30.927 1.00 43.34 332 LYS A N 1
ATOM 2671 C CA . LYS A 1 332 ? 5.888 18.656 30.104 1.00 43.34 332 LYS A CA 1
ATOM 2672 C C . LYS A 1 332 ? 5.894 20.127 29.670 1.00 43.34 332 LYS A C 1
ATOM 2674 O O . LYS A 1 332 ? 6.952 20.679 29.418 1.00 43.34 332 LYS A O 1
ATOM 2679 N N . LYS A 1 333 ? 4.730 20.788 29.672 1.00 43.19 333 LYS A N 1
ATOM 2680 C CA . LYS A 1 333 ? 4.623 22.251 29.539 1.00 43.19 333 LYS A CA 1
ATOM 2681 C C . LYS A 1 333 ? 4.908 23.009 30.841 1.00 43.19 333 LYS A C 1
ATOM 2683 O O . LYS A 1 333 ? 5.103 24.217 30.786 1.00 43.19 333 LYS A O 1
ATOM 2688 N N . LYS A 1 334 ? 4.920 22.321 31.987 1.00 40.34 334 LYS A N 1
ATOM 2689 C CA . LYS A 1 334 ? 5.094 22.918 33.319 1.00 40.34 334 LYS A CA 1
ATOM 2690 C C . LYS A 1 334 ? 6.520 22.775 33.872 1.00 40.34 334 LYS A C 1
ATOM 2692 O O . LYS A 1 334 ? 6.849 23.472 34.818 1.00 40.34 334 LYS A O 1
ATOM 2697 N N . LYS A 1 335 ? 7.371 21.915 33.289 1.00 37.00 335 LYS A N 1
ATOM 2698 C CA . LYS A 1 335 ? 8.737 21.663 33.799 1.00 37.00 335 LYS A CA 1
ATOM 2699 C C . LYS A 1 335 ? 9.868 22.414 33.075 1.00 37.00 335 LYS A C 1
ATOM 2701 O O . LYS A 1 335 ? 10.921 22.568 33.672 1.00 37.00 335 LYS A O 1
ATOM 2706 N N . ASP A 1 336 ? 9.607 22.983 31.895 1.00 34.53 336 ASP A N 1
ATOM 2707 C CA . ASP A 1 336 ? 10.481 23.991 31.247 1.00 34.53 336 ASP A CA 1
ATOM 2708 C C . ASP A 1 336 ? 9.973 25.434 31.454 1.00 34.53 336 ASP A C 1
ATOM 2710 O O . ASP A 1 336 ? 10.411 26.371 30.794 1.00 34.53 336 ASP A O 1
ATOM 2714 N N . ASN A 1 337 ? 9.031 25.620 32.381 1.00 32.94 337 ASN A N 1
ATOM 2715 C CA . ASN A 1 337 ? 8.516 26.921 32.801 1.00 32.94 337 ASN A CA 1
ATOM 2716 C C . ASN A 1 337 ? 8.451 26.965 34.336 1.00 32.94 337 ASN A C 1
ATOM 2718 O O . ASN A 1 337 ? 7.394 27.147 34.933 1.00 32.94 337 ASN A O 1
ATOM 2722 N N . VAL A 1 338 ? 9.604 26.794 34.986 1.00 38.72 338 VAL A N 1
ATOM 2723 C CA . VAL A 1 338 ? 9.807 27.259 36.368 1.00 38.72 338 VAL A CA 1
ATOM 2724 C C . VAL A 1 338 ? 10.493 28.623 36.297 1.00 38.72 338 VAL A C 1
ATOM 2726 O O . VAL A 1 338 ? 11.654 28.780 36.643 1.00 38.72 338 VAL A O 1
ATOM 2729 N N . ALA A 1 339 ? 9.768 29.576 35.712 1.00 36.56 339 ALA A N 1
ATOM 2730 C CA . ALA A 1 339 ? 9.948 31.022 35.854 1.00 36.56 339 ALA A CA 1
ATOM 2731 C C . ALA A 1 339 ? 8.720 31.747 35.259 1.00 36.56 339 ALA A C 1
ATOM 2733 O O . ALA A 1 339 ? 8.852 32.592 34.380 1.00 36.56 339 ALA A O 1
ATOM 2734 N N . ASN A 1 340 ? 7.516 31.298 35.633 1.00 32.31 340 ASN A N 1
ATOM 2735 C CA . ASN A 1 340 ? 6.304 32.110 35.816 1.00 32.31 340 ASN A CA 1
ATOM 2736 C C . ASN A 1 340 ? 5.112 31.172 36.005 1.00 32.31 340 ASN A C 1
ATOM 2738 O O . ASN A 1 340 ? 4.549 30.644 35.043 1.00 32.31 340 ASN A O 1
ATOM 2742 N N . ALA A 1 341 ? 4.743 30.969 37.264 1.00 32.66 341 ALA A N 1
ATOM 2743 C CA . ALA A 1 341 ? 3.459 30.422 37.649 1.00 32.66 341 ALA A CA 1
ATOM 2744 C C . ALA A 1 341 ? 2.813 31.388 38.649 1.00 32.66 341 ALA A C 1
ATOM 2746 O O . ALA A 1 341 ? 2.951 31.219 39.849 1.00 32.66 341 ALA A O 1
ATOM 2747 N N . GLU A 1 342 ? 2.083 32.360 38.116 1.00 31.25 342 GLU A N 1
ATOM 2748 C CA . GLU A 1 342 ? 0.826 32.856 38.678 1.00 31.25 342 GLU A CA 1
ATOM 2749 C C . GLU A 1 342 ? -0.201 32.697 37.539 1.00 31.25 342 GLU A C 1
ATOM 2751 O O . GLU A 1 342 ? 0.102 33.022 36.393 1.00 31.25 342 GLU A O 1
ATOM 2756 N N . ALA A 1 343 ? -1.392 32.126 37.680 1.00 36.84 343 ALA A N 1
ATOM 2757 C CA . ALA A 1 343 ? -2.071 31.526 38.811 1.00 36.84 343 ALA A CA 1
ATOM 2758 C C . ALA A 1 343 ? -3.058 30.467 38.277 1.00 36.84 343 ALA A C 1
ATOM 2760 O O . ALA A 1 343 ? -3.609 30.608 37.184 1.00 36.84 343 ALA A O 1
ATOM 2761 N N . SER A 1 344 ? -3.252 29.395 39.047 1.00 30.28 344 SER A N 1
ATOM 2762 C CA . SER A 1 344 ? -4.569 28.926 39.510 1.00 30.28 344 SER A CA 1
ATOM 2763 C C . SER A 1 344 ? -4.364 27.625 40.295 1.00 30.28 344 SER A C 1
ATOM 2765 O O . SER A 1 344 ? -4.313 26.524 39.741 1.00 30.28 344 SER A O 1
ATOM 2767 N N . SER A 1 345 ? -4.147 27.788 41.596 1.00 31.50 345 SER A N 1
ATOM 2768 C CA . SER A 1 345 ? -4.577 26.863 42.641 1.00 31.50 345 SER A CA 1
ATOM 2769 C C . SER A 1 345 ? -4.810 27.714 43.880 1.00 31.50 345 SER A C 1
ATOM 2771 O O . SER A 1 345 ? -3.912 28.429 44.309 1.00 31.50 345 SER A O 1
ATOM 2773 N N . ASP A 1 346 ? -6.037 27.645 44.365 1.00 35.09 346 ASP A N 1
ATOM 2774 C CA . ASP A 1 346 ? -6.575 28.223 45.591 1.00 35.09 346 ASP A CA 1
ATOM 2775 C C . ASP A 1 346 ? -5.720 27.856 46.825 1.00 35.09 346 ASP A C 1
ATOM 2777 O O . ASP A 1 346 ? -5.250 26.714 46.904 1.00 35.09 346 ASP A O 1
ATOM 2781 N N . GLY A 1 347 ? -5.508 28.799 47.757 1.00 29.89 347 GLY A N 1
ATOM 2782 C CA . GLY A 1 347 ? -4.807 28.558 49.032 1.00 29.89 347 GLY A CA 1
ATOM 2783 C C . GLY A 1 347 ? -3.952 29.718 49.577 1.00 29.89 347 GLY A C 1
ATOM 2784 O O . GLY A 1 347 ? -2.738 29.723 49.418 1.00 29.89 347 GLY A O 1
ATOM 2785 N N . GLU A 1 348 ? -4.625 30.665 50.225 1.00 39.97 348 GLU A N 1
ATOM 2786 C CA . GLU A 1 348 ? -4.223 31.649 51.253 1.00 39.97 348 GLU A CA 1
ATOM 2787 C C . GLU A 1 348 ? -2.925 31.395 52.074 1.00 39.97 348 GLU A C 1
ATOM 2789 O O . GLU A 1 348 ? -2.818 30.361 52.730 1.00 39.97 348 GLU A O 1
ATOM 2794 N N . LEU A 1 349 ? -1.980 32.364 52.090 1.00 28.47 349 LEU A N 1
ATOM 2795 C CA . LEU A 1 349 ? -1.212 32.869 53.263 1.00 28.47 349 LEU A CA 1
ATOM 2796 C C . LEU A 1 349 ? -0.176 33.956 52.866 1.00 28.47 349 LEU A C 1
ATOM 2798 O O . LEU A 1 349 ? 0.446 33.882 51.810 1.00 28.47 349 LEU A O 1
ATOM 2802 N N . ASP A 1 350 ? -0.031 34.966 53.729 1.00 29.59 350 ASP A N 1
ATOM 2803 C CA . ASP A 1 350 ? 0.522 36.316 53.495 1.00 29.59 350 ASP A CA 1
ATOM 2804 C C . ASP A 1 350 ? 1.999 36.520 53.960 1.00 29.59 350 ASP A C 1
ATOM 2806 O O . ASP A 1 350 ? 2.462 35.815 54.858 1.00 29.59 350 ASP A O 1
ATOM 2810 N N . LEU A 1 351 ? 2.652 37.577 53.419 1.00 27.55 351 LEU A N 1
ATOM 2811 C CA . LEU A 1 351 ? 3.902 38.296 53.821 1.00 27.55 351 LEU A CA 1
ATOM 2812 C C . LEU A 1 351 ? 5.308 37.766 53.382 1.00 27.55 351 LEU A C 1
ATOM 2814 O O . LEU A 1 351 ? 5.507 36.564 53.236 1.00 27.55 351 LEU A O 1
ATOM 2818 N N . PRO A 1 352 ? 6.365 38.625 53.293 1.00 29.72 352 PRO A N 1
ATOM 2819 C CA . PRO A 1 352 ? 6.605 39.678 52.292 1.00 29.72 352 PRO A CA 1
ATOM 2820 C C . PRO A 1 352 ? 8.001 39.581 51.599 1.00 29.72 352 PRO A C 1
ATOM 2822 O O . PRO A 1 352 ? 8.843 38.744 51.915 1.00 29.72 352 PRO A O 1
ATOM 2825 N N . ALA A 1 353 ? 8.218 40.469 50.623 1.00 27.20 353 ALA A N 1
ATOM 2826 C CA . ALA A 1 353 ? 9.303 40.513 49.636 1.00 27.20 353 ALA A CA 1
ATOM 2827 C C . ALA A 1 353 ? 10.752 40.668 50.154 1.00 27.20 353 ALA A C 1
ATOM 2829 O O . ALA A 1 353 ? 11.009 41.332 51.155 1.00 27.20 353 ALA A O 1
ATOM 2830 N N . ALA A 1 354 ? 11.705 40.184 49.344 1.00 24.59 354 ALA A N 1
ATOM 2831 C CA . ALA A 1 354 ? 13.064 40.719 49.261 1.00 24.59 354 ALA A CA 1
ATOM 2832 C C . ALA A 1 354 ? 13.565 40.716 47.803 1.00 24.59 354 ALA A C 1
ATOM 2834 O O . ALA A 1 354 ? 13.224 39.847 47.001 1.00 24.59 354 ALA A O 1
ATOM 2835 N N . GLU A 1 355 ? 14.324 41.759 47.489 1.00 26.09 355 GLU A N 1
ATOM 2836 C CA . GLU A 1 355 ? 14.597 42.344 46.179 1.00 26.09 355 GLU A CA 1
ATOM 2837 C C . GLU A 1 355 ? 15.712 41.662 45.363 1.00 26.09 355 GLU A C 1
ATOM 2839 O O . GLU A 1 355 ? 16.593 40.992 45.897 1.00 26.09 355 GLU A O 1
ATOM 2844 N N . GLY A 1 356 ? 15.731 41.978 44.062 1.00 25.33 356 GLY A N 1
ATOM 2845 C CA . GLY A 1 356 ? 16.905 41.886 43.184 1.00 25.33 356 GLY A CA 1
ATOM 2846 C C . GLY A 1 356 ? 16.824 40.757 42.149 1.00 25.33 356 GLY A C 1
ATOM 2847 O O . GLY A 1 356 ? 16.435 39.642 42.454 1.00 25.33 356 GLY A O 1
ATOM 2848 N N . SER A 1 357 ? 17.195 40.930 40.885 1.00 25.06 357 SER A N 1
ATOM 2849 C CA . SER A 1 357 ? 17.747 42.075 40.168 1.00 25.06 357 SER A CA 1
ATOM 2850 C C . SER A 1 357 ? 17.569 41.833 38.661 1.00 25.06 357 SER A C 1
ATOM 2852 O O . SER A 1 357 ? 17.469 40.705 38.173 1.00 25.06 357 SER A O 1
ATOM 2854 N N . VAL A 1 358 ? 17.465 42.940 37.936 1.00 33.44 358 VAL A N 1
ATOM 2855 C CA . VAL A 1 358 ? 17.203 43.042 36.501 1.00 33.44 358 VAL A CA 1
ATOM 2856 C C . VAL A 1 358 ? 18.398 42.529 35.692 1.00 33.44 358 VAL A C 1
ATOM 2858 O O . VAL A 1 358 ? 19.531 42.937 35.927 1.00 33.44 358 VAL A O 1
ATOM 2861 N N . SER A 1 359 ? 18.144 41.702 34.675 1.00 27.14 359 SER A N 1
ATOM 2862 C CA . SER A 1 359 ? 19.013 41.652 33.494 1.00 27.14 359 SER A CA 1
ATOM 2863 C C . SER A 1 359 ? 18.190 41.500 32.212 1.00 27.14 359 SER A C 1
ATOM 2865 O O . SER A 1 359 ? 17.473 40.523 31.983 1.00 27.14 359 SER A O 1
ATOM 2867 N N . ASP A 1 360 ? 18.283 42.548 31.398 1.00 32.56 360 ASP A N 1
ATOM 2868 C CA . ASP A 1 360 ? 17.672 42.740 30.091 1.00 32.56 360 ASP A CA 1
ATOM 2869 C C . ASP A 1 360 ? 17.946 41.600 29.099 1.00 32.56 360 ASP A C 1
ATOM 2871 O O . ASP A 1 360 ? 19.088 41.216 28.845 1.00 32.56 360 ASP A O 1
ATOM 2875 N N . LYS A 1 361 ? 16.887 41.134 28.423 1.00 33.50 361 LYS A N 1
ATOM 2876 C CA . LYS A 1 361 ? 16.979 40.386 27.158 1.00 33.50 361 LYS A CA 1
ATOM 2877 C C . LYS A 1 361 ? 16.106 41.048 26.092 1.00 33.50 361 LYS A C 1
ATOM 2879 O O . LYS A 1 361 ? 14.944 40.686 25.891 1.00 33.50 361 LYS A O 1
ATOM 2884 N N . LYS A 1 362 ? 16.714 41.994 25.368 1.00 35.12 362 LYS A N 1
ATOM 2885 C CA . LYS A 1 362 ? 16.306 42.422 24.019 1.00 35.12 362 LYS A CA 1
ATOM 2886 C C . LYS A 1 362 ? 16.252 41.183 23.112 1.00 35.12 362 LYS A C 1
ATOM 2888 O O . LYS A 1 362 ? 17.286 40.619 22.774 1.00 35.12 362 LYS A O 1
ATOM 2893 N N . GLY A 1 363 ? 15.043 40.736 22.768 1.00 40.75 363 GLY A N 1
ATOM 2894 C CA . GLY A 1 363 ? 14.814 39.578 21.886 1.00 40.75 363 GLY A CA 1
ATOM 2895 C C . GLY A 1 363 ? 13.411 38.946 21.943 1.00 40.75 363 GLY A C 1
ATOM 2896 O O . GLY A 1 363 ? 13.121 38.047 21.161 1.00 40.75 363 GLY A O 1
ATOM 2897 N N . LYS A 1 364 ? 12.519 39.394 22.842 1.00 47.59 364 LYS A N 1
ATOM 2898 C CA . LYS A 1 364 ? 11.173 38.812 23.053 1.00 47.59 364 LYS A CA 1
ATOM 2899 C C . LYS A 1 364 ? 10.021 39.191 22.088 1.00 47.59 364 LYS A C 1
ATOM 2901 O O . LYS A 1 364 ? 9.119 38.362 21.956 1.00 47.59 364 LYS A O 1
ATOM 2906 N N . PRO A 1 365 ? 9.971 40.353 21.401 1.00 56.94 365 PRO A N 1
ATOM 2907 C CA . PRO A 1 365 ? 8.691 40.837 20.861 1.00 56.94 365 PRO A CA 1
ATOM 2908 C C . PRO A 1 365 ? 8.155 40.011 19.678 1.00 56.94 365 PRO A C 1
ATOM 2910 O O . PRO A 1 365 ? 6.946 39.817 19.555 1.00 56.94 365 PRO A O 1
ATOM 2913 N N . GLU A 1 366 ? 9.028 39.447 18.837 1.00 58.94 366 GLU A N 1
ATOM 2914 C CA . GLU A 1 366 ? 8.596 38.697 17.648 1.00 58.94 366 GLU A CA 1
ATOM 2915 C C . GLU A 1 366 ? 8.017 37.312 17.996 1.00 58.94 366 GLU A C 1
ATOM 2917 O O . GLU A 1 366 ? 7.022 36.866 17.416 1.00 58.94 366 GLU A O 1
ATOM 2922 N N . VAL A 1 367 ? 8.615 36.626 18.975 1.00 61.00 367 VAL A N 1
ATOM 2923 C CA . VAL A 1 367 ? 8.198 35.279 19.394 1.00 61.00 367 VAL A CA 1
ATOM 2924 C C . VAL A 1 367 ? 6.860 35.325 20.131 1.00 61.00 367 VAL A C 1
ATOM 2926 O O . VAL A 1 367 ? 6.008 34.458 19.917 1.00 61.00 367 VAL A O 1
ATOM 2929 N N . ASP A 1 368 ? 6.643 36.340 20.965 1.00 69.06 368 ASP A N 1
ATOM 2930 C CA . ASP A 1 368 ? 5.400 36.485 21.722 1.00 69.06 368 ASP A CA 1
ATOM 2931 C C . ASP A 1 368 ? 4.238 36.954 20.831 1.00 69.06 368 ASP A C 1
ATOM 2933 O O . ASP A 1 368 ? 3.127 36.430 20.955 1.00 69.06 368 ASP A O 1
ATOM 2937 N N . ARG A 1 369 ? 4.510 37.786 19.814 1.00 72.38 369 ARG A N 1
ATOM 2938 C CA . ARG A 1 369 ? 3.531 38.136 18.772 1.00 72.38 369 ARG A CA 1
ATOM 2939 C C . ARG A 1 369 ? 3.112 36.926 17.931 1.00 72.38 369 ARG A C 1
ATOM 2941 O O . ARG A 1 369 ? 1.917 36.709 17.733 1.00 72.38 369 ARG A O 1
ATOM 2948 N N . LYS A 1 370 ? 4.058 36.082 17.490 1.00 75.31 370 LYS A N 1
ATOM 2949 C CA . LYS A 1 370 ? 3.744 34.834 16.756 1.00 75.31 370 LYS A CA 1
ATOM 2950 C C . LYS A 1 370 ? 2.898 33.867 17.591 1.00 75.31 370 LYS A C 1
ATOM 2952 O O . LYS A 1 370 ? 1.972 33.246 17.069 1.00 75.31 370 LYS A O 1
ATOM 2957 N N . LYS A 1 371 ? 3.169 33.756 18.897 1.00 81.19 371 LYS A N 1
ATOM 2958 C CA . LYS A 1 371 ? 2.353 32.943 19.817 1.00 81.19 371 LYS A CA 1
ATOM 2959 C C . LYS A 1 371 ? 0.944 33.508 19.989 1.00 81.19 371 LYS A C 1
ATOM 2961 O O . LYS A 1 371 ? -0.005 32.726 20.049 1.00 81.19 371 LYS A O 1
ATOM 2966 N N . LEU A 1 372 ? 0.800 34.828 20.079 1.00 79.56 372 LEU A N 1
ATOM 2967 C CA . LEU A 1 372 ? -0.499 35.481 20.230 1.00 79.56 372 LEU A CA 1
ATOM 2968 C C . LEU A 1 372 ? -1.353 35.339 18.962 1.00 79.56 372 LEU A C 1
ATOM 2970 O O . LEU A 1 372 ? -2.511 34.941 19.055 1.00 79.56 372 LEU A O 1
ATOM 2974 N N . LEU A 1 373 ? -0.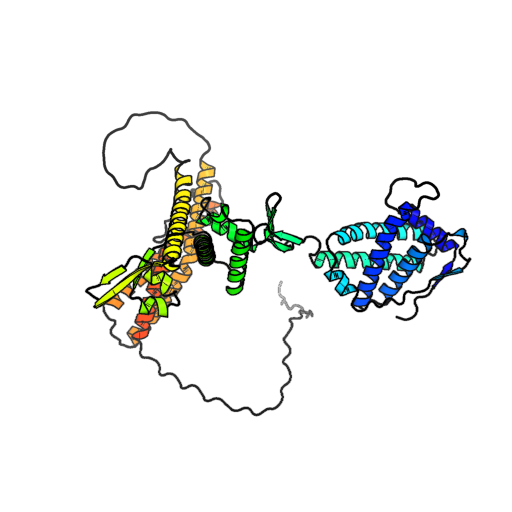749 35.510 17.783 1.00 80.00 373 LEU A N 1
ATOM 2975 C CA . LEU A 1 373 ? -1.377 35.221 16.489 1.00 80.00 373 LEU A CA 1
ATOM 2976 C C . LEU A 1 373 ? -1.898 33.782 16.414 1.00 80.00 373 LEU A C 1
ATOM 2978 O O . LEU A 1 373 ? -3.059 33.557 16.080 1.00 80.00 373 LEU A O 1
ATOM 2982 N N . ALA A 1 374 ? -1.072 32.801 16.786 1.00 82.19 374 ALA A N 1
ATOM 2983 C CA . ALA A 1 374 ? -1.476 31.397 16.780 1.00 82.19 374 ALA A CA 1
ATOM 2984 C C . ALA A 1 374 ? -2.642 31.110 17.746 1.00 82.19 374 ALA A C 1
ATOM 2986 O O . ALA A 1 374 ? -3.524 30.312 17.427 1.00 82.19 374 ALA A O 1
ATOM 2987 N N . LYS A 1 375 ? -2.675 31.766 18.917 1.00 84.31 375 LYS A N 1
ATOM 2988 C CA . LYS A 1 375 ? -3.795 31.664 19.869 1.00 84.31 375 LYS A CA 1
ATOM 2989 C C . LYS A 1 375 ? -5.073 32.287 19.310 1.00 84.31 375 LYS A C 1
ATOM 2991 O O . LYS A 1 375 ? -6.125 31.659 19.405 1.00 84.31 375 LYS A O 1
ATOM 2996 N N . ASN A 1 376 ? -4.977 33.467 18.704 1.00 84.75 376 ASN A N 1
ATOM 2997 C CA . ASN A 1 376 ? -6.121 34.161 18.126 1.00 84.75 376 ASN A CA 1
ATOM 2998 C C . ASN A 1 376 ? -6.716 33.377 16.942 1.00 84.75 376 ASN A C 1
ATOM 3000 O O . ASN A 1 376 ? -7.922 33.158 16.905 1.00 84.75 376 ASN A O 1
ATOM 3004 N N . VAL A 1 377 ? -5.882 32.850 16.036 1.00 84.88 377 VAL A N 1
ATOM 3005 C CA . VAL A 1 377 ? -6.343 31.980 14.935 1.00 84.88 377 VAL A CA 1
ATOM 3006 C C . VAL A 1 377 ? -7.018 30.716 15.478 1.00 84.88 377 VAL A C 1
ATOM 3008 O O . VAL A 1 377 ? -8.097 30.342 15.025 1.00 84.88 377 VAL A O 1
ATOM 3011 N N . ALA A 1 378 ? -6.442 30.081 16.505 1.00 86.31 378 ALA A N 1
ATOM 3012 C CA . ALA A 1 378 ? -7.043 28.897 17.118 1.00 86.31 378 ALA A CA 1
ATOM 3013 C C . ALA A 1 378 ? -8.387 29.185 17.816 1.00 86.31 378 ALA A C 1
ATOM 3015 O O . ALA A 1 378 ? -9.246 28.302 17.864 1.00 86.31 378 ALA A O 1
ATOM 3016 N N . LEU A 1 379 ? -8.575 30.384 18.379 1.00 86.06 379 LEU A N 1
ATOM 3017 C CA . LEU A 1 379 ? -9.849 30.825 18.955 1.00 86.06 379 LEU A CA 1
ATOM 3018 C C . LEU A 1 379 ? -10.888 31.113 17.866 1.00 86.06 379 LEU A C 1
ATOM 3020 O O . LEU A 1 379 ? -12.009 30.614 17.968 1.00 86.06 379 LEU A O 1
ATOM 3024 N N . ALA A 1 380 ? -10.502 31.809 16.796 1.00 86.00 380 ALA A N 1
ATOM 3025 C CA . ALA A 1 380 ? -11.376 32.087 15.659 1.00 86.00 380 ALA A CA 1
ATOM 3026 C C . ALA A 1 380 ? -11.856 30.797 14.970 1.00 86.00 380 ALA A C 1
ATOM 3028 O O . ALA A 1 380 ? -13.049 30.632 14.719 1.00 86.00 380 ALA A O 1
ATOM 3029 N N . ASP A 1 381 ? -10.967 29.819 14.770 1.00 86.94 381 ASP A N 1
ATOM 3030 C CA . ASP A 1 381 ? -11.323 28.506 14.217 1.00 86.94 381 ASP A CA 1
ATOM 3031 C C . ASP A 1 381 ? -12.319 27.738 15.099 1.00 86.94 381 ASP A C 1
ATOM 3033 O O . ASP A 1 381 ? -13.184 27.010 14.598 1.00 86.94 381 ASP A O 1
ATOM 3037 N N . LYS A 1 382 ? -12.189 27.852 16.428 1.00 87.00 382 LYS A N 1
ATOM 3038 C CA . LYS A 1 382 ? -13.134 27.246 17.379 1.00 87.00 382 LYS A CA 1
ATOM 3039 C C . LYS A 1 382 ? -14.492 27.938 17.314 1.00 87.00 382 LYS A C 1
ATOM 3041 O O . LYS A 1 382 ? -15.505 27.242 17.261 1.00 87.00 382 LYS A O 1
ATOM 3046 N N . ALA A 1 383 ? -14.506 29.269 17.269 1.00 89.12 383 ALA A N 1
ATOM 3047 C CA . ALA A 1 383 ? -15.721 30.061 17.122 1.00 89.12 383 ALA A CA 1
ATOM 3048 C C . ALA A 1 383 ? -16.452 29.720 15.813 1.00 89.12 383 ALA A C 1
ATOM 3050 O O . ALA A 1 383 ? -17.636 29.387 15.842 1.00 89.12 383 ALA A O 1
ATOM 3051 N N . ALA A 1 384 ? -15.736 29.676 14.683 1.00 89.06 384 ALA A N 1
ATOM 3052 C CA . ALA A 1 384 ? -16.293 29.358 13.367 1.00 89.06 384 ALA A CA 1
ATOM 3053 C C . ALA A 1 384 ? -16.933 27.962 13.313 1.00 89.06 384 ALA A C 1
ATOM 3055 O O . ALA A 1 384 ? -18.028 27.790 12.777 1.00 89.06 384 ALA A O 1
ATOM 3056 N N . LYS A 1 385 ? -16.290 26.958 13.925 1.00 90.75 385 LYS A N 1
ATOM 3057 C CA . LYS A 1 385 ? -16.827 25.586 13.995 1.00 90.75 385 LYS A CA 1
ATOM 3058 C C . LYS A 1 385 ? -18.050 25.463 14.905 1.00 90.75 385 LYS A C 1
ATOM 3060 O O . LYS A 1 385 ? -18.882 24.591 14.663 1.00 90.75 385 LYS A O 1
ATOM 3065 N N . ALA A 1 386 ? -18.149 26.287 15.948 1.00 90.06 386 ALA A N 1
ATOM 3066 C CA . ALA A 1 386 ? -19.261 26.260 16.897 1.00 90.06 386 ALA A CA 1
ATOM 3067 C C . ALA A 1 386 ? -20.475 27.073 16.416 1.00 90.06 386 ALA A C 1
ATOM 3069 O O . ALA A 1 386 ? -21.610 26.674 16.674 1.00 90.06 386 ALA A O 1
ATOM 3070 N N . LEU A 1 387 ? -20.257 28.172 15.684 1.00 91.81 387 LEU A N 1
ATOM 3071 C CA . LEU A 1 387 ? -21.304 29.132 15.331 1.00 91.81 387 LEU A CA 1
ATOM 3072 C C . LEU A 1 387 ? -22.465 28.506 14.544 1.00 91.81 387 LEU A C 1
ATOM 3074 O O . LEU A 1 387 ? -23.623 28.687 14.916 1.00 91.81 387 LEU A O 1
ATOM 3078 N N . GLY A 1 388 ? -22.163 27.750 13.484 1.00 91.69 388 GLY A N 1
ATOM 3079 C CA . GLY A 1 388 ? -23.181 27.120 12.634 1.00 91.69 388 GLY A CA 1
ATOM 3080 C C . GLY A 1 388 ? -24.095 26.152 13.402 1.00 91.69 388 GLY A C 1
ATOM 3081 O O . GLY A 1 388 ? -25.316 26.318 13.367 1.00 91.69 388 GLY A O 1
ATOM 3082 N N . PRO A 1 389 ? -23.539 25.168 14.137 1.00 91.62 389 PRO A N 1
ATOM 3083 C CA . PRO A 1 389 ? -24.324 24.273 14.984 1.00 91.62 389 PRO A CA 1
ATOM 3084 C C . PRO A 1 389 ? -25.149 24.989 16.063 1.00 91.62 389 PRO A C 1
ATOM 3086 O O . PRO A 1 389 ? -26.311 24.630 16.258 1.00 91.62 389 PRO A O 1
ATOM 3089 N N . LEU A 1 390 ? -24.587 25.999 16.739 1.00 90.94 390 LEU A N 1
ATOM 3090 C CA . LEU A 1 390 ? -25.290 26.754 17.784 1.00 90.94 390 LEU A CA 1
ATOM 3091 C C . LEU A 1 390 ? -26.476 27.541 17.204 1.00 90.94 390 LEU A C 1
ATOM 3093 O O . LEU A 1 390 ? -27.601 27.384 17.676 1.00 90.94 390 LEU A O 1
ATOM 3097 N N . GLN A 1 391 ? -26.265 28.304 16.126 1.00 91.50 391 GLN A N 1
ATOM 3098 C CA . GLN A 1 391 ? -27.327 29.073 15.461 1.00 91.50 391 GLN A CA 1
ATOM 3099 C C . GLN A 1 391 ? -28.406 28.180 14.842 1.00 91.50 391 GLN A C 1
ATOM 3101 O O . GLN A 1 391 ? -29.600 28.465 14.963 1.00 91.50 391 GLN A O 1
ATOM 3106 N N . GLY A 1 392 ? -28.001 27.094 14.176 1.00 89.38 392 GLY A N 1
ATOM 3107 C CA . GLY A 1 392 ? -28.933 26.149 13.564 1.00 89.38 392 GLY A CA 1
ATOM 3108 C C . GLY A 1 392 ? -29.823 25.473 14.604 1.00 89.38 392 GLY A C 1
ATOM 3109 O O . GLY A 1 392 ? -31.026 25.315 14.387 1.00 89.38 392 GLY A O 1
ATOM 3110 N N . THR A 1 393 ? -29.253 25.138 15.762 1.00 89.69 393 THR A N 1
ATOM 3111 C CA . THR A 1 393 ? -29.994 24.523 16.867 1.00 89.69 393 THR A CA 1
ATOM 3112 C C . THR A 1 393 ? -30.908 25.527 17.558 1.00 89.69 393 THR A C 1
ATOM 3114 O O . THR A 1 393 ? -32.077 25.199 17.747 1.00 89.69 393 THR A O 1
ATOM 3117 N N . ALA A 1 394 ? -30.440 26.751 17.833 1.00 88.88 394 ALA A N 1
ATOM 3118 C CA . ALA A 1 394 ? -31.270 27.833 18.369 1.00 88.88 394 ALA A CA 1
ATOM 3119 C C . ALA A 1 394 ? -32.491 28.084 17.471 1.00 88.88 394 ALA A C 1
ATOM 3121 O O . ALA A 1 394 ? -33.629 27.960 17.911 1.00 88.88 394 ALA A O 1
ATOM 3122 N N . THR A 1 395 ? -32.265 28.273 16.166 1.00 89.69 395 THR A N 1
ATOM 3123 C CA . THR A 1 395 ? -33.340 28.454 15.174 1.00 89.69 395 THR A CA 1
ATOM 3124 C C . THR A 1 395 ? -34.300 27.260 15.143 1.00 89.69 395 THR A C 1
ATOM 3126 O O . THR A 1 395 ? -35.510 27.420 14.979 1.00 89.69 395 THR A O 1
ATOM 3129 N N . GLY A 1 396 ? -33.769 26.040 15.269 1.00 87.25 396 GLY A N 1
ATOM 3130 C CA . GLY A 1 396 ? -34.558 24.811 15.300 1.00 87.25 396 GLY A CA 1
ATOM 3131 C C . GLY A 1 396 ? -35.460 24.706 16.528 1.00 87.25 396 GLY A C 1
ATOM 3132 O O . GLY A 1 396 ? -36.612 24.297 16.385 1.00 87.25 396 GLY A O 1
ATOM 3133 N N . VAL A 1 397 ? -34.960 25.093 17.706 1.00 86.44 397 VAL A N 1
ATOM 3134 C CA . VAL A 1 397 ? -35.735 25.144 18.954 1.00 86.44 397 VAL A CA 1
ATOM 3135 C C . VAL A 1 397 ? -36.785 26.258 18.883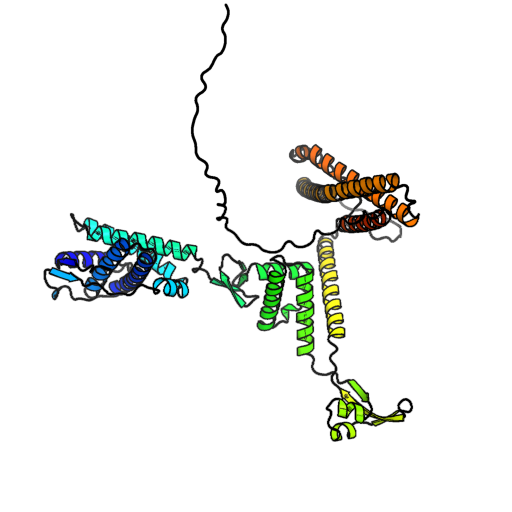 1.00 86.44 397 VAL A C 1
ATOM 3137 O O . VAL A 1 397 ? -37.957 25.962 19.105 1.00 86.44 397 VAL A O 1
ATOM 3140 N N . SER A 1 398 ? -36.431 27.479 18.457 1.00 88.44 398 SER A N 1
ATOM 3141 C CA . SER A 1 398 ? -37.378 28.602 18.296 1.00 88.44 398 SER A CA 1
ATOM 3142 C C . SER A 1 398 ? -38.551 28.257 17.374 1.00 88.44 398 SER A C 1
ATOM 3144 O O . SER A 1 398 ? -39.708 28.427 17.745 1.00 88.44 398 SER A O 1
ATOM 3146 N N . LYS A 1 399 ? -38.284 27.654 16.206 1.00 89.19 399 LYS A N 1
ATOM 3147 C CA . LYS A 1 399 ? -39.347 27.210 15.280 1.00 89.19 399 LYS A CA 1
ATOM 3148 C C . LYS A 1 399 ? -40.263 26.144 15.871 1.00 89.19 399 LYS A C 1
ATOM 3150 O O . LYS A 1 399 ? -41.388 25.969 15.403 1.00 89.19 399 LYS A O 1
ATOM 3155 N N . LEU A 1 400 ? -39.757 25.342 16.803 1.00 86.38 400 LEU A N 1
ATOM 3156 C CA . LEU A 1 400 ? -40.536 24.290 17.442 1.00 86.38 400 LEU A CA 1
ATOM 3157 C C . LEU A 1 400 ? -41.399 24.861 18.565 1.00 86.38 400 LEU A C 1
ATOM 3159 O O . LEU A 1 400 ? -42.544 24.445 18.703 1.00 86.38 400 LEU A O 1
ATOM 3163 N N . LEU A 1 401 ? -40.892 25.868 19.272 1.00 84.25 401 LEU A N 1
ATOM 3164 C CA . LEU A 1 401 ? -41.643 26.642 20.255 1.00 84.25 401 LEU A CA 1
ATOM 3165 C C . LEU A 1 401 ? -42.819 27.379 19.626 1.00 84.25 401 LEU A C 1
ATOM 3167 O O . LEU A 1 401 ? -43.942 27.182 20.073 1.00 84.25 401 LEU A O 1
ATOM 3171 N N . GLU A 1 402 ? -42.606 28.076 18.507 1.00 86.94 402 GLU A N 1
ATOM 3172 C CA . GLU A 1 402 ? -43.703 28.718 17.769 1.00 86.94 402 GLU A CA 1
ATOM 3173 C C . GLU A 1 402 ? -44.812 27.726 17.380 1.00 86.94 402 GLU A C 1
ATOM 3175 O O . GLU A 1 402 ? -45.984 28.087 17.291 1.00 86.94 402 GLU A O 1
ATOM 3180 N N . LYS A 1 403 ? -44.463 26.461 17.103 1.00 85.50 403 LYS A N 1
ATOM 3181 C CA . LYS A 1 403 ? -45.448 25.419 16.773 1.00 85.50 403 LYS A CA 1
ATOM 3182 C C . LYS A 1 403 ? -46.224 24.947 17.996 1.00 85.50 403 LYS A C 1
ATOM 3184 O O . LYS A 1 403 ? -47.411 24.678 17.853 1.00 85.50 403 LYS A O 1
ATOM 3189 N N . VAL A 1 404 ? -45.560 24.829 19.145 1.00 84.44 404 VAL A N 1
ATOM 3190 C CA . VAL A 1 404 ? -46.179 24.422 20.416 1.00 84.44 404 VAL A CA 1
ATOM 3191 C C . VAL A 1 404 ? -47.107 25.523 20.937 1.00 84.44 404 VAL A C 1
ATOM 3193 O O . VAL A 1 404 ? -48.219 25.236 21.372 1.00 84.44 404 VAL A O 1
ATOM 3196 N N . GLU A 1 405 ? -46.702 26.787 20.801 1.00 82.81 405 GLU A N 1
ATOM 3197 C CA . GLU A 1 405 ? -47.542 27.948 21.116 1.00 82.81 405 GLU A CA 1
ATOM 3198 C C . GLU A 1 405 ? -48.783 27.997 20.216 1.00 82.81 405 GLU A C 1
ATOM 3200 O O . GLU A 1 405 ? -49.904 28.138 20.701 1.00 82.81 405 GLU A O 1
ATOM 3205 N N . LYS A 1 406 ? -48.616 27.779 18.903 1.00 84.44 406 LYS A N 1
ATOM 3206 C CA . LYS A 1 406 ? -49.737 27.718 17.947 1.00 84.44 406 LYS A CA 1
ATOM 3207 C C . LYS A 1 406 ? -50.678 26.534 18.171 1.00 84.44 406 LYS A C 1
ATOM 3209 O O . LYS A 1 406 ? -51.832 26.614 17.760 1.00 84.44 406 LYS A O 1
ATOM 3214 N N . SER A 1 407 ? -50.212 25.437 18.771 1.00 79.19 407 SER A N 1
ATOM 3215 C CA . SER A 1 407 ? -51.059 24.280 19.085 1.00 79.19 407 SER A CA 1
ATOM 3216 C C . SER A 1 407 ? -51.808 24.414 20.413 1.00 79.19 407 SER A C 1
ATOM 3218 O O . SER A 1 407 ? -52.587 23.522 20.737 1.00 79.19 407 SER A O 1
ATOM 3220 N N . GLY A 1 408 ? -51.594 25.499 21.170 1.00 74.75 408 GLY A N 1
ATOM 3221 C CA . GLY A 1 408 ? -52.291 25.761 22.432 1.00 74.75 408 GLY A CA 1
ATOM 3222 C C . GLY A 1 408 ? -51.958 24.767 23.550 1.00 74.75 408 GLY A C 1
ATOM 3223 O O . GLY A 1 408 ? -52.755 24.594 24.466 1.00 74.75 408 GLY A O 1
ATOM 3224 N N . CYS A 1 409 ? -50.815 24.078 23.469 1.00 77.06 409 CYS A N 1
ATOM 3225 C CA . CYS A 1 409 ? -50.420 23.077 24.459 1.00 77.06 409 CYS A CA 1
ATOM 3226 C C . CYS A 1 409 ? -49.694 23.741 25.635 1.00 77.06 409 CYS A C 1
ATOM 3228 O O . CYS A 1 409 ? -48.713 24.460 25.433 1.00 77.06 409 CYS A O 1
ATOM 3230 N N . GLU A 1 410 ? -50.118 23.459 26.868 1.00 74.62 410 GLU A N 1
ATOM 3231 C CA . GLU A 1 410 ? -49.379 23.894 28.053 1.00 74.62 410 GLU A CA 1
ATOM 3232 C C . GLU A 1 410 ? -48.053 23.135 28.167 1.00 74.62 410 GLU A C 1
ATOM 3234 O O . GLU A 1 410 ? -48.011 21.904 28.184 1.00 74.62 410 GLU A O 1
ATOM 3239 N N . ILE A 1 411 ? -46.949 23.880 28.239 1.00 77.44 411 ILE A N 1
ATOM 3240 C CA . ILE A 1 411 ? -45.617 23.304 28.429 1.00 77.44 411 ILE A CA 1
ATOM 3241 C C . ILE A 1 411 ? -45.408 23.051 29.933 1.00 77.44 411 ILE A C 1
ATOM 3243 O O . ILE A 1 411 ? -45.471 24.013 30.707 1.00 77.44 411 ILE A O 1
ATOM 3247 N N . PRO A 1 412 ? -45.111 21.807 30.355 1.00 81.50 412 PRO A N 1
ATOM 3248 C CA . PRO A 1 412 ? -44.749 21.498 31.736 1.00 81.50 412 PRO A CA 1
ATOM 3249 C C . PRO A 1 412 ? -43.574 22.348 32.235 1.00 81.50 412 PRO A C 1
ATOM 3251 O O . PRO A 1 412 ? -42.620 22.602 31.495 1.00 81.50 412 PRO A O 1
ATOM 3254 N N . GLU A 1 413 ? -43.612 22.754 33.503 1.00 76.31 413 GLU A N 1
ATOM 3255 C CA . GLU A 1 413 ? -42.658 23.704 34.095 1.00 76.31 413 GLU A CA 1
ATOM 3256 C C . GLU A 1 413 ? -41.191 23.245 33.995 1.00 76.31 413 GLU A C 1
ATOM 3258 O O . GLU A 1 413 ? -40.319 24.034 33.632 1.00 76.31 413 GLU A O 1
ATOM 3263 N N . GLY A 1 414 ? -40.920 21.946 34.167 1.00 76.44 414 GLY A N 1
ATOM 3264 C CA . GLY A 1 414 ? -39.571 21.387 33.999 1.00 76.44 414 GLY A CA 1
ATOM 3265 C C . GLY A 1 414 ? -39.035 21.455 32.559 1.00 76.44 414 GLY A C 1
ATOM 3266 O O . GLY A 1 414 ? -37.831 21.619 32.348 1.00 76.44 414 GLY A O 1
ATOM 3267 N N . ILE A 1 415 ? -39.918 21.389 31.553 1.00 80.31 415 ILE A N 1
ATOM 3268 C CA . ILE A 1 415 ? -39.542 21.561 30.140 1.00 80.31 415 ILE A CA 1
ATOM 3269 C C . ILE A 1 415 ? -39.323 23.046 29.838 1.00 80.31 415 ILE A C 1
ATOM 3271 O O . ILE A 1 415 ? -38.399 23.363 29.094 1.00 80.31 415 ILE A O 1
ATOM 3275 N N . LYS A 1 416 ? -40.114 23.951 30.437 1.00 79.62 416 LYS A N 1
ATOM 3276 C CA . LYS A 1 416 ? -39.919 25.407 30.314 1.00 79.62 416 LYS A CA 1
ATOM 3277 C C . LYS A 1 416 ? -38.543 25.832 30.833 1.00 79.62 416 LYS A C 1
ATOM 3279 O O . LYS A 1 416 ? -37.788 26.419 30.067 1.00 79.62 416 LYS A O 1
ATOM 3284 N N . GLN A 1 417 ? -38.180 25.441 32.057 1.00 80.12 417 GLN A N 1
ATOM 3285 C CA . GLN A 1 417 ? -36.871 25.758 32.648 1.00 80.12 417 GLN A CA 1
ATOM 3286 C C . GLN A 1 417 ? -35.713 25.211 31.799 1.00 80.12 417 GLN A C 1
ATOM 3288 O O . GLN A 1 417 ? -34.820 25.954 31.401 1.00 80.12 417 GLN A O 1
ATOM 3293 N N . SER A 1 418 ? -35.779 23.930 31.416 1.00 81.62 418 SER A N 1
ATOM 3294 C CA . SER A 1 418 ? -34.738 23.297 30.589 1.00 81.62 418 SER A CA 1
ATOM 3295 C C . SER A 1 418 ? -34.602 23.943 29.206 1.00 81.62 418 SER A C 1
ATOM 3297 O O . SER A 1 418 ? -33.508 24.011 28.642 1.00 81.62 418 SER A O 1
ATOM 3299 N N . LYS A 1 419 ? -35.715 24.418 28.639 1.00 84.69 419 LYS A N 1
ATOM 3300 C CA . LYS A 1 419 ? -35.752 25.138 27.365 1.00 84.69 419 LYS A CA 1
ATOM 3301 C C . LYS A 1 419 ? -35.146 26.533 27.497 1.00 84.69 419 LYS A C 1
ATOM 3303 O O . LYS A 1 419 ? -34.321 26.879 26.655 1.00 84.69 419 LYS A O 1
ATOM 3308 N N . ASP A 1 420 ? -35.532 27.308 28.504 1.00 82.94 420 ASP A N 1
ATOM 3309 C CA . ASP A 1 420 ? -35.050 28.680 28.689 1.00 82.94 420 ASP A CA 1
ATOM 3310 C C . ASP A 1 420 ? -33.542 28.697 28.997 1.00 82.94 420 ASP A C 1
ATOM 3312 O O . ASP A 1 420 ? -32.794 29.440 28.358 1.00 82.94 420 ASP A O 1
ATOM 3316 N N . ASP A 1 421 ? -33.060 27.773 29.835 1.00 85.25 421 ASP A N 1
ATOM 3317 C CA . ASP A 1 421 ? -31.629 27.590 30.114 1.00 85.25 421 ASP A CA 1
ATOM 3318 C C . ASP A 1 421 ? -30.832 27.191 28.864 1.00 85.25 421 ASP A C 1
ATOM 3320 O O . ASP A 1 421 ? -29.711 27.660 28.633 1.00 85.25 421 ASP A O 1
ATOM 3324 N N . CYS A 1 422 ? -31.393 26.300 28.041 1.00 87.50 422 CYS A N 1
ATOM 3325 C CA . CYS A 1 422 ? -30.744 25.838 26.820 1.00 87.50 422 CYS A CA 1
ATOM 3326 C C . CYS A 1 422 ? -30.704 26.942 25.753 1.00 87.50 422 CYS A C 1
ATOM 3328 O O . CYS A 1 422 ? -29.655 27.171 25.149 1.00 87.50 422 CYS A O 1
ATOM 3330 N N . MET A 1 423 ? -31.812 27.661 25.555 1.00 86.00 423 MET A N 1
ATOM 3331 C CA . MET A 1 423 ? -31.902 28.775 24.610 1.00 86.00 423 MET A CA 1
ATOM 3332 C C . MET A 1 423 ? -30.990 29.935 25.007 1.00 86.00 423 MET A C 1
ATOM 3334 O O . MET A 1 423 ? -30.220 30.401 24.167 1.00 86.00 423 MET A O 1
ATOM 3338 N N . GLY A 1 424 ? -30.979 30.324 26.286 1.00 87.12 424 GLY A N 1
ATOM 3339 C CA . GLY A 1 424 ? -30.100 31.383 26.785 1.00 87.12 424 GLY A CA 1
ATOM 3340 C C . GLY A 1 424 ? -28.620 31.074 26.548 1.00 87.12 424 GLY A C 1
ATOM 3341 O O . GLY A 1 424 ? -27.866 31.926 26.072 1.00 87.12 424 GLY A O 1
ATOM 3342 N N . LYS A 1 425 ? -28.196 29.824 26.783 1.00 89.94 425 LYS A N 1
ATOM 3343 C CA . LYS A 1 425 ? -26.823 29.381 26.487 1.00 89.94 425 LYS A CA 1
ATOM 3344 C C . LYS A 1 425 ? -26.532 29.350 24.987 1.00 89.94 425 LYS A C 1
ATOM 3346 O O . LYS A 1 425 ? -25.477 29.826 24.575 1.00 89.94 425 LYS A O 1
ATOM 3351 N N . LEU A 1 426 ? -27.448 28.832 24.163 1.00 89.12 426 LEU A N 1
ATOM 3352 C CA . LEU A 1 426 ? -27.277 28.776 22.706 1.00 89.12 426 LEU A CA 1
ATOM 3353 C C . LEU A 1 426 ? -27.108 30.176 22.096 1.00 89.12 426 LEU A C 1
ATOM 3355 O O . LEU A 1 426 ? -26.218 30.369 21.267 1.00 89.12 426 LEU A O 1
ATOM 3359 N N . GLU A 1 427 ? -27.914 31.149 22.518 1.00 89.31 427 GLU A N 1
ATOM 3360 C CA . GLU A 1 427 ? -27.864 32.530 22.023 1.00 89.31 427 GLU A CA 1
ATOM 3361 C C . GLU A 1 427 ? -26.631 33.285 22.524 1.00 89.31 427 GLU A C 1
ATOM 3363 O O . GLU A 1 427 ? -25.937 33.927 21.730 1.00 89.31 427 GLU A O 1
ATOM 3368 N N . THR A 1 428 ? -26.299 33.145 23.811 1.00 90.50 428 THR A N 1
ATOM 3369 C CA . THR A 1 428 ? -25.103 33.765 24.403 1.00 90.50 428 THR A CA 1
ATOM 3370 C C . THR A 1 428 ? -23.834 33.236 23.735 1.00 90.50 428 THR A C 1
ATOM 3372 O O . THR A 1 428 ? -22.956 34.003 23.337 1.00 90.50 428 THR A O 1
ATOM 3375 N N . TRP A 1 429 ? -23.739 31.918 23.537 1.00 91.75 429 TRP A N 1
ATOM 3376 C CA . TRP A 1 429 ? -22.573 31.293 22.915 1.00 91.75 429 TRP A CA 1
ATOM 3377 C C . TRP A 1 429 ? -22.492 31.580 21.415 1.00 91.75 429 TRP A C 1
ATOM 3379 O O . TRP A 1 429 ? -21.397 31.795 20.896 1.00 91.75 429 TRP A O 1
ATOM 3389 N N . ALA A 1 430 ? -23.626 31.633 20.709 1.00 89.06 430 ALA A N 1
ATOM 3390 C CA . ALA A 1 430 ? -23.654 32.033 19.304 1.00 89.06 430 ALA A CA 1
ATOM 3391 C C . ALA A 1 430 ? -23.240 33.500 19.118 1.00 89.06 430 ALA A C 1
ATOM 3393 O O . ALA A 1 430 ? -22.538 33.813 18.157 1.00 89.06 430 ALA A O 1
ATOM 3394 N N . THR A 1 431 ? -23.638 34.387 20.032 1.00 89.00 431 THR A N 1
ATOM 3395 C CA . THR A 1 431 ? -23.256 35.806 20.011 1.00 89.00 431 THR A CA 1
ATOM 3396 C C . THR A 1 431 ? -21.763 35.970 20.271 1.00 89.00 431 THR A C 1
ATOM 3398 O O . THR A 1 431 ? -21.072 36.536 19.428 1.00 89.00 431 THR A O 1
ATOM 3401 N N . ALA A 1 432 ? -21.231 35.341 21.323 1.00 87.44 432 ALA A N 1
ATOM 3402 C CA . ALA A 1 432 ? -19.799 35.371 21.620 1.00 87.44 432 ALA A CA 1
ATOM 3403 C C . ALA A 1 432 ? -18.939 34.768 20.490 1.00 87.44 432 ALA A C 1
ATOM 3405 O O . ALA A 1 432 ? -17.875 35.289 20.155 1.00 87.44 432 ALA A O 1
ATOM 3406 N N . ALA A 1 433 ? -19.404 33.687 19.850 1.00 88.50 433 ALA A N 1
ATOM 3407 C CA . ALA A 1 433 ? -18.723 33.108 18.693 1.00 88.50 433 ALA A CA 1
ATOM 3408 C C . ALA A 1 433 ? -18.757 34.042 17.470 1.00 88.50 433 ALA A C 1
ATOM 3410 O O . ALA A 1 433 ? -17.758 34.156 16.763 1.00 88.50 433 ALA A O 1
ATOM 3411 N N . ARG A 1 434 ? -19.876 34.736 17.230 1.00 90.00 434 ARG A N 1
ATOM 3412 C CA . ARG A 1 434 ? -20.003 35.716 16.142 1.00 90.00 434 ARG A CA 1
ATOM 3413 C C . ARG A 1 434 ? -19.101 36.928 16.372 1.00 90.00 434 ARG A C 1
ATOM 3415 O O . ARG A 1 434 ? -18.394 37.330 15.457 1.00 90.00 434 ARG A O 1
ATOM 3422 N N . GLU A 1 435 ? -19.082 37.473 17.583 1.00 87.25 435 GLU A N 1
ATOM 3423 C CA . GLU A 1 435 ? -18.211 38.591 17.961 1.00 87.25 435 GLU A CA 1
ATOM 3424 C C . GLU A 1 435 ? -16.732 38.224 17.816 1.00 87.25 435 GLU A C 1
ATOM 3426 O O . GLU A 1 435 ? -15.971 38.976 17.213 1.00 87.25 435 GLU A O 1
ATOM 3431 N N . CYS A 1 436 ? -16.332 37.031 18.268 1.00 87.44 436 CYS A N 1
ATOM 3432 C CA . CYS A 1 436 ? -14.963 36.536 18.120 1.00 87.44 436 CYS A CA 1
ATOM 3433 C C . CYS A 1 436 ? -14.523 36.461 16.643 1.00 87.44 436 CYS A C 1
ATOM 3435 O O . CYS A 1 436 ? -13.409 36.868 16.309 1.00 87.44 436 CYS A O 1
ATOM 3437 N N . ILE A 1 437 ? -15.401 35.991 15.748 1.00 86.56 437 ILE A N 1
ATOM 3438 C CA . ILE A 1 437 ? -15.131 35.930 14.301 1.00 86.56 437 ILE A CA 1
ATOM 3439 C C . ILE A 1 437 ? -15.082 37.333 13.695 1.00 86.56 437 ILE A C 1
ATOM 3441 O O . ILE A 1 437 ? -14.150 37.633 12.958 1.00 86.56 437 ILE A O 1
ATOM 3445 N N . ASN A 1 438 ? -16.027 38.208 14.039 1.00 86.31 438 ASN A N 1
ATOM 3446 C CA . ASN A 1 438 ? -16.074 39.571 13.511 1.00 86.31 438 ASN A CA 1
ATOM 3447 C C . ASN A 1 438 ? -14.826 40.374 13.905 1.00 86.31 438 ASN A C 1
ATOM 3449 O O . ASN A 1 438 ? -14.257 41.072 13.069 1.00 86.31 438 ASN A O 1
ATOM 3453 N N . VAL A 1 439 ? -14.373 40.247 15.158 1.00 83.81 439 VAL A N 1
ATOM 3454 C CA . VAL A 1 439 ? -13.128 40.875 15.627 1.00 83.81 439 VAL A CA 1
ATOM 3455 C C . VAL A 1 439 ? -11.920 40.245 14.936 1.00 83.81 439 VAL A C 1
ATOM 3457 O O . VAL A 1 439 ? -11.003 40.964 14.545 1.00 83.81 439 VAL A O 1
ATOM 3460 N N . HIS A 1 440 ? -11.908 38.925 14.723 1.00 83.12 440 HIS A N 1
ATOM 3461 C CA . HIS A 1 440 ? -10.843 38.275 13.960 1.00 83.12 440 HIS A CA 1
ATOM 3462 C C . HIS A 1 440 ? -10.768 38.791 12.517 1.00 83.12 440 HIS A C 1
ATOM 3464 O O . HIS A 1 440 ? -9.677 39.092 12.045 1.00 83.12 440 HIS A O 1
ATOM 3470 N N . GLU A 1 441 ? -11.900 38.920 11.824 1.00 82.94 441 GLU A N 1
ATOM 3471 C CA . GLU A 1 441 ? -11.953 39.383 10.435 1.00 82.94 441 GLU A CA 1
ATOM 3472 C C . GLU A 1 441 ? -11.576 40.861 10.297 1.00 82.94 441 GLU A C 1
ATOM 3474 O O . GLU A 1 441 ? -10.801 41.199 9.401 1.00 82.94 441 GLU A O 1
ATOM 3479 N N . SER A 1 442 ? -12.045 41.725 11.204 1.00 79.19 442 SER A N 1
ATOM 3480 C CA . SER A 1 442 ? -11.742 43.162 11.177 1.00 79.19 442 SER A CA 1
ATOM 3481 C C . SER A 1 442 ? -10.291 43.482 11.544 1.00 79.19 442 SER A C 1
ATOM 3483 O O . SER A 1 442 ? -9.732 44.460 11.053 1.00 79.19 442 SER A O 1
ATOM 3485 N N . THR A 1 443 ? -9.648 42.640 12.359 1.00 72.75 443 THR A N 1
ATOM 3486 C CA . THR A 1 443 ? -8.245 42.821 12.771 1.00 72.75 443 THR A CA 1
ATOM 3487 C C . THR A 1 443 ? -7.249 42.018 11.929 1.00 72.75 443 THR A C 1
ATOM 3489 O O . THR A 1 443 ? -6.041 42.208 12.057 1.00 72.75 443 THR A O 1
ATOM 3492 N N . ARG A 1 444 ? -7.724 41.169 11.005 1.00 73.69 444 ARG A N 1
ATOM 3493 C CA . ARG A 1 444 ? -6.884 40.268 10.196 1.00 73.69 444 ARG A CA 1
ATOM 3494 C C . ARG A 1 444 ? -5.849 40.987 9.330 1.00 73.69 444 ARG A C 1
ATOM 3496 O O . ARG A 1 444 ? -4.758 40.456 9.140 1.00 73.69 444 ARG A O 1
ATOM 3503 N N . GLU A 1 445 ? -6.182 42.156 8.784 1.00 68.31 445 GLU A N 1
ATOM 3504 C CA . GLU A 1 445 ? -5.241 42.951 7.977 1.00 68.31 445 GLU A CA 1
ATOM 3505 C C . GLU A 1 445 ? -4.211 43.668 8.866 1.00 68.31 445 GLU A C 1
ATOM 3507 O O . GLU A 1 445 ? -3.019 43.606 8.580 1.00 68.31 445 GLU A O 1
ATOM 3512 N N . LEU A 1 446 ? -4.628 44.196 10.026 1.00 66.62 446 LEU A N 1
ATOM 3513 C CA . LEU A 1 446 ? -3.733 44.801 11.030 1.00 66.62 446 LEU A CA 1
ATOM 3514 C C . LEU A 1 446 ? -2.698 43.803 11.577 1.00 66.62 446 LEU A C 1
ATOM 3516 O O . LEU A 1 446 ? -1.614 44.177 12.019 1.00 66.62 446 LEU A O 1
ATOM 3520 N N . TRP A 1 447 ? -3.010 42.508 11.530 1.00 67.62 447 TRP A N 1
ATOM 3521 C CA . TRP A 1 447 ? -2.106 41.440 11.952 1.00 67.62 447 TRP A CA 1
ATOM 3522 C C . TRP A 1 447 ? -0.954 41.187 10.974 1.00 67.62 447 TRP A C 1
ATOM 3524 O O . TRP A 1 447 ? 0.063 40.620 11.395 1.00 67.62 447 TRP A O 1
ATOM 3534 N N . LYS A 1 448 ? -1.088 41.615 9.710 1.00 64.69 448 LYS A N 1
ATOM 3535 C CA . LYS A 1 448 ? -0.051 41.494 8.673 1.00 64.69 448 LYS A CA 1
ATOM 3536 C C . LYS A 1 448 ? 1.014 42.588 8.782 1.00 64.69 448 LYS A C 1
ATOM 3538 O O . LYS A 1 448 ? 2.169 42.324 8.457 1.00 64.69 448 LYS A O 1
ATOM 3543 N N . ASP A 1 449 ? 0.663 43.759 9.311 1.00 61.59 449 ASP A N 1
ATOM 3544 C CA . ASP A 1 449 ? 1.590 44.883 9.449 1.00 61.59 449 ASP A CA 1
ATOM 3545 C C . ASP A 1 449 ? 2.463 44.747 10.701 1.00 61.59 449 ASP A C 1
ATOM 3547 O O . ASP A 1 449 ? 1.976 44.724 11.834 1.00 61.59 449 ASP A O 1
ATOM 3551 N N . ALA A 1 450 ? 3.785 44.685 10.519 1.00 55.72 450 ALA A N 1
ATOM 3552 C CA . ALA A 1 450 ? 4.765 44.447 11.587 1.00 55.72 450 ALA A CA 1
ATOM 3553 C C . ALA A 1 450 ? 4.766 45.506 12.717 1.00 55.72 450 ALA A C 1
ATOM 3555 O O . ALA A 1 450 ? 5.341 45.253 13.774 1.00 55.72 450 ALA A O 1
ATOM 3556 N N . GLY A 1 451 ? 4.081 46.641 12.533 1.00 55.22 451 GLY A N 1
ATOM 3557 C CA . GLY A 1 451 ? 3.947 47.722 13.519 1.00 55.22 451 GLY A CA 1
ATOM 3558 C C . GLY A 1 451 ? 2.583 47.845 14.214 1.00 55.22 451 GLY A C 1
ATOM 3559 O O . GLY A 1 451 ? 2.447 48.710 15.069 1.00 55.22 451 GLY A O 1
ATOM 3560 N N . GLY A 1 452 ? 1.578 47.028 13.868 1.00 57.31 452 GLY A N 1
ATOM 3561 C CA . GLY A 1 452 ? 0.247 47.110 14.488 1.00 57.31 452 GLY A CA 1
ATOM 3562 C C . GLY A 1 452 ? 0.179 46.479 15.886 1.00 57.31 452 GLY A C 1
ATOM 3563 O O . GLY A 1 452 ? 0.718 45.386 16.093 1.00 57.31 452 GLY A O 1
ATOM 3564 N N . ASP A 1 453 ? -0.516 47.136 16.822 1.00 59.09 453 ASP A N 1
ATOM 3565 C CA . ASP A 1 453 ? -0.800 46.597 18.158 1.00 59.09 453 ASP A CA 1
ATOM 3566 C C . ASP A 1 453 ? -1.723 45.375 18.060 1.00 59.09 453 ASP A C 1
ATOM 3568 O O . ASP A 1 453 ? -2.883 45.452 17.645 1.00 59.09 453 ASP A O 1
ATOM 3572 N N . LEU A 1 454 ? -1.189 44.208 18.428 1.00 65.81 454 LEU A N 1
ATOM 3573 C CA . LEU A 1 454 ? -1.901 42.941 18.324 1.00 65.81 454 LEU A CA 1
ATOM 3574 C C . LEU A 1 454 ? -2.697 42.673 19.604 1.00 65.81 454 LEU A C 1
ATOM 3576 O O . LEU A 1 454 ? -2.150 42.188 20.594 1.00 65.81 454 LEU A O 1
ATOM 3580 N N . LEU A 1 455 ? -3.996 42.966 19.583 1.00 70.12 455 LEU A N 1
ATOM 3581 C CA . LEU A 1 455 ? -4.875 42.713 20.724 1.00 70.12 455 LEU A CA 1
ATOM 3582 C C . LEU A 1 455 ? -5.309 41.230 20.801 1.00 70.12 455 LEU A C 1
ATOM 3584 O O . LEU A 1 455 ? -5.535 40.582 19.769 1.00 70.12 455 LEU A O 1
ATOM 3588 N N . PRO A 1 456 ? -5.420 40.651 22.012 1.00 74.50 456 PRO A N 1
ATOM 3589 C CA . PRO A 1 456 ? -5.959 39.307 22.203 1.00 74.50 456 PRO A CA 1
ATOM 3590 C C . PRO A 1 456 ? -7.457 39.263 21.871 1.00 74.50 456 PRO A C 1
ATOM 3592 O O . PRO A 1 456 ? -8.204 40.168 22.239 1.00 74.50 456 PRO A O 1
ATOM 3595 N N . LEU A 1 457 ? -7.913 38.188 21.219 1.00 80.12 457 LEU A N 1
ATOM 3596 C CA . LEU A 1 457 ? -9.351 37.939 21.074 1.00 80.12 457 LEU A CA 1
ATOM 3597 C C . LEU A 1 457 ? -9.971 37.590 22.433 1.00 80.12 457 LEU A C 1
ATOM 3599 O O . LEU A 1 457 ? -9.373 36.852 23.223 1.00 80.12 457 LEU A O 1
ATOM 3603 N N . THR A 1 458 ? -11.196 38.062 22.669 1.00 80.50 458 THR A N 1
ATOM 3604 C CA . THR A 1 458 ? -11.994 37.694 23.844 1.00 80.50 458 THR A CA 1
ATOM 3605 C C . THR A 1 458 ? -12.170 36.177 23.910 1.00 80.50 458 THR A C 1
ATOM 3607 O O . THR A 1 458 ? -12.454 35.520 22.903 1.00 80.50 458 THR A O 1
ATOM 3610 N N . ALA A 1 459 ? -11.981 35.606 25.101 1.00 81.56 459 ALA A N 1
ATOM 3611 C CA . ALA A 1 459 ? -12.161 34.178 25.320 1.00 81.56 459 ALA A CA 1
ATOM 3612 C C . ALA A 1 459 ? -13.628 33.775 25.103 1.00 81.56 459 ALA A C 1
ATOM 3614 O O . ALA A 1 459 ? -14.548 34.479 25.514 1.00 81.56 459 ALA A O 1
ATOM 3615 N N . LEU A 1 460 ? -13.842 32.622 24.467 1.00 87.88 460 LEU A N 1
ATOM 3616 C CA . LEU A 1 460 ? -15.184 32.071 24.292 1.00 87.88 460 LEU A CA 1
ATOM 3617 C C . LEU A 1 460 ? -15.725 31.569 25.643 1.00 87.88 460 LEU A C 1
ATOM 3619 O O . LEU A 1 460 ? -14.965 30.960 26.397 1.00 87.88 460 LEU A O 1
ATOM 3623 N N . PRO A 1 461 ? -17.031 31.728 25.926 1.00 85.81 461 PRO A N 1
ATOM 3624 C CA . PRO A 1 461 ? -17.654 31.296 27.182 1.00 85.81 461 PRO A CA 1
ATOM 3625 C C . PRO A 1 461 ? -17.899 29.775 27.252 1.00 85.81 461 PRO A C 1
ATOM 3627 O O . PRO A 1 461 ? -18.717 29.314 28.044 1.00 85.81 461 PRO A O 1
ATOM 3630 N N . PHE A 1 462 ? -17.243 28.995 26.389 1.00 85.56 462 PHE A N 1
ATOM 3631 C CA . PHE A 1 462 ? -17.427 27.553 26.264 1.00 85.56 462 PHE A CA 1
ATOM 3632 C C . PHE A 1 462 ? -16.159 26.858 25.767 1.00 85.56 462 PHE A C 1
ATOM 3634 O O . PHE A 1 462 ? -15.387 27.399 24.967 1.00 85.56 462 PHE A O 1
ATOM 3641 N N . GLU A 1 463 ? -15.994 25.598 26.157 1.00 82.56 463 GLU A N 1
ATOM 3642 C CA . GLU A 1 463 ? -15.036 24.683 25.555 1.00 82.56 463 GLU A CA 1
ATOM 3643 C C . GLU A 1 463 ? -15.679 23.788 24.479 1.00 82.56 463 GLU A C 1
ATOM 3645 O O . GLU A 1 463 ? -16.896 23.677 24.325 1.00 82.56 463 GLU A O 1
ATOM 3650 N N . GLY A 1 464 ? -14.845 23.095 23.694 1.00 73.25 464 GLY A N 1
ATOM 3651 C CA . GLY A 1 464 ? -15.320 22.256 22.584 1.00 73.25 464 GLY A CA 1
ATOM 3652 C C . GLY A 1 464 ? -16.174 21.051 23.008 1.00 73.25 464 GLY A C 1
ATOM 3653 O O . GLY A 1 464 ? -16.933 20.525 22.191 1.00 73.25 464 GLY A O 1
ATOM 3654 N N . ASN A 1 465 ? -16.055 20.598 24.259 1.00 82.25 465 ASN A N 1
ATOM 3655 C CA . ASN A 1 465 ? -16.917 19.553 24.815 1.00 82.25 465 ASN A CA 1
ATOM 3656 C C . ASN A 1 465 ? -18.259 20.118 25.295 1.00 82.25 465 ASN A C 1
ATOM 3658 O O . ASN A 1 465 ? -19.280 19.450 25.120 1.00 82.25 465 ASN A O 1
ATOM 3662 N N . ASP A 1 466 ? -18.273 21.355 25.784 1.00 86.38 466 ASP A N 1
ATOM 3663 C CA . ASP A 1 466 ? -19.474 22.018 26.292 1.00 86.38 466 ASP A CA 1
ATOM 3664 C C . ASP A 1 466 ? -20.478 22.268 25.168 1.00 86.38 466 ASP A C 1
ATOM 3666 O O . ASP A 1 466 ? -21.664 21.994 25.328 1.00 86.38 466 ASP A O 1
ATOM 3670 N N . VAL A 1 467 ? -20.002 22.657 23.977 1.00 87.06 467 VAL A N 1
ATOM 3671 C CA . VAL A 1 467 ? -20.853 22.787 22.778 1.00 87.06 467 VAL A CA 1
ATOM 3672 C C . VAL A 1 467 ? -21.545 21.465 22.450 1.00 87.06 467 VAL A C 1
ATOM 3674 O O . VAL A 1 467 ? -22.735 21.444 22.157 1.00 87.06 467 VAL A O 1
ATOM 3677 N N . LYS A 1 468 ? -20.841 20.330 22.531 1.00 88.62 468 LYS A N 1
ATOM 3678 C CA . LYS A 1 468 ? -21.453 19.018 22.258 1.00 88.62 468 LYS A CA 1
ATOM 3679 C C . LYS A 1 468 ? -22.487 18.638 23.311 1.00 88.62 468 LYS A C 1
ATOM 3681 O O . LYS A 1 468 ? -23.495 18.032 22.958 1.00 88.62 468 LYS A O 1
ATOM 3686 N N . LEU A 1 469 ? -22.220 18.947 24.578 1.00 89.62 469 LEU A N 1
ATOM 3687 C CA . LEU A 1 469 ? -23.149 18.680 25.670 1.00 89.62 469 LEU A CA 1
ATOM 3688 C C . LEU A 1 469 ? -24.413 19.533 25.522 1.00 89.62 469 LEU A C 1
ATOM 3690 O O . LEU A 1 469 ? -25.512 18.986 25.550 1.00 89.62 469 LEU A O 1
ATOM 3694 N N . LEU A 1 470 ? -24.256 20.831 25.250 1.00 89.19 470 LEU A N 1
ATOM 3695 C CA . LEU A 1 470 ? -25.370 21.749 25.031 1.00 89.19 470 LEU A CA 1
ATOM 3696 C C . LEU A 1 470 ? -26.218 21.339 23.820 1.00 89.19 470 LEU A C 1
ATOM 3698 O O . LEU A 1 470 ? -27.441 21.355 23.895 1.00 89.19 470 LEU A O 1
ATOM 3702 N N . LEU A 1 471 ? -25.595 20.906 22.719 1.00 89.94 471 LEU A N 1
ATOM 3703 C CA . LEU A 1 471 ? -26.329 20.415 21.547 1.00 89.94 471 LEU A CA 1
ATOM 3704 C C . LEU A 1 471 ? -27.130 19.139 21.852 1.00 89.94 471 LEU A C 1
ATOM 3706 O O . LEU A 1 471 ? -28.236 18.987 21.341 1.00 89.94 471 LEU A O 1
ATOM 3710 N N . LYS A 1 472 ? -26.614 18.236 22.699 1.00 90.62 472 LYS A N 1
ATOM 3711 C CA . LYS A 1 472 ? -27.370 17.054 23.152 1.00 90.62 472 LYS A CA 1
ATOM 3712 C C . LYS A 1 472 ? -28.557 17.444 24.031 1.00 90.62 472 LYS A C 1
ATOM 3714 O O . LYS A 1 472 ? -29.671 16.998 23.765 1.00 90.62 472 LYS A O 1
ATOM 3719 N N . GLN A 1 473 ? -28.342 18.335 24.996 1.00 88.31 473 GLN A N 1
ATOM 3720 C CA . GLN A 1 473 ? -29.419 18.885 25.824 1.00 88.31 473 GLN A CA 1
ATOM 3721 C C . GLN A 1 473 ? -30.495 19.549 24.953 1.00 88.31 473 GLN A C 1
ATOM 3723 O O . GLN A 1 473 ? -31.682 19.283 25.115 1.00 88.31 473 GLN A O 1
ATOM 3728 N N . ALA A 1 474 ? -30.094 20.314 23.935 1.00 87.75 474 ALA A N 1
ATOM 3729 C CA . ALA A 1 474 ? -31.024 20.916 22.987 1.00 87.75 474 ALA A CA 1
ATOM 3730 C C . ALA A 1 474 ? -31.819 19.870 22.189 1.00 87.75 474 ALA A C 1
ATOM 3732 O O . ALA A 1 474 ? -33.004 20.068 21.928 1.00 87.75 474 ALA A O 1
ATOM 3733 N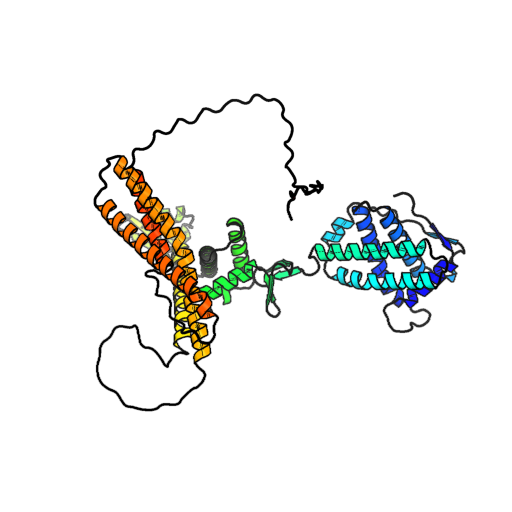 N . THR A 1 475 ? -31.211 18.741 21.804 1.00 89.88 475 THR A N 1
ATOM 3734 C CA . THR A 1 475 ? -31.946 17.657 21.128 1.00 89.88 475 THR A CA 1
ATOM 3735 C C . THR A 1 475 ? -32.964 16.964 22.031 1.00 89.88 475 THR A C 1
ATOM 3737 O O . THR A 1 475 ? -34.024 16.576 21.539 1.00 89.88 475 THR A O 1
ATOM 3740 N N . GLU A 1 476 ? -32.684 16.852 23.330 1.00 89.62 476 GLU A N 1
ATOM 3741 C CA . GLU A 1 476 ? -33.622 16.328 24.331 1.00 89.62 476 GLU A CA 1
ATOM 3742 C C . GLU A 1 476 ? -34.775 17.311 24.577 1.00 89.62 476 GLU A C 1
ATOM 3744 O O . GLU A 1 476 ? -35.940 16.919 24.572 1.00 89.62 476 GLU A O 1
ATOM 3749 N N . VAL A 1 477 ? -34.486 18.613 24.659 1.00 87.62 477 VAL A N 1
ATOM 3750 C CA . VAL A 1 477 ? -35.527 19.652 24.704 1.00 87.62 477 VAL A CA 1
ATOM 3751 C C . VAL A 1 477 ? -36.389 19.607 23.437 1.00 87.62 477 VAL A C 1
ATOM 3753 O O . VAL A 1 477 ? -37.615 19.651 23.513 1.00 87.62 477 VAL A O 1
ATOM 3756 N N . GLN A 1 478 ? -35.789 19.448 22.253 1.00 87.81 478 GLN A N 1
ATOM 3757 C CA . GLN A 1 478 ? -36.547 19.313 21.006 1.00 87.81 478 GLN A CA 1
ATOM 3758 C C . GLN A 1 478 ? -37.413 18.049 20.962 1.00 87.81 478 GLN A C 1
ATOM 3760 O O . GLN A 1 478 ? -38.497 18.093 20.380 1.00 87.81 478 GLN A O 1
ATOM 3765 N N . SER A 1 479 ? -36.958 16.915 21.503 1.00 89.06 479 SER A N 1
ATOM 3766 C CA . SER A 1 479 ? -37.764 15.688 21.534 1.00 89.06 479 SER A CA 1
ATOM 3767 C C . SER A 1 479 ? -38.935 15.822 22.508 1.00 89.06 479 SER A C 1
ATOM 3769 O O . SER A 1 479 ? -40.054 15.464 22.138 1.00 89.06 479 SER A O 1
ATOM 3771 N N . ALA A 1 480 ? -38.706 16.429 23.675 1.00 85.69 480 ALA A N 1
ATOM 3772 C CA . ALA A 1 480 ? -39.736 16.735 24.663 1.00 85.69 480 ALA A CA 1
ATOM 3773 C C . ALA A 1 480 ? -40.773 17.742 24.136 1.00 85.69 480 ALA A C 1
ATOM 3775 O O . ALA A 1 480 ? -41.969 17.566 24.326 1.00 85.69 480 ALA A O 1
ATOM 3776 N N . LEU A 1 481 ? -40.354 18.772 23.398 1.00 84.44 481 LEU A N 1
ATOM 3777 C CA . LEU A 1 481 ? -41.290 19.710 22.770 1.00 84.44 481 LEU A CA 1
ATOM 3778 C C . LEU A 1 481 ? -42.075 19.062 21.613 1.00 84.44 481 LEU A C 1
ATOM 3780 O O . LEU A 1 481 ? -43.245 19.372 21.408 1.00 84.44 481 LEU A O 1
ATOM 3784 N N . ARG A 1 482 ? -41.471 18.132 20.856 1.00 87.75 482 ARG A N 1
ATOM 3785 C CA . ARG A 1 482 ? -42.176 17.394 19.788 1.00 87.75 482 ARG A CA 1
ATOM 3786 C C . ARG A 1 482 ? -43.230 16.433 20.328 1.00 87.75 482 ARG A C 1
ATOM 3788 O O . ARG A 1 482 ? -44.216 16.218 19.630 1.00 87.75 482 ARG A O 1
ATOM 3795 N N . SER A 1 483 ? -43.035 15.845 21.508 1.00 85.44 483 SER A N 1
ATOM 3796 C CA . SER A 1 483 ? -44.024 14.936 22.102 1.00 85.44 483 SER A CA 1
ATOM 3797 C C . SER A 1 483 ? -45.280 15.656 22.597 1.00 85.44 483 SER A C 1
ATOM 3799 O O . SER A 1 483 ? -46.315 15.007 22.719 1.00 85.44 483 SER A O 1
ATOM 3801 N N . LEU A 1 484 ? -45.208 16.973 22.825 1.00 81.94 484 LEU A N 1
ATOM 3802 C CA . LEU A 1 484 ? -46.357 17.815 23.173 1.00 81.94 484 LEU A CA 1
ATOM 3803 C C . LEU A 1 484 ? -47.221 18.180 21.958 1.00 81.94 484 LEU A C 1
ATOM 3805 O O . LEU A 1 484 ? -48.385 18.532 22.118 1.00 81.94 484 LEU A O 1
ATOM 3809 N N . LEU A 1 485 ? -46.677 18.098 20.739 1.00 83.25 485 LEU A N 1
ATOM 3810 C CA . LEU A 1 485 ? -47.429 18.415 19.528 1.00 83.25 485 LEU A CA 1
ATOM 3811 C C . LEU A 1 485 ? -48.389 17.268 19.163 1.00 83.25 485 LEU A C 1
ATOM 3813 O O . LEU A 1 485 ? -47.998 16.097 19.225 1.00 83.25 485 LEU A O 1
ATOM 3817 N N . PRO A 1 486 ? -49.615 17.572 18.695 1.00 74.88 486 PRO A N 1
ATOM 3818 C CA . PRO A 1 486 ? -50.548 16.549 18.244 1.00 74.88 486 PRO A CA 1
ATOM 3819 C C . PRO A 1 486 ? -49.930 15.728 17.105 1.00 74.88 486 PRO A C 1
ATOM 3821 O O . PRO A 1 486 ? -49.466 16.264 16.092 1.00 74.88 486 PRO A O 1
ATOM 3824 N N . LYS A 1 487 ? -49.897 14.400 17.279 1.00 70.44 487 LYS A N 1
ATOM 3825 C CA . LYS A 1 487 ? -49.380 13.473 16.266 1.00 70.44 487 LYS A CA 1
ATOM 3826 C C . LYS A 1 487 ? -50.239 13.599 15.012 1.00 70.44 487 LYS A C 1
ATOM 3828 O O . LYS A 1 487 ? -51.422 13.279 15.029 1.00 70.44 487 LYS A O 1
ATOM 3833 N N . LYS A 1 488 ? -49.633 14.044 13.911 1.00 56.31 488 LYS A N 1
ATOM 3834 C CA . LYS A 1 488 ? -50.271 14.012 12.592 1.00 56.31 488 LYS A CA 1
ATOM 3835 C C . LYS A 1 488 ? -50.614 12.553 12.275 1.00 56.31 488 LYS A C 1
ATOM 3837 O O . LYS A 1 488 ? -49.705 11.722 12.261 1.00 56.31 488 LYS A O 1
ATOM 3842 N N . GLU A 1 489 ? -51.890 12.249 12.045 1.00 42.03 489 GLU A N 1
ATOM 3843 C CA . GLU A 1 489 ? -52.322 10.912 11.629 1.00 42.03 489 GLU A CA 1
ATOM 3844 C C . GLU A 1 489 ? -51.489 10.452 10.427 1.00 42.03 489 GLU A C 1
ATOM 3846 O O . GLU A 1 489 ? -51.325 11.168 9.431 1.00 42.03 489 GLU A O 1
ATOM 3851 N N . ALA A 1 490 ? -50.893 9.267 10.548 1.00 41.38 490 ALA A N 1
ATOM 3852 C CA . ALA A 1 490 ? -50.088 8.691 9.490 1.00 41.38 490 ALA A CA 1
ATOM 3853 C C . ALA A 1 490 ? -51.005 8.376 8.303 1.00 41.38 490 ALA A C 1
ATOM 3855 O O . ALA A 1 490 ? -51.860 7.497 8.395 1.00 41.38 490 ALA A O 1
ATOM 3856 N N . LYS A 1 491 ? -50.823 9.069 7.170 1.00 42.88 491 LYS A N 1
ATOM 3857 C CA . LYS A 1 491 ? -51.457 8.655 5.912 1.00 42.88 491 LYS A CA 1
ATOM 3858 C C . LYS A 1 491 ? -51.052 7.206 5.629 1.00 42.88 491 LYS A C 1
ATOM 3860 O O . LYS A 1 491 ? -49.862 6.903 5.529 1.00 42.88 491 LYS A O 1
ATOM 3865 N N . ALA A 1 492 ? -52.056 6.335 5.545 1.00 37.38 492 ALA A N 1
ATOM 3866 C CA . ALA A 1 492 ? -51.916 4.900 5.350 1.00 37.38 492 ALA A CA 1
ATOM 3867 C C . ALA A 1 492 ? -50.980 4.568 4.175 1.00 37.38 492 ALA A C 1
ATOM 3869 O O . ALA A 1 492 ? -51.067 5.163 3.098 1.00 37.38 492 ALA A O 1
ATOM 3870 N N . LYS A 1 493 ? -50.080 3.599 4.391 1.00 41.50 493 LYS A N 1
ATOM 3871 C CA . LYS A 1 493 ? -49.242 3.004 3.343 1.00 41.50 493 LYS A CA 1
ATOM 3872 C C . LYS A 1 493 ? -50.143 2.433 2.245 1.00 41.50 493 LYS A C 1
ATOM 3874 O O . LYS A 1 493 ? -50.962 1.560 2.517 1.00 41.50 493 LYS A O 1
ATOM 3879 N N . ALA A 1 494 ? -49.960 2.901 1.013 1.00 38.16 494 ALA A N 1
ATOM 3880 C CA . ALA A 1 494 ? -50.587 2.303 -0.158 1.00 38.16 494 ALA A CA 1
ATOM 3881 C C . ALA A 1 494 ? -50.123 0.843 -0.331 1.00 38.16 494 ALA A C 1
ATOM 3883 O O . ALA A 1 494 ? -48.937 0.538 -0.191 1.00 38.16 494 ALA A O 1
ATOM 3884 N N . ALA A 1 495 ? -51.083 -0.038 -0.619 1.00 36.38 495 ALA A N 1
ATOM 3885 C CA . ALA A 1 495 ? -50.907 -1.472 -0.836 1.00 36.38 495 ALA A CA 1
ATOM 3886 C C . ALA A 1 495 ? -49.984 -1.793 -2.038 1.00 36.38 495 ALA A C 1
ATOM 3888 O O . ALA A 1 495 ? -49.894 -0.992 -2.976 1.00 36.38 495 ALA A O 1
ATOM 3889 N N . PRO A 1 496 ? -49.307 -2.960 -2.041 1.00 40.72 496 PRO A N 1
ATOM 3890 C CA . PRO A 1 496 ? -48.360 -3.333 -3.087 1.00 40.72 496 PRO A CA 1
ATOM 3891 C C . PRO A 1 496 ? -49.101 -3.688 -4.385 1.00 40.72 496 PRO A C 1
ATOM 3893 O O . PRO A 1 496 ? -50.011 -4.514 -4.381 1.00 40.72 496 PRO A O 1
ATOM 3896 N N . LYS A 1 497 ? -48.714 -3.074 -5.512 1.00 36.34 497 LYS A N 1
ATOM 3897 C CA . LYS A 1 497 ? -49.231 -3.450 -6.836 1.00 36.34 497 LYS A CA 1
ATOM 3898 C C . LYS A 1 497 ? -48.472 -4.657 -7.388 1.00 36.34 497 LYS A C 1
ATOM 3900 O O . LYS A 1 497 ? -47.244 -4.671 -7.409 1.00 36.34 497 LYS A O 1
ATOM 3905 N N . ALA A 1 498 ? -49.251 -5.640 -7.830 1.00 34.19 498 ALA A N 1
ATOM 3906 C CA . ALA A 1 498 ? -48.831 -6.877 -8.469 1.00 34.19 498 ALA A CA 1
ATOM 3907 C C . ALA A 1 498 ? -48.060 -6.650 -9.783 1.00 34.19 498 ALA A C 1
ATOM 3909 O O . ALA A 1 498 ? -48.328 -5.709 -10.532 1.00 34.19 498 ALA A O 1
ATOM 3910 N N . ASN A 1 499 ? -47.122 -7.561 -10.051 1.00 33.31 499 ASN A N 1
ATOM 3911 C CA . ASN A 1 499 ? -46.356 -7.672 -11.289 1.00 33.31 499 ASN A CA 1
ATOM 3912 C C . ASN A 1 499 ? -47.259 -7.980 -12.494 1.00 33.31 499 ASN A C 1
ATOM 3914 O O . ASN A 1 499 ? -47.942 -9.001 -12.507 1.00 33.31 499 ASN A O 1
ATOM 3918 N N . ALA A 1 500 ? -47.143 -7.174 -13.548 1.00 32.44 500 ALA A N 1
ATOM 3919 C CA . ALA A 1 500 ? -47.404 -7.587 -14.923 1.00 32.44 500 ALA A CA 1
ATOM 3920 C C . ALA A 1 500 ? -46.310 -6.985 -15.817 1.00 32.44 500 ALA A C 1
ATOM 3922 O O . ALA A 1 500 ? -46.068 -5.778 -15.814 1.00 32.44 500 ALA A O 1
ATOM 3923 N N . ALA A 1 501 ? -45.594 -7.861 -16.514 1.00 34.69 501 ALA A N 1
ATOM 3924 C CA . ALA A 1 501 ? -44.426 -7.557 -17.322 1.00 34.69 501 ALA A CA 1
ATOM 3925 C C . ALA A 1 501 ? -44.795 -6.926 -18.674 1.00 34.69 501 ALA A C 1
ATOM 3927 O O . ALA A 1 501 ? -45.657 -7.455 -19.366 1.00 34.69 501 ALA A O 1
ATOM 3928 N N . ALA A 1 502 ? -44.064 -5.883 -19.088 1.00 31.59 502 ALA A N 1
ATOM 3929 C CA . ALA A 1 502 ? -43.585 -5.707 -20.466 1.00 31.59 502 ALA A CA 1
ATOM 3930 C C . ALA A 1 502 ? -42.631 -4.498 -20.595 1.00 31.59 502 ALA A C 1
ATOM 3932 O O . ALA A 1 502 ? -43.012 -3.360 -20.348 1.00 31.59 502 ALA A O 1
ATOM 3933 N N . LYS A 1 503 ? -41.402 -4.797 -21.043 1.00 32.06 503 LYS A N 1
ATOM 3934 C CA . LYS A 1 503 ? -40.512 -4.022 -21.936 1.00 32.06 503 LYS A CA 1
ATOM 3935 C C . LYS A 1 503 ? -40.324 -2.509 -21.694 1.00 32.06 503 LYS A C 1
ATOM 3937 O O . LYS A 1 503 ? -41.142 -1.704 -22.119 1.00 32.06 503 LYS A O 1
ATOM 3942 N N . ALA A 1 504 ? -39.125 -2.121 -21.240 1.00 32.00 504 ALA A N 1
ATOM 3943 C CA . ALA A 1 504 ? -38.492 -0.863 -21.656 1.00 32.00 504 ALA A CA 1
ATOM 3944 C C . ALA A 1 504 ? -36.957 -0.911 -21.525 1.00 32.00 504 ALA A C 1
ATOM 3946 O O . ALA A 1 504 ? -36.406 -1.327 -20.509 1.00 32.00 504 ALA A O 1
ATOM 3947 N N . SER A 1 505 ? -36.304 -0.479 -22.600 1.00 30.95 505 SER A N 1
ATOM 3948 C CA . SER A 1 505 ? -34.869 -0.438 -22.886 1.00 30.95 505 SER A CA 1
ATOM 3949 C C . SER A 1 505 ? -34.034 0.422 -21.912 1.00 30.95 505 SER A C 1
ATOM 3951 O O . SER A 1 505 ? -34.574 1.317 -21.256 1.00 30.95 505 SER A O 1
ATOM 3953 N N . PRO A 1 506 ? -32.702 0.209 -21.829 1.00 32.53 506 PRO A N 1
ATOM 3954 C CA . PRO A 1 506 ? -31.857 0.853 -20.829 1.00 32.53 506 PRO A CA 1
ATOM 3955 C C . PRO A 1 506 ? -31.554 2.323 -21.160 1.00 32.53 506 PRO A C 1
ATOM 3957 O O . PRO A 1 506 ? -31.067 2.664 -22.239 1.00 32.53 506 PRO A O 1
ATOM 3960 N N . LYS A 1 507 ? -31.809 3.199 -20.179 1.00 30.72 507 LYS A N 1
ATOM 3961 C CA . LYS A 1 507 ? -31.461 4.627 -20.187 1.00 30.72 507 LYS A CA 1
ATOM 3962 C C . LYS A 1 507 ? -29.938 4.808 -20.162 1.00 30.72 507 LYS A C 1
ATOM 3964 O O . LYS A 1 507 ? -29.281 4.480 -19.175 1.00 30.72 507 LYS A O 1
ATOM 3969 N N . LYS A 1 508 ? -29.404 5.390 -21.240 1.00 31.33 508 LYS A N 1
ATOM 3970 C CA . LYS A 1 508 ? -28.036 5.910 -21.340 1.00 31.33 508 LYS A CA 1
ATOM 3971 C C . LYS A 1 508 ? -27.796 7.002 -20.291 1.00 31.33 508 LYS A C 1
ATOM 3973 O O . LYS A 1 508 ? -28.575 7.944 -20.154 1.00 31.33 508 LYS A O 1
ATOM 3978 N N . ARG A 1 509 ? -26.683 6.856 -19.574 1.00 28.73 509 ARG A N 1
ATOM 3979 C CA . ARG A 1 509 ? -26.084 7.827 -18.655 1.00 28.73 509 ARG A CA 1
ATOM 3980 C C . ARG A 1 509 ? -25.424 8.923 -19.497 1.00 28.73 509 ARG A C 1
ATOM 3982 O O . ARG A 1 509 ? -24.556 8.621 -20.309 1.00 28.73 509 ARG A O 1
ATOM 3989 N N . ALA A 1 510 ? -25.869 10.168 -19.338 1.00 30.22 510 ALA A N 1
ATOM 3990 C CA . ALA A 1 510 ? -25.320 11.315 -20.051 1.00 30.22 510 ALA A CA 1
ATOM 3991 C C . ALA A 1 510 ? -23.877 11.586 -19.597 1.00 30.22 510 ALA A C 1
ATOM 3993 O O . ALA A 1 510 ? -23.629 11.910 -18.434 1.00 30.22 510 ALA A O 1
ATOM 3994 N N . ALA A 1 511 ? -22.944 11.435 -20.535 1.00 29.27 511 ALA A N 1
ATOM 3995 C CA . ALA A 1 511 ? -21.611 12.002 -20.473 1.00 29.27 511 ALA A CA 1
ATOM 3996 C C . ALA A 1 511 ? -21.692 13.480 -20.881 1.00 29.27 511 ALA A C 1
ATOM 3998 O O . ALA A 1 511 ? -22.357 13.826 -21.856 1.00 29.27 511 ALA A O 1
ATOM 3999 N N . ARG A 1 512 ? -21.022 14.349 -20.120 1.00 28.56 512 ARG A N 1
ATOM 4000 C CA . ARG A 1 512 ? -20.691 15.710 -20.549 1.00 28.56 512 ARG A CA 1
ATOM 4001 C C . ARG A 1 512 ? -19.565 15.600 -21.576 1.00 28.56 512 ARG A C 1
ATOM 4003 O O . ARG A 1 512 ? -18.435 15.327 -21.186 1.00 28.56 512 ARG A O 1
ATOM 4010 N N . SER A 1 513 ? -19.874 15.823 -22.847 1.00 29.38 513 SER A N 1
ATOM 4011 C CA . SER A 1 513 ? -18.893 16.232 -23.849 1.00 29.38 513 SER A CA 1
ATOM 4012 C C . SER A 1 513 ? -19.036 17.733 -24.068 1.00 29.38 513 SER A C 1
ATOM 4014 O O . SER A 1 513 ? -20.119 18.257 -24.324 1.00 29.38 513 SER A O 1
ATOM 4016 N N . HIS A 1 514 ? -17.917 18.400 -23.848 1.00 28.83 514 HIS A N 1
ATOM 4017 C CA . HIS A 1 514 ? -17.633 19.773 -24.192 1.00 28.83 514 HIS A CA 1
ATOM 4018 C C . HIS A 1 514 ? -17.370 19.778 -25.697 1.00 28.83 514 HIS A C 1
ATOM 4020 O O . HIS A 1 514 ? -16.464 19.073 -26.120 1.00 28.83 514 HIS A O 1
ATOM 4026 N N . ASP A 1 515 ? -18.142 20.523 -26.480 1.00 27.83 515 ASP A N 1
ATOM 4027 C CA . ASP A 1 515 ? -17.691 20.913 -27.809 1.00 27.83 515 ASP A CA 1
ATOM 4028 C C . ASP A 1 515 ? -18.218 22.294 -28.187 1.00 27.83 515 ASP A C 1
ATOM 4030 O O . ASP A 1 515 ? -19.344 22.694 -27.885 1.00 27.83 515 ASP A O 1
ATOM 4034 N N . SER A 1 516 ? -17.274 23.016 -28.764 1.00 27.11 516 SER A N 1
ATOM 4035 C CA . SER A 1 516 ? -17.305 24.319 -29.400 1.00 27.11 516 SER A CA 1
ATOM 4036 C C . SER A 1 516 ? -18.374 24.456 -30.475 1.00 27.11 516 SER A C 1
ATOM 4038 O O . SER A 1 516 ? -18.568 23.523 -31.238 1.00 27.11 516 SER A O 1
ATOM 4040 N N . GLU A 1 517 ? -18.914 25.665 -30.639 1.00 28.45 517 GLU A N 1
ATOM 4041 C CA . GLU A 1 517 ? -18.965 26.336 -31.946 1.00 28.45 517 GLU A CA 1
ATOM 4042 C C . GLU A 1 517 ? -19.361 27.812 -31.793 1.00 28.45 517 GLU A C 1
ATOM 4044 O O . GLU A 1 517 ? -20.142 28.195 -30.921 1.00 28.45 517 GLU A O 1
ATOM 4049 N N . GLY A 1 518 ? -18.717 28.651 -32.606 1.00 27.11 518 GLY A N 1
ATOM 4050 C CA . GLY A 1 518 ? -18.804 30.105 -32.571 1.00 27.11 518 GLY A CA 1
ATOM 4051 C C . GLY A 1 518 ? -20.080 30.678 -33.191 1.00 27.11 518 GLY A C 1
ATOM 4052 O O . GLY A 1 518 ? -20.836 30.005 -33.884 1.00 27.11 518 GLY A O 1
ATOM 4053 N N . GLY A 1 519 ? -20.297 31.971 -32.949 1.00 27.05 519 GLY A N 1
ATOM 4054 C CA . GLY A 1 519 ? -21.446 32.704 -33.471 1.00 27.05 519 GLY A CA 1
ATOM 4055 C C . GLY A 1 519 ? -21.301 34.213 -33.300 1.00 27.05 519 GLY A C 1
ATOM 4056 O O . GLY A 1 519 ? -21.749 34.789 -32.314 1.00 27.05 519 GLY A O 1
ATOM 4057 N N . ASP A 1 520 ? -20.640 34.801 -34.288 1.00 29.86 520 ASP A N 1
ATOM 4058 C CA . ASP A 1 520 ? -20.521 36.207 -34.679 1.00 29.86 520 ASP A CA 1
ATOM 4059 C C . ASP A 1 520 ? -21.688 37.144 -34.257 1.00 29.86 520 ASP A C 1
ATOM 4061 O O . ASP A 1 520 ? -22.859 36.881 -34.540 1.00 29.86 520 ASP A O 1
ATOM 4065 N N . LYS A 1 521 ? -21.373 38.292 -33.630 1.00 32.16 521 LYS A N 1
ATOM 4066 C CA . LYS A 1 521 ? -22.292 39.443 -33.500 1.00 32.16 521 LYS A CA 1
ATOM 4067 C C . LYS A 1 521 ? -21.570 40.768 -33.741 1.00 32.16 521 LYS A C 1
ATOM 4069 O O . LYS A 1 521 ? -20.919 41.342 -32.867 1.00 32.16 521 LYS A O 1
ATOM 4074 N N . ARG A 1 522 ? -21.785 41.296 -34.944 1.00 31.36 522 ARG A N 1
ATOM 4075 C CA . ARG A 1 522 ? -21.377 42.622 -35.415 1.00 31.36 522 ARG A CA 1
ATOM 4076 C C . ARG A 1 522 ? -22.322 43.728 -34.896 1.00 31.36 522 ARG A C 1
ATOM 4078 O O . ARG A 1 522 ? -23.500 43.768 -35.228 1.00 31.36 522 ARG A O 1
ATOM 4085 N N . ARG A 1 523 ? -21.747 44.613 -34.075 1.00 33.19 523 ARG A N 1
ATOM 4086 C CA . ARG A 1 523 ? -21.941 46.074 -33.878 1.00 33.19 523 ARG A CA 1
ATOM 4087 C C . ARG A 1 523 ? -23.171 46.790 -34.491 1.00 33.19 523 ARG A C 1
ATOM 4089 O O . ARG A 1 523 ? -23.327 46.837 -35.708 1.00 33.19 523 ARG A O 1
ATOM 4096 N N . LYS A 1 524 ? -23.858 47.590 -33.659 1.00 30.23 524 LYS A N 1
ATOM 4097 C CA . LYS A 1 524 ? -24.451 48.891 -34.044 1.00 30.23 524 LYS A CA 1
ATOM 4098 C C . LYS A 1 524 ? -24.301 49.905 -32.899 1.00 30.23 524 LYS A C 1
ATOM 4100 O O . LYS A 1 524 ? -24.996 49.828 -31.896 1.00 30.23 524 LYS A O 1
ATOM 4105 N N . THR A 1 525 ? -23.376 50.846 -33.071 1.00 35.84 525 THR A N 1
ATOM 4106 C CA . THR A 1 525 ? -23.272 52.111 -32.327 1.00 35.84 525 THR A CA 1
ATOM 4107 C C . THR A 1 525 ? -23.816 53.225 -33.222 1.00 35.84 525 THR A C 1
ATOM 4109 O O . THR A 1 525 ? -23.442 53.295 -34.394 1.00 35.84 525 THR A O 1
ATOM 4112 N N . GLY A 1 526 ? -24.718 54.055 -32.695 1.00 29.55 526 GLY A N 1
ATOM 4113 C CA . GLY A 1 526 ? -25.296 55.208 -33.392 1.00 29.55 526 GLY A CA 1
ATOM 4114 C C . GLY A 1 526 ? -24.341 56.407 -33.459 1.00 29.55 526 GLY A C 1
ATOM 4115 O O . GLY A 1 526 ? -23.571 56.635 -32.530 1.00 29.55 526 GLY A O 1
ATOM 4116 N N . LYS A 1 527 ? -24.400 57.148 -34.575 1.00 39.91 527 LYS A N 1
ATOM 4117 C CA . LYS A 1 527 ? -23.872 58.519 -34.760 1.00 39.91 527 LYS A CA 1
ATOM 4118 C C . LYS A 1 527 ? -24.865 59.525 -34.144 1.00 39.91 527 LYS A C 1
ATOM 4120 O O . LYS A 1 527 ? -26.048 59.200 -34.078 1.00 39.91 527 LYS A O 1
ATOM 4125 N N . SER A 1 528 ? -24.476 60.689 -33.618 1.00 28.69 528 SER A N 1
ATOM 4126 C CA . SER A 1 528 ? -23.963 61.928 -34.267 1.00 28.69 528 SER A CA 1
ATOM 4127 C C . SER A 1 528 ? -23.843 63.024 -33.163 1.00 28.69 528 SER A C 1
ATOM 4129 O O . SER A 1 528 ? -24.307 62.745 -32.056 1.00 28.69 528 SER A O 1
ATOM 4131 N N . PRO A 1 529 ? -23.586 64.323 -33.446 1.00 51.06 529 PRO A N 1
ATOM 4132 C CA . PRO A 1 529 ? -22.492 65.068 -34.122 1.00 51.06 529 PRO A CA 1
ATOM 4133 C C . PRO A 1 529 ? -21.901 66.135 -33.128 1.00 51.06 529 PRO A C 1
ATOM 4135 O O . PRO A 1 529 ? -22.207 66.012 -31.938 1.00 51.06 529 PRO A O 1
ATOM 4138 N N . PRO A 1 530 ? -21.160 67.210 -33.503 1.00 57.12 530 PRO A N 1
ATOM 4139 C CA . PRO A 1 530 ? -20.521 67.622 -34.766 1.00 57.12 530 PRO A CA 1
ATOM 4140 C C . PRO A 1 530 ? -19.006 67.393 -34.849 1.00 57.12 530 PRO A C 1
ATOM 4142 O O . PRO A 1 530 ? -18.346 67.255 -33.796 1.00 57.12 530 PRO A O 1
#

Nearest PDB structures (foldseek):
  5i7d-assembly1_A  TM=1.254E-01  e=1.174E+00  Homo sapiens
  5i6r-assembly1_A-2  TM=1.200E-01  e=1.230E+00  Homo sapiens

Organism: NCBI:txid2562237

Secondary structure (DSSP, 8-state):
-----EEEEHHHHHHHHHHHHHH-S--S-PPTT--THHHHHHHHHHHHHHHHHHHHHTT-HHHHHHHHHHHHHHHHHHHS-TTT--SEEEEPPP----TTHHHHHHHH--HHHHHHHHHHHHHHHHHHHHHHHH-TT-TTHHHHHHHHHHHHHHHHHHHHHTTTT-EEE-TTT--EEEGGGEEEETTEEEEHHHHHHHHHHHHHHTT--GGGGS-HHHHHHHHHHHHHHHHHTTT---HHHHHHHHHHHHHHHHHHH----EEEEEEEHHHHHHTT--HHHHHTS-EEEETTTTEEEEEEEEE---HHHHHHHHHHHHHHHHHHHHHHHHHHHHHS--S----------------------TT-HHHHHHHHHHHHHHHHHHHHHHHHHHHHHHHHHHHHHHHHHHTTPPPPHHHHHHHHHHHHHHHHHHHHHHHHHHHHHHHTTTTTSTTS--PPPPPPSS-HHHHHHHHHHHHHHHHHHHHHSPPPP-PPPPPPPPP-----PPPPP---------------PPP---

Solvent-accessible surface area (backbone atoms only — not comparable to full-atom values): 31669 Å² total; per-residue (Å²): 133,79,87,73,56,46,74,46,43,44,65,59,49,48,54,51,42,51,33,53,63,71,46,43,91,62,94,62,88,70,60,95,87,65,62,70,58,50,60,64,50,49,55,43,45,56,51,43,56,50,36,24,24,44,28,48,76,72,68,37,55,70,53,21,51,28,24,50,54,45,44,50,52,54,50,52,55,70,73,50,65,79,84,79,57,52,69,68,38,76,49,78,64,78,92,71,78,46,83,67,46,36,66,57,43,64,75,70,56,52,44,75,53,56,57,52,46,65,57,37,40,61,41,44,48,49,32,36,52,47,44,49,72,78,28,97,73,37,72,67,61,47,57,19,39,48,48,38,33,55,37,47,51,54,49,49,50,51,48,58,73,68,48,45,62,42,68,43,58,16,77,48,48,70,46,78,38,44,49,89,57,34,47,76,60,87,98,42,38,32,36,51,68,54,46,53,53,51,52,51,48,42,68,40,28,43,89,72,51,72,69,77,77,46,51,73,66,54,41,18,50,54,43,44,52,52,50,53,53,20,58,79,57,74,69,61,75,52,69,69,60,54,48,53,52,47,38,51,54,51,34,54,48,48,61,74,67,61,77,82,66,68,47,69,45,72,43,40,63,71,58,44,42,74,73,70,44,59,66,71,63,48,70,73,30,63,65,48,78,36,84,90,74,75,43,59,24,27,41,43,74,40,79,72,79,60,66,65,60,50,40,51,54,44,43,51,50,53,52,48,40,32,53,48,30,53,48,48,61,57,46,64,66,50,70,86,42,88,85,72,86,83,86,91,78,91,81,91,86,86,91,84,90,84,87,85,79,92,77,91,71,95,78,56,70,66,63,55,50,54,51,49,51,53,50,39,51,56,49,32,54,50,21,62,68,46,30,60,61,30,48,54,48,42,54,52,47,52,60,48,48,58,50,36,62,72,66,71,52,85,73,55,68,72,58,48,52,56,41,52,57,45,47,52,50,31,52,52,52,27,48,49,21,48,51,39,39,51,53,48,63,74,42,51,66,51,69,72,44,95,84,50,88,83,77,82,66,75,80,65,98,65,54,86,64,50,55,54,50,51,52,51,52,46,52,52,47,47,52,58,56,54,70,66,42,84,79,74,79,77,80,76,82,81,78,89,82,79,93,78,92,79,89,82,82,87,83,80,80,85,73,92,78,88,79,88,82,88,80,92,82,86,84,88,83,84,88,85,86,135